Protein 8B2X (pdb70)

Structure (mmCIF, N/CA/C/O backbone):
data_8B2X
#
_entry.id   8B2X
#
_cell.length_a   1.00
_cell.length_b   1.00
_cell.length_c   1.00
_cell.angle_alpha   90.00
_cell.angle_beta   90.00
_cell.angle_gamma   90.00
#
_symmetry.space_group_name_H-M   'P 1'
#
loop_
_atom_site.group_PDB
_atom_site.id
_atom_site.type_symbol
_atom_site.label_atom_id
_atom_site.label_alt_id
_atom_site.label_comp_id
_atom_site.label_asym_id
_atom_site.label_entity_id
_atom_site.label_seq_id
_atom_site.pdbx_PDB_ins_code
_atom_site.Cartn_x
_atom_site.Cartn_y
_atom_site.Cartn_z
_atom_site.occupancy
_atom_site.B_iso_or_equiv
_atom_site.auth_seq_id
_atom_site.auth_comp_id
_atom_site.auth_asym_id
_atom_site.auth_atom_id
_atom_site.pdbx_PDB_model_num
ATOM 1 N N . GLU A 1 9 ? 227.108 167.021 209.441 1.00 0.98 9 GLU M N 1
ATOM 2 C CA . GLU A 1 9 ? 226.419 167.044 208.157 1.00 0.98 9 GLU M CA 1
ATOM 3 C C . GLU A 1 9 ? 224.919 167.259 208.348 1.00 0.98 9 GLU M C 1
ATOM 4 O O . GLU A 1 9 ? 224.247 166.482 209.026 1.00 0.98 9 GLU M O 1
ATOM 16 N N . ILE A 1 10 ? 224.408 168.325 207.738 1.00 0.98 10 ILE M N 1
ATOM 17 C CA . ILE A 1 10 ? 223.015 168.735 207.866 1.00 0.98 10 ILE M CA 1
ATOM 18 C C . ILE A 1 10 ? 222.245 168.227 206.656 1.00 0.98 10 ILE M C 1
ATOM 19 O O . ILE A 1 10 ? 222.711 168.347 205.516 1.00 0.98 10 ILE M O 1
ATOM 35 N N . VAL A 1 11 ? 221.070 167.656 206.902 1.00 0.98 11 VAL M N 1
ATOM 36 C CA . VAL A 1 11 ? 220.148 167.261 205.845 1.00 0.98 11 VAL M CA 1
ATOM 37 C C . VAL A 1 11 ? 219.117 168.370 205.691 1.00 0.98 11 VAL M C 1
ATOM 38 O O . VAL A 1 11 ? 218.369 168.666 206.631 1.00 0.98 11 VAL M O 1
ATOM 51 N N . LEU A 1 12 ? 219.069 168.987 204.508 1.00 0.98 12 LEU M N 1
ATOM 52 C CA . LEU A 1 12 ? 218.070 170.009 204.205 1.00 0.98 12 LEU M CA 1
ATOM 53 C C . LEU A 1 12 ? 216.871 169.305 203.577 1.00 0.98 12 LEU M C 1
ATOM 54 O O . LEU A 1 12 ? 216.648 169.335 202.364 1.00 0.98 12 LEU M O 1
ATOM 70 N N . ARG A 1 13 ? 216.083 168.655 204.435 1.00 0.97 13 ARG M N 1
ATOM 71 C CA . ARG A 1 13 ? 214.973 167.838 203.960 1.00 0.97 13 ARG M CA 1
ATOM 72 C C . ARG A 1 13 ? 213.817 168.667 203.422 1.00 0.97 13 ARG M C 1
ATOM 73 O O . ARG A 1 13 ? 212.873 168.093 202.869 1.00 0.97 13 ARG M O 1
ATOM 94 N N . GLY A 1 14 ? 213.855 169.981 203.624 1.00 0.96 14 GLY M N 1
ATOM 95 C CA . GLY A 1 14 ? 212.832 170.840 203.060 1.00 0.96 14 GLY M CA 1
ATOM 96 C C . GLY A 1 14 ? 213.130 170.980 201.590 1.00 0.96 14 GLY M C 1
ATOM 97 O O . GLY A 1 14 ? 212.322 171.536 200.847 1.00 0.96 14 GLY M O 1
ATOM 101 N N . CYS A 1 15 ? 214.289 170.484 201.167 1.00 0.98 15 CYS M N 1
ATOM 102 C CA . CYS A 1 15 ? 214.670 170.545 199.774 1.00 0.98 15 CYS M CA 1
ATOM 103 C C . CYS A 1 15 ? 214.789 169.163 199.182 1.00 0.98 15 CYS M C 1
ATOM 104 O O . CYS A 1 15 ? 215.448 168.311 199.766 1.00 0.98 15 CYS M O 1
ATOM 112 N N . ALA A 1 16 ? 214.140 168.924 198.049 1.00 0.97 16 ALA M N 1
ATOM 113 C CA . ALA A 1 16 ? 214.276 167.662 197.335 1.00 0.97 16 ALA M CA 1
ATOM 114 C C . ALA A 1 16 ? 214.825 168.156 196.002 1.00 0.97 16 ALA M C 1
ATOM 115 O O . ALA A 1 16 ? 214.772 169.354 195.715 1.00 0.97 16 ALA M O 1
ATOM 122 N N . PRO A 1 17 ? 215.358 167.256 195.171 1.00 0.98 17 PRO M N 1
ATOM 123 C CA . PRO A 1 17 ? 215.944 167.704 193.896 1.00 0.98 17 PRO M CA 1
ATOM 124 C C . PRO A 1 17 ? 214.969 168.450 193.000 1.00 0.98 17 PRO M C 1
ATOM 125 O O . PRO A 1 17 ? 215.413 169.157 192.087 1.00 0.98 17 PRO M O 1
ATOM 136 N N . THR A 1 18 ? 213.666 168.319 193.226 1.00 0.96 18 THR M N 1
ATOM 137 C CA . THR A 1 18 ? 212.656 169.025 192.455 1.00 0.96 18 THR M CA 1
ATOM 138 C C . THR A 1 18 ? 211.732 169.784 193.395 1.00 0.96 18 THR M C 1
ATOM 139 O O . THR A 1 18 ? 211.563 169.392 194.555 1.00 0.96 18 THR M O 1
ATOM 150 N N . PRO A 1 19 ? 211.118 170.880 192.925 1.00 0.95 19 PRO M N 1
ATOM 151 C CA . PRO A 1 19 ? 211.220 171.478 191.584 1.00 0.95 19 PRO M CA 1
ATOM 152 C C . PRO A 1 19 ? 212.531 172.228 191.370 1.00 0.95 19 PRO M C 1
ATOM 153 O O . PRO A 1 19 ? 213.391 172.256 192.246 1.00 0.95 19 PRO M O 1
ATOM 164 N N . LEU A 1 20 ? 212.703 172.842 190.195 1.00 0.95 20 LEU M N 1
ATOM 165 C CA . LEU A 1 20 ? 213.896 173.642 189.940 1.00 0.95 20 LEU M CA 1
ATOM 166 C C . LEU A 1 20 ? 214.094 174.698 191.018 1.00 0.95 20 LEU M C 1
ATOM 167 O O . LEU A 1 20 ? 215.235 175.028 191.368 1.00 0.95 20 LEU M O 1
ATOM 183 N N . ALA A 1 21 ? 212.998 175.245 191.548 1.00 0.95 21 ALA M N 1
ATOM 184 C CA . ALA A 1 21 ? 213.105 176.209 192.636 1.00 0.95 21 ALA M CA 1
ATOM 185 C C . ALA A 1 21 ? 213.857 175.619 193.822 1.00 0.95 21 ALA M C 1
ATOM 186 O O . ALA A 1 21 ? 214.688 176.295 194.434 1.00 0.95 21 ALA M O 1
ATOM 193 N N . ALA A 1 22 ? 213.589 174.354 194.155 1.00 0.96 22 ALA M N 1
ATOM 194 C CA . ALA A 1 22 ? 214.275 173.726 195.283 1.00 0.96 22 ALA M CA 1
ATOM 195 C C . ALA A 1 22 ? 215.760 173.531 194.996 1.00 0.96 22 ALA M C 1
ATOM 196 O O . ALA A 1 22 ? 216.604 173.755 195.872 1.00 0.96 22 ALA M O 1
ATOM 203 N N . TYR A 1 23 ? 216.098 173.091 193.783 1.00 0.98 23 TYR M N 1
ATOM 204 C CA . TYR A 1 23 ? 217.500 172.924 193.413 1.00 0.98 23 TYR M CA 1
ATOM 205 C C . TYR A 1 23 ? 218.249 174.248 193.526 1.00 0.98 23 TYR M C 1
ATOM 206 O O . TYR A 1 23 ? 219.345 174.321 194.103 1.00 0.98 23 TYR M O 1
ATOM 224 N N . LEU A 1 24 ? 217.658 175.314 192.983 1.00 0.98 24 LEU M N 1
ATOM 225 C CA . LEU A 1 24 ? 218.264 176.634 193.096 1.00 0.98 24 LEU M CA 1
ATOM 226 C C . LEU A 1 24 ? 218.344 177.085 194.549 1.00 0.98 24 LEU M C 1
ATOM 227 O O . LEU A 1 24 ? 219.297 177.761 194.939 1.00 0.98 24 LEU M O 1
ATOM 243 N N . LYS A 1 25 ? 217.342 176.746 195.363 1.00 0.98 25 LYS M N 1
ATOM 244 C CA . LYS A 1 25 ? 217.397 177.084 196.782 1.00 0.98 25 LYS M CA 1
ATOM 245 C C . LYS A 1 25 ? 218.583 176.413 197.462 1.00 0.98 25 LYS M C 1
ATOM 246 O O . LYS A 1 25 ? 219.279 177.034 198.275 1.00 0.98 25 LYS M O 1
ATOM 265 N N . ALA A 1 26 ? 218.814 175.137 197.157 1.00 0.99 26 ALA M N 1
ATOM 266 C CA . ALA A 1 26 ? 219.971 174.437 197.708 1.00 0.99 26 ALA M CA 1
ATOM 267 C C . ALA A 1 26 ? 221.267 175.117 197.285 1.00 0.99 26 ALA M C 1
ATOM 268 O O . ALA A 1 26 ? 222.164 175.355 198.109 1.00 0.99 26 ALA M O 1
ATOM 275 N N . LEU A 1 27 ? 221.379 175.436 195.993 1.00 0.98 27 LEU M N 1
ATOM 276 C CA . LEU A 1 27 ? 222.576 176.123 195.519 1.00 0.98 27 LEU M CA 1
ATOM 277 C C . LEU A 1 27 ? 222.752 177.465 196.218 1.00 0.98 27 LEU M C 1
ATOM 278 O O . LEU A 1 27 ? 223.872 177.847 196.565 1.00 0.98 27 LEU M O 1
ATOM 294 N N . GLY A 1 28 ? 221.657 178.198 196.424 1.00 0.98 28 GLY M N 1
ATOM 295 C CA . GLY A 1 28 ? 221.747 179.483 197.096 1.00 0.98 28 GLY M CA 1
ATOM 296 C C . GLY A 1 28 ? 222.202 179.355 198.536 1.00 0.98 28 GLY M C 1
ATOM 297 O O . GLY A 1 28 ? 223.027 180.139 199.009 1.00 0.98 28 GLY M O 1
ATOM 301 N N . VAL A 1 29 ? 221.663 178.368 199.255 1.00 0.99 29 VAL M N 1
ATOM 302 C CA . VAL A 1 29 ? 222.089 178.137 200.632 1.00 0.99 29 VAL M CA 1
ATOM 303 C C . VAL A 1 29 ? 223.585 177.862 200.671 1.00 0.99 29 VAL M C 1
ATOM 304 O O . VAL A 1 29 ? 224.332 178.470 201.454 1.00 0.99 29 VAL M O 1
ATOM 317 N N . LEU A 1 30 ? 224.046 176.938 199.824 1.00 0.99 30 LEU M N 1
ATOM 318 C CA . LEU A 1 30 ? 225.465 176.598 199.815 1.00 0.99 30 LEU M CA 1
ATOM 319 C C . LEU A 1 30 ? 226.312 177.817 199.466 1.00 0.99 30 LEU M C 1
ATOM 320 O O . LEU A 1 30 ? 227.324 178.095 200.121 1.00 0.99 30 LEU M O 1
ATOM 336 N N . ARG A 1 31 ? 225.910 178.556 198.428 1.00 0.98 31 ARG M N 1
ATOM 337 C CA . ARG A 1 31 ? 226.664 179.728 198.000 1.00 0.98 31 ARG M CA 1
ATOM 338 C C . ARG A 1 31 ? 226.778 180.748 199.123 1.00 0.98 31 ARG M C 1
ATOM 339 O O . ARG A 1 31 ? 227.858 181.288 199.373 1.00 0.98 31 ARG M O 1
ATOM 360 N N . LEU A 1 32 ? 225.660 181.064 199.779 1.00 0.99 32 LEU M N 1
ATOM 361 C CA . LEU A 1 32 ? 225.687 182.074 200.831 1.00 0.99 32 LEU M CA 1
ATOM 362 C C . LEU A 1 32 ? 226.567 181.625 201.990 1.00 0.99 32 LEU M C 1
ATOM 363 O O . LEU A 1 32 ? 227.438 182.376 202.456 1.00 0.99 32 LEU M O 1
ATOM 379 N N . VAL A 1 33 ? 226.370 180.386 202.452 1.00 0.99 33 VAL M N 1
ATOM 380 C CA . VAL A 1 33 ? 227.179 179.873 203.553 1.00 0.99 33 VAL M CA 1
ATOM 381 C C . VAL A 1 33 ? 228.658 179.970 203.205 1.00 0.99 33 VAL M C 1
ATOM 382 O O . VAL A 1 33 ? 229.478 180.419 204.016 1.00 0.99 33 VAL M O 1
ATOM 395 N N . CYS A 1 34 ? 229.024 179.551 201.991 1.00 0.98 34 CYS M N 1
ATOM 396 C CA . CYS A 1 34 ? 230.423 179.614 201.584 1.00 0.98 34 CYS M CA 1
ATOM 397 C C . CYS A 1 34 ? 230.924 181.052 201.539 1.00 0.98 34 CYS M C 1
ATOM 398 O O . CYS A 1 34 ? 231.920 181.398 202.183 1.00 0.98 34 CYS M O 1
ATOM 406 N N . GLU A 1 35 ? 230.218 181.916 200.812 1.00 0.97 35 GLU M N 1
ATOM 407 C CA . GLU A 1 35 ? 230.737 183.248 200.536 1.00 0.97 35 GLU M CA 1
ATOM 408 C C . GLU A 1 35 ? 230.883 184.075 201.800 1.00 0.97 35 GLU M C 1
ATOM 409 O O . GLU A 1 35 ? 231.803 184.895 201.894 1.00 0.97 35 GLU M O 1
ATOM 421 N N . GLN A 1 36 ? 230.005 183.885 202.784 1.00 0.98 36 GLN M N 1
ATOM 422 C CA . GLN A 1 36 ? 229.925 184.923 203.801 1.00 0.98 36 GLN M CA 1
ATOM 423 C C . GLN A 1 36 ? 230.889 184.699 204.966 1.00 0.98 36 GLN M C 1
ATOM 424 O O . GLN A 1 36 ? 231.541 185.659 205.392 1.00 0.98 36 GLN M O 1
ATOM 438 N N . VAL A 1 37 ? 231.015 183.490 205.521 1.00 0.98 37 VAL M N 1
ATOM 439 C CA . VAL A 1 37 ? 232.249 183.192 206.252 1.00 0.98 37 VAL M CA 1
ATOM 440 C C . VAL A 1 37 ? 232.786 181.781 206.011 1.00 0.98 37 VAL M C 1
ATOM 441 O O . VAL A 1 37 ? 233.986 181.537 206.178 1.00 0.98 37 VAL M O 1
ATOM 454 N N . ASP A 1 38 ? 231.924 180.847 205.615 1.00 0.98 38 ASP M N 1
ATOM 455 C CA . ASP A 1 38 ? 232.270 179.420 205.654 1.00 0.98 38 ASP M CA 1
ATOM 456 C C . ASP A 1 38 ? 232.676 178.924 204.265 1.00 0.98 38 ASP M C 1
ATOM 457 O O . ASP A 1 38 ? 232.061 178.029 203.686 1.00 0.98 38 ASP M O 1
ATOM 466 N N . ALA A 1 39 ? 233.787 179.476 203.772 1.00 0.98 39 ALA M N 1
ATOM 467 C CA . ALA A 1 39 ? 234.111 179.374 202.350 1.00 0.98 39 ALA M CA 1
ATOM 468 C C . ALA A 1 39 ? 234.172 177.926 201.873 1.00 0.98 39 ALA M C 1
ATOM 469 O O . ALA A 1 39 ? 233.517 177.559 200.891 1.00 0.98 39 ALA M O 1
ATOM 476 N N . THR A 1 40 ? 234.951 177.086 202.550 1.00 0.98 40 THR M N 1
ATOM 477 C CA . THR A 1 40 ? 235.220 175.742 202.049 1.00 0.98 40 THR M CA 1
ATOM 478 C C . THR A 1 40 ? 234.105 174.743 202.354 1.00 0.98 40 THR M C 1
ATOM 479 O O . THR A 1 40 ? 234.313 173.540 202.168 1.00 0.98 40 THR M O 1
ATOM 490 N N . ALA A 1 41 ? 232.939 175.198 202.807 1.00 0.98 41 ALA M N 1
ATOM 491 C CA . ALA A 1 41 ? 231.835 174.283 203.060 1.00 0.98 41 ALA M CA 1
ATOM 492 C C . ALA A 1 41 ? 231.411 173.595 201.764 1.00 0.98 41 ALA M C 1
ATOM 493 O O . ALA A 1 41 ? 231.673 174.079 200.659 1.00 0.98 41 ALA M O 1
ATOM 500 N N . LYS A 1 42 ? 230.744 172.450 201.908 1.00 0.99 42 LYS M N 1
ATOM 501 C CA . LYS A 1 42 ? 230.503 171.550 200.785 1.00 0.99 42 LYS M CA 1
ATOM 502 C C . LYS A 1 42 ? 229.046 171.105 200.751 1.00 0.99 42 LYS M C 1
ATOM 503 O O . LYS A 1 42 ? 228.374 171.062 201.779 1.00 0.99 42 LYS M O 1
ATOM 522 N N . GLY A 1 43 ? 228.477 170.858 199.568 1.00 0.99 43 GLY M N 1
ATOM 523 C CA . GLY A 1 43 ? 227.050 170.522 199.482 1.00 0.99 43 GLY M CA 1
ATOM 524 C C . GLY A 1 43 ? 226.588 169.556 198.412 1.00 0.99 43 GLY M C 1
ATOM 525 O O . GLY A 1 43 ? 226.654 169.920 197.255 1.00 0.99 43 GLY M O 1
ATOM 529 N N . TRP A 1 44 ? 226.077 168.376 198.779 1.00 0.99 44 TRP M N 1
ATOM 530 C CA . TRP A 1 44 ? 225.840 167.264 197.840 1.00 0.99 44 TRP M CA 1
ATOM 531 C C . TRP A 1 44 ? 224.473 166.582 197.981 1.00 0.99 44 TRP M C 1
ATOM 532 O O . TRP A 1 44 ? 223.873 166.637 199.036 1.00 0.99 44 TRP M O 1
ATOM 553 N N . TRP A 1 45 ? 223.987 165.922 196.932 1.00 0.99 45 TRP M N 1
ATOM 554 C CA . TRP A 1 45 ? 222.645 165.295 196.967 1.00 0.99 45 TRP M CA 1
ATOM 555 C C . TRP A 1 45 ? 222.548 163.862 197.536 1.00 0.99 45 TRP M C 1
ATOM 556 O O . TRP A 1 45 ? 223.371 163.013 197.199 1.00 0.99 45 TRP M O 1
ATOM 577 N N . GLN A 1 46 ? 221.554 163.601 198.385 1.00 0.98 46 GLN M N 1
ATOM 578 C CA . GLN A 1 46 ? 221.416 162.317 199.062 1.00 0.98 46 GLN M CA 1
ATOM 579 C C . GLN A 1 46 ? 220.055 162.259 199.746 1.00 0.98 46 GLN M C 1
ATOM 580 O O . GLN A 1 46 ? 219.542 163.278 200.218 1.00 0.98 46 GLN M O 1
ATOM 594 N N . ASP A 1 47 ? 219.485 161.052 199.796 1.00 0.97 47 ASP M N 1
ATOM 595 C CA . ASP A 1 47 ? 218.237 160.790 200.520 1.00 0.97 47 ASP M CA 1
ATOM 596 C C . ASP A 1 47 ? 217.087 161.650 200.000 1.00 0.97 47 ASP M C 1
ATOM 597 O O . ASP A 1 47 ? 216.259 162.136 200.772 1.00 0.97 47 ASP M O 1
ATOM 606 N N . GLU A 1 48 ? 217.020 161.828 198.681 1.00 0.97 48 GLU M N 1
ATOM 607 C CA . GLU A 1 48 ? 216.004 162.681 198.064 1.00 0.97 48 GLU M CA 1
ATOM 608 C C . GLU A 1 48 ? 216.052 164.092 198.638 1.00 0.97 48 GLU M C 1
ATOM 609 O O . GLU A 1 48 ? 215.023 164.759 198.768 1.00 0.97 48 GLU M O 1
ATOM 621 N N . CYS A 1 49 ? 217.252 164.551 198.985 1.00 0.98 49 CYS M N 1
ATOM 622 C CA . CYS A 1 49 ? 217.425 165.790 199.724 1.00 0.98 49 CYS M CA 1
ATOM 623 C C . CYS A 1 49 ? 218.792 166.367 199.391 1.00 0.98 49 CYS M C 1
ATOM 624 O O . CYS A 1 49 ? 219.622 165.723 198.744 1.00 0.98 49 CYS M O 1
ATOM 632 N N . PHE A 1 50 ? 219.018 167.599 199.836 1.00 0.99 50 PHE M N 1
ATOM 633 C CA . PHE A 1 50 ? 220.343 168.195 199.787 1.00 0.99 50 PHE M CA 1
ATOM 634 C C . PHE A 1 50 ? 221.057 167.982 201.116 1.00 0.99 50 PHE M C 1
ATOM 635 O O . PHE A 1 50 ? 220.433 167.969 202.181 1.00 0.99 50 PHE M O 1
ATOM 652 N N . MET A 1 51 ? 222.364 167.769 201.037 1.00 0.99 51 MET M N 1
ATOM 653 C CA . MET A 1 51 ? 223.234 167.578 202.184 1.00 0.99 51 MET M CA 1
ATOM 654 C C . MET A 1 51 ? 224.196 168.753 202.205 1.00 0.99 51 MET M C 1
ATOM 655 O O . MET A 1 51 ? 224.667 169.197 201.150 1.00 0.99 51 MET M O 1
ATOM 669 N N . LEU A 1 52 ? 224.507 169.228 203.408 1.00 0.99 52 LEU M N 1
ATOM 670 C CA . LEU A 1 52 ? 225.464 170.301 203.621 1.00 0.99 52 LEU M CA 1
ATOM 671 C C . LEU A 1 52 ? 226.498 169.864 204.650 1.00 0.99 52 LEU M C 1
ATOM 672 O O . LEU A 1 52 ? 226.154 169.265 205.672 1.00 0.99 52 LEU M O 1
ATOM 688 N N . ARG A 1 53 ? 227.764 170.157 204.370 1.00 0.99 53 ARG M N 1
ATOM 689 C CA . ARG A 1 53 ? 228.875 169.894 205.276 1.00 0.99 53 ARG M CA 1
ATOM 690 C C . ARG A 1 53 ? 229.500 171.240 205.616 1.00 0.99 53 ARG M C 1
ATOM 691 O O . ARG A 1 53 ? 230.055 171.914 204.738 1.00 0.99 53 ARG M O 1
ATOM 712 N N . THR A 1 54 ? 229.396 171.623 206.885 1.00 0.99 54 THR M N 1
ATOM 713 C CA . THR A 1 54 ? 229.803 172.940 207.349 1.00 0.99 54 THR M CA 1
ATOM 714 C C . THR A 1 54 ? 229.942 172.888 208.862 1.00 0.99 54 THR M C 1
ATOM 715 O O . THR A 1 54 ? 229.444 171.966 209.515 1.00 0.99 54 THR M O 1
ATOM 726 N N . ARG A 1 55 ? 230.625 173.888 209.414 1.00 0.98 55 ARG M N 1
ATOM 727 C CA . ARG A 1 55 ? 230.717 174.021 210.860 1.00 0.98 55 ARG M CA 1
ATOM 728 C C . ARG A 1 55 ? 229.532 174.770 211.453 1.00 0.98 55 ARG M C 1
ATOM 729 O O . ARG A 1 55 ? 229.417 174.844 212.681 1.00 0.98 55 ARG M O 1
ATOM 750 N N . LEU A 1 56 ? 228.660 175.325 210.616 1.00 0.98 56 LEU M N 1
ATOM 751 C CA . LEU A 1 56 ? 227.314 175.648 211.060 1.00 0.98 56 LEU M CA 1
ATOM 752 C C . LEU A 1 56 ? 226.562 174.358 211.355 1.00 0.98 56 LEU M C 1
ATOM 753 O O . LEU A 1 56 ? 226.714 173.358 210.649 1.00 0.98 56 LEU M O 1
ATOM 769 N N . ASP A 1 57 ? 225.758 174.373 212.408 1.00 0.98 57 ASP M N 1
ATOM 770 C CA . ASP A 1 57 ? 224.766 173.338 212.621 1.00 0.98 57 ASP M CA 1
ATOM 771 C C . ASP A 1 57 ? 223.416 173.871 212.149 1.00 0.98 57 ASP M C 1
ATOM 772 O O . ASP A 1 57 ? 223.323 174.953 211.560 1.00 0.98 57 ASP M O 1
ATOM 781 N N . ASP A 1 58 ? 222.353 173.107 212.396 1.00 0.98 58 ASP M N 1
ATOM 782 C CA . ASP A 1 58 ? 221.014 173.598 212.094 1.00 0.98 58 ASP M CA 1
ATOM 783 C C . ASP A 1 58 ? 220.782 174.953 212.753 1.00 0.98 58 ASP M C 1
ATOM 784 O O . ASP A 1 58 ? 220.300 175.899 212.117 1.00 0.98 58 ASP M O 1
ATOM 793 N N . ASN A 1 59 ? 221.146 175.066 214.032 1.00 0.98 59 ASN M N 1
ATOM 794 C CA . ASN A 1 59 ? 220.915 176.307 214.763 1.00 0.98 59 ASN M CA 1
ATOM 795 C C . ASN A 1 59 ? 221.792 177.433 214.232 1.00 0.98 59 ASN M C 1
ATOM 796 O O . ASN A 1 59 ? 221.321 178.564 214.068 1.00 0.98 59 ASN M O 1
ATOM 807 N N . ASP A 1 60 ? 223.075 177.156 213.985 1.00 0.98 60 ASP M N 1
ATOM 808 C CA . ASP A 1 60 ? 223.944 178.181 213.417 1.00 0.98 60 ASP M CA 1
ATOM 809 C C . ASP A 1 60 ? 223.441 178.626 212.051 1.00 0.98 60 ASP M C 1
ATOM 810 O O . ASP A 1 60 ? 223.473 179.816 211.732 1.00 0.98 60 ASP M O 1
ATOM 819 N N . LEU A 1 61 ? 222.994 177.681 211.224 1.00 0.99 61 LEU M N 1
ATOM 820 C CA . LEU A 1 61 ? 222.467 178.024 209.905 1.00 0.99 61 LEU M CA 1
ATOM 821 C C . LEU A 1 61 ? 221.244 178.931 210.022 1.00 0.99 61 LEU M C 1
ATOM 822 O O . LEU A 1 61 ? 221.130 179.949 209.321 1.00 0.99 61 LEU M O 1
ATOM 838 N N . ARG A 1 62 ? 220.317 178.578 210.917 1.00 0.98 62 ARG M N 1
ATOM 839 C CA . ARG A 1 62 ? 219.121 179.395 211.095 1.00 0.98 62 ARG M CA 1
ATOM 840 C C . ARG A 1 62 ? 219.472 180.779 211.627 1.00 0.98 62 ARG M C 1
ATOM 841 O O . ARG A 1 62 ? 218.909 181.782 211.176 1.00 0.98 62 ARG M O 1
ATOM 862 N N . ARG A 1 63 ? 220.384 180.855 212.600 1.00 0.98 63 ARG M N 1
ATOM 863 C CA . ARG A 1 63 ? 220.817 182.154 213.108 1.00 0.98 63 ARG M CA 1
ATOM 864 C C . ARG A 1 63 ? 221.474 182.973 212.005 1.00 0.98 63 ARG M C 1
ATOM 865 O O . ARG A 1 63 ? 221.243 184.181 211.894 1.00 0.98 63 ARG M O 1
ATOM 886 N N . PHE A 1 64 ? 222.310 182.328 211.192 1.00 0.99 64 PHE M N 1
ATOM 887 C CA . PHE A 1 64 ? 222.936 182.987 210.053 1.00 0.99 64 PHE M CA 1
ATOM 888 C C . PHE A 1 64 ? 221.887 183.651 209.177 1.00 0.99 64 PHE M C 1
ATOM 889 O O . PHE A 1 64 ? 221.982 184.843 208.863 1.00 0.99 64 PHE M O 1
ATOM 906 N N . PHE A 1 65 ? 220.870 182.890 208.774 1.00 0.98 65 PHE M N 1
ATOM 907 C CA . PHE A 1 65 ? 219.903 183.439 207.830 1.00 0.98 65 PHE M CA 1
ATOM 908 C C . PHE A 1 65 ? 218.962 184.448 208.483 1.00 0.98 65 PHE M C 1
ATOM 909 O O . PHE A 1 65 ? 218.513 185.388 207.818 1.00 0.98 65 PHE M O 1
ATOM 926 N N . ILE A 1 66 ? 218.651 184.279 209.768 1.00 0.98 66 ILE M N 1
ATOM 927 C CA . ILE A 1 66 ? 217.736 185.196 210.442 1.00 0.98 66 ILE M CA 1
ATOM 928 C C . ILE A 1 66 ? 218.414 186.523 210.770 1.00 0.98 66 ILE M C 1
ATOM 929 O O . ILE A 1 66 ? 217.838 187.595 210.550 1.00 0.98 66 ILE M O 1
ATOM 945 N N . GLU A 1 67 ? 219.639 186.482 211.296 1.00 0.98 67 GLU M N 1
ATOM 946 C CA . GLU A 1 67 ? 220.252 187.636 211.943 1.00 0.98 67 GLU M CA 1
ATOM 947 C C . GLU A 1 67 ? 221.396 188.268 211.164 1.00 0.98 67 GLU M C 1
ATOM 948 O O . GLU A 1 67 ? 221.645 189.463 211.334 1.00 0.98 67 GLU M O 1
ATOM 960 N N . ASP A 1 68 ? 222.094 187.512 210.319 1.00 0.98 68 ASP M N 1
ATOM 961 C CA . ASP A 1 68 ? 223.300 188.000 209.661 1.00 0.98 68 ASP M CA 1
ATOM 962 C C . ASP A 1 68 ? 223.212 188.045 208.144 1.00 0.98 68 ASP M C 1
ATOM 963 O O . ASP A 1 68 ? 223.861 188.895 207.530 1.00 0.98 68 ASP M O 1
ATOM 972 N N . TYR A 1 69 ? 222.428 187.164 207.527 1.00 0.98 69 TYR M N 1
ATOM 973 C CA . TYR A 1 69 ? 222.460 186.961 206.083 1.00 0.98 69 TYR M CA 1
ATOM 974 C C . TYR A 1 69 ? 222.166 188.230 205.290 1.00 0.98 69 TYR M C 1
ATOM 975 O O . TYR A 1 69 ? 221.040 188.738 205.305 1.00 0.98 69 TYR M O 1
ATOM 993 N N . ARG A 1 70 ? 223.181 188.744 204.598 1.00 0.97 70 ARG M N 1
ATOM 994 C CA . ARG A 1 70 ? 222.981 189.798 203.609 1.00 0.97 70 ARG M CA 1
ATOM 995 C C . ARG A 1 70 ? 222.471 189.184 202.311 1.00 0.97 70 ARG M C 1
ATOM 996 O O . ARG A 1 70 ? 223.160 188.337 201.731 1.00 0.97 70 ARG M O 1
ATOM 1017 N N . PRO A 1 71 ? 221.294 189.567 201.820 1.00 0.97 71 PRO M N 1
ATOM 1018 C CA . PRO A 1 71 ? 220.891 189.118 200.484 1.00 0.97 71 PRO M CA 1
ATOM 1019 C C . PRO A 1 71 ? 221.680 189.838 199.403 1.00 0.97 71 PRO M C 1
ATOM 1020 O O . PRO A 1 71 ? 222.142 190.968 199.586 1.00 0.97 71 PRO M O 1
ATOM 1031 N N . THR A 1 72 ? 221.835 189.171 198.268 1.00 0.98 72 THR M N 1
ATOM 1032 C CA . THR A 1 72 ? 222.479 189.808 197.127 1.00 0.98 72 THR M CA 1
ATOM 1033 C C . THR A 1 72 ? 221.601 190.954 196.635 1.00 0.98 72 THR M C 1
ATOM 1034 O O . THR A 1 72 ? 220.390 190.768 196.464 1.00 0.98 72 THR M O 1
ATOM 1045 N N . PRO A 1 73 ? 222.157 192.147 196.399 1.00 0.97 73 PRO M N 1
ATOM 1046 C CA . PRO A 1 73 ? 221.330 193.233 195.859 1.00 0.97 73 PRO M CA 1
ATOM 1047 C C . PRO A 1 73 ? 220.872 192.962 194.438 1.00 0.97 73 PRO M C 1
ATOM 1048 O O . PRO A 1 73 ? 221.406 193.525 193.477 1.00 0.97 73 PRO M O 1
ATOM 1059 N N . MET A 1 74 ? 219.874 192.092 194.297 1.00 0.97 74 MET M N 1
ATOM 1060 C CA . MET A 1 74 ? 219.307 191.811 192.988 1.00 0.97 74 MET M CA 1
ATOM 1061 C C . MET A 1 74 ? 218.494 193.011 192.526 1.00 0.97 74 MET M C 1
ATOM 1062 O O . MET A 1 74 ? 217.308 193.137 192.848 1.00 0.97 74 MET M O 1
ATOM 1076 N N . LEU A 1 75 ? 219.145 193.905 191.788 1.00 0.98 75 LEU M N 1
ATOM 1077 C CA . LEU A 1 75 ? 218.519 195.086 191.214 1.00 0.98 75 LEU M CA 1
ATOM 1078 C C . LEU A 1 75 ? 218.953 195.168 189.759 1.00 0.98 75 LEU M C 1
ATOM 1079 O O . LEU A 1 75 ? 220.138 194.999 189.455 1.00 0.98 75 LEU M O 1
ATOM 1095 N N . SER A 1 76 ? 217.999 195.411 188.862 1.00 0.97 76 SER M N 1
ATOM 1096 C CA . SER A 1 76 ? 218.226 195.250 187.427 1.00 0.97 76 SER M CA 1
ATOM 1097 C C . SER A 1 76 ? 217.676 196.439 186.651 1.00 0.97 76 SER M C 1
ATOM 1098 O O . SER A 1 76 ? 216.530 196.417 186.186 1.00 0.97 76 SER M O 1
ATOM 1106 N N . PRO A 1 77 ? 218.468 197.504 186.494 1.00 0.97 77 PRO M N 1
ATOM 1107 C CA . PRO A 1 77 ? 218.059 198.582 185.579 1.00 0.97 77 PRO M CA 1
ATOM 1108 C C . PRO A 1 77 ? 217.929 198.127 184.139 1.00 0.97 77 PRO M C 1
ATOM 1109 O O . PRO A 1 77 ? 217.183 198.744 183.369 1.00 0.97 77 PRO M O 1
ATOM 1120 N N . TRP A 1 78 ? 218.633 197.062 183.748 1.00 0.97 78 TRP M N 1
ATOM 1121 C CA . TRP A 1 78 ? 218.485 196.537 182.397 1.00 0.97 78 TRP M CA 1
ATOM 1122 C C . TRP A 1 78 ? 217.070 196.046 182.137 1.00 0.97 78 TRP M C 1
ATOM 1123 O O . TRP A 1 78 ? 216.702 195.837 180.976 1.00 0.97 78 TRP M O 1
ATOM 1144 N N . ASN A 1 79 ? 216.277 195.859 183.190 1.00 0.96 79 ASN M N 1
ATOM 1145 C CA . ASN A 1 79 ? 214.837 195.686 183.075 1.00 0.96 79 ASN M CA 1
ATOM 1146 C C . ASN A 1 79 ? 214.176 196.573 184.122 1.00 0.96 79 ASN M C 1
ATOM 1147 O O . ASN A 1 79 ? 214.843 197.420 184.724 1.00 0.96 79 ASN M O 1
ATOM 1158 N N . GLY A 1 80 ? 212.877 196.410 184.345 1.00 0.95 80 GLY M N 1
ATOM 1159 C CA . GLY A 1 80 ? 212.196 197.231 185.327 1.00 0.95 80 GLY M CA 1
ATOM 1160 C C . GLY A 1 80 ? 212.478 196.794 186.750 1.00 0.95 80 GLY M C 1
ATOM 1161 O O . GLY A 1 80 ? 211.551 196.431 187.481 1.00 0.95 80 GLY M O 1
ATOM 1165 N N . GLY A 1 81 ? 213.746 196.826 187.162 1.00 0.94 81 GLY M N 1
ATOM 1166 C CA . GLY A 1 81 ? 214.119 196.253 188.441 1.00 0.94 81 GLY M CA 1
ATOM 1167 C C . GLY A 1 81 ? 215.115 197.028 189.281 1.00 0.94 81 GLY M C 1
ATOM 1168 O O . GLY A 1 81 ? 215.454 196.591 190.385 1.00 0.94 81 GLY M O 1
ATOM 1172 N N . SER A 1 82 ? 215.601 198.169 188.790 1.00 0.96 82 SER M N 1
ATOM 1173 C CA . SER A 1 82 ? 216.525 198.973 189.581 1.00 0.96 82 SER M CA 1
ATOM 1174 C C . SER A 1 82 ? 215.826 199.756 190.681 1.00 0.96 82 SER M C 1
ATOM 1175 O O . SER A 1 82 ? 216.491 200.205 191.621 1.00 0.96 82 SER M O 1
ATOM 1183 N N . GLY A 1 83 ? 214.511 199.925 190.585 1.00 0.97 83 GLY M N 1
ATOM 1184 C CA . GLY A 1 83 ? 213.788 200.841 191.436 1.00 0.97 83 GLY M CA 1
ATOM 1185 C C . GLY A 1 83 ? 213.462 202.165 190.784 1.00 0.97 83 GLY M C 1
ATOM 1186 O O . GLY A 1 83 ? 212.818 203.008 191.420 1.00 0.97 83 GLY M O 1
ATOM 1190 N N . PHE A 1 84 ? 213.888 202.375 189.537 1.00 0.98 84 PHE M N 1
ATOM 1191 C CA . PHE A 1 84 ? 213.755 203.663 188.853 1.00 0.98 84 PHE M CA 1
ATOM 1192 C C . PHE A 1 84 ? 213.334 203.368 187.414 1.00 0.98 84 PHE M C 1
ATOM 1193 O O . PHE A 1 84 ? 214.179 203.210 186.529 1.00 0.98 84 PHE M O 1
ATOM 1210 N N . TYR A 1 85 ? 212.023 203.302 187.186 1.00 0.96 85 TYR M N 1
ATOM 1211 C CA . TYR A 1 85 ? 211.495 202.978 185.869 1.00 0.96 85 TYR M CA 1
ATOM 1212 C C . TYR A 1 85 ? 210.144 203.653 185.685 1.00 0.96 85 TYR M C 1
ATOM 1213 O O . TYR A 1 85 ? 209.398 203.860 186.647 1.00 0.96 85 TYR M O 1
ATOM 1231 N N . ARG A 1 86 ? 209.838 203.991 184.431 1.00 0.94 86 ARG M N 1
ATOM 1232 C CA . ARG A 1 86 ? 208.620 204.740 184.137 1.00 0.94 86 ARG M CA 1
ATOM 1233 C C . ARG A 1 86 ? 207.376 203.882 184.345 1.00 0.94 86 ARG M C 1
ATOM 1234 O O . ARG A 1 86 ? 206.415 204.312 184.993 1.00 0.94 86 ARG M O 1
ATOM 1255 N N . LYS A 1 87 ? 207.375 202.668 183.801 1.00 0.91 87 LYS M N 1
ATOM 1256 C CA . LYS A 1 87 ? 206.220 201.783 183.887 1.00 0.91 87 LYS M CA 1
ATOM 1257 C C . LYS A 1 87 ? 206.335 200.933 185.147 1.00 0.91 87 LYS M C 1
ATOM 1258 O O . LYS A 1 87 ? 207.263 200.127 185.278 1.00 0.91 87 LYS M O 1
ATOM 1277 N N . GLY A 1 88 ? 205.394 201.112 186.066 1.00 0.83 88 GLY M N 1
ATOM 1278 C CA . GLY A 1 88 ? 205.466 200.442 187.350 1.00 0.83 88 GLY M CA 1
ATOM 1279 C C . GLY A 1 88 ? 204.285 200.822 188.215 1.00 0.83 88 GLY M C 1
ATOM 1280 O O . GLY A 1 88 ? 203.343 201.475 187.758 1.00 0.83 88 GLY M O 1
ATOM 1284 N N . ASN A 1 89 ? 204.344 200.405 189.480 1.00 0.92 89 ASN M N 1
ATOM 1285 C CA . ASN A 1 89 ? 203.240 200.604 190.409 1.00 0.92 89 ASN M CA 1
ATOM 1286 C C . ASN A 1 89 ? 203.778 200.953 191.792 1.00 0.92 89 ASN M C 1
ATOM 1287 O O . ASN A 1 89 ? 204.975 200.839 192.072 1.00 0.92 89 ASN M O 1
ATOM 1298 N N . GLU A 1 90 ? 202.858 201.378 192.665 1.00 0.96 90 GLU M N 1
ATOM 1299 C CA . GLU A 1 90 ? 203.235 202.090 193.885 1.00 0.96 90 GLU M CA 1
ATOM 1300 C C . GLU A 1 90 ? 203.952 201.191 194.889 1.00 0.96 90 GLU M C 1
ATOM 1301 O O . GLU A 1 90 ? 204.906 201.630 195.544 1.00 0.96 90 GLU M O 1
ATOM 1313 N N . THR A 1 91 ? 203.495 199.946 195.049 1.00 0.96 91 THR M N 1
ATOM 1314 C CA . THR A 1 91 ? 204.087 199.074 196.061 1.00 0.96 91 THR M CA 1
ATOM 1315 C C . THR A 1 91 ? 205.588 198.925 195.849 1.00 0.96 91 THR M C 1
ATOM 1316 O O . THR A 1 91 ? 206.363 198.923 196.814 1.00 0.96 91 THR M O 1
ATOM 1327 N N . ALA A 1 92 ? 206.016 198.794 194.592 1.00 0.97 92 ALA M N 1
ATOM 1328 C CA . ALA A 1 92 ? 207.441 198.661 194.310 1.00 0.97 92 ALA M CA 1
ATOM 1329 C C . ALA A 1 92 ? 208.204 199.900 194.757 1.00 0.97 92 ALA M C 1
ATOM 1330 O O . ALA A 1 92 ? 209.299 199.794 195.322 1.00 0.97 92 ALA M O 1
ATOM 1337 N N . TRP A 1 93 ? 207.648 201.087 194.505 1.00 0.97 93 TRP M N 1
ATOM 1338 C CA . TRP A 1 93 ? 208.309 202.312 194.943 1.00 0.97 93 TRP M CA 1
ATOM 1339 C C . TRP A 1 93 ? 208.403 202.366 196.461 1.00 0.97 93 TRP M C 1
ATOM 1340 O O . TRP A 1 93 ? 209.444 202.733 197.011 1.00 0.97 93 TRP M O 1
ATOM 1361 N N . SER A 1 94 ? 207.299 202.086 197.154 1.00 0.97 94 SER M N 1
ATOM 1362 C CA . SER A 1 94 ? 207.339 202.068 198.613 1.00 0.97 94 SER M CA 1
ATOM 1363 C C . SER A 1 94 ? 208.432 201.129 199.111 1.00 0.97 94 SER M C 1
ATOM 1364 O O . SER A 1 94 ? 209.221 201.480 199.997 1.00 0.97 94 SER M O 1
ATOM 1372 N N . THR A 1 95 ? 208.491 199.926 198.539 1.00 0.98 95 THR M N 1
ATOM 1373 C CA . THR A 1 95 ? 209.523 198.960 198.905 1.00 0.98 95 THR M CA 1
ATOM 1374 C C . THR A 1 95 ? 210.919 199.540 198.707 1.00 0.98 95 THR M C 1
ATOM 1375 O O . THR A 1 95 ? 211.763 199.498 199.616 1.00 0.98 95 THR M O 1
ATOM 1386 N N . LEU A 1 96 ? 211.187 200.069 197.512 1.00 0.98 96 LEU M N 1
ATOM 1387 C CA . LEU A 1 96 ? 212.522 200.573 197.212 1.00 0.98 96 LEU M CA 1
ATOM 1388 C C . LEU A 1 96 ? 212.881 201.749 198.108 1.00 0.98 96 LEU M C 1
ATOM 1389 O O . LEU A 1 96 ? 214.031 201.881 198.533 1.00 0.98 96 LEU M O 1
ATOM 1405 N N . GLU A 1 97 ? 211.923 202.637 198.373 1.00 0.97 97 GLU M N 1
ATOM 1406 C CA . GLU A 1 97 ? 212.178 203.759 199.269 1.00 0.97 97 GLU M CA 1
ATOM 1407 C C . GLU A 1 97 ? 212.534 203.266 200.663 1.00 0.97 97 GLU M C 1
ATOM 1408 O O . GLU A 1 97 ? 213.484 203.754 201.285 1.00 0.97 97 GLU M O 1
ATOM 1420 N N . LYS A 1 98 ? 211.776 202.292 201.172 1.00 0.98 98 LYS M N 1
ATOM 1421 C CA . LYS A 1 98 ? 212.074 201.750 202.491 1.00 0.98 98 LYS M CA 1
ATOM 1422 C C . LYS A 1 98 ? 213.472 201.150 202.531 1.00 0.98 98 LYS M C 1
ATOM 1423 O O . LYS A 1 98 ? 214.194 201.309 203.522 1.00 0.98 98 LYS M O 1
ATOM 1442 N N . ILE A 1 99 ? 213.875 200.463 201.461 1.00 0.97 99 ILE M N 1
ATOM 1443 C CA . ILE A 1 99 ? 215.206 199.859 201.439 1.00 0.97 99 ILE M CA 1
ATOM 1444 C C . ILE A 1 99 ? 216.290 200.929 201.332 1.00 0.97 99 ILE M C 1
ATOM 1445 O O . ILE A 1 99 ? 217.327 200.849 202.002 1.00 0.97 99 ILE M O 1
ATOM 1461 N N . ILE A 1 100 ? 216.074 201.941 200.491 1.00 0.97 100 ILE M N 1
ATOM 1462 C CA . ILE A 1 100 ? 217.048 203.019 200.348 1.00 0.97 100 ILE M CA 1
ATOM 1463 C C . ILE A 1 100 ? 217.136 203.831 201.632 1.00 0.97 100 ILE M C 1
ATOM 1464 O O . ILE A 1 100 ? 218.222 204.262 202.037 1.00 0.97 100 ILE M O 1
ATOM 1480 N N . THR A 1 101 ? 216.002 204.055 202.292 1.00 0.97 101 THR M N 1
ATOM 1481 C CA . THR A 1 101 ? 215.987 204.767 203.562 1.00 0.97 101 THR M CA 1
ATOM 1482 C C . THR A 1 101 ? 216.472 203.907 204.720 1.00 0.97 101 THR M C 1
ATOM 1483 O O . THR A 1 101 ? 216.362 204.330 205.876 1.00 0.97 101 THR M O 1
ATOM 1494 N N . THR A 1 102 ? 216.999 202.718 204.441 1.00 0.97 102 THR M N 1
ATOM 1495 C CA . THR A 1 102 ? 217.701 201.966 205.464 1.00 0.97 102 THR M CA 1
ATOM 1496 C C . THR A 1 102 ? 219.017 202.651 205.810 1.00 0.97 102 THR M C 1
ATOM 1497 O O . THR A 1 102 ? 219.503 203.536 205.100 1.00 0.97 102 THR M O 1
ATOM 1508 N N . GLN A 1 103 ? 219.571 202.256 206.947 1.00 0.95 103 GLN M N 1
ATOM 1509 C CA . GLN A 1 103 ? 220.995 202.405 207.196 1.00 0.95 103 GLN M CA 1
ATOM 1510 C C . GLN A 1 103 ? 221.566 201.169 207.872 1.00 0.95 103 GLN M C 1
ATOM 1511 O O . GLN A 1 103 ? 222.750 201.167 208.226 1.00 0.95 103 GLN M O 1
ATOM 1525 N N . ALA A 1 104 ? 220.759 200.125 208.059 1.00 0.97 104 ALA M N 1
ATOM 1526 C CA . ALA A 1 104 ? 221.240 198.849 208.565 1.00 0.97 104 ALA M CA 1
ATOM 1527 C C . ALA A 1 104 ? 222.460 198.382 207.784 1.00 0.97 104 ALA M C 1
ATOM 1528 O O . ALA A 1 104 ? 222.607 198.657 206.589 1.00 0.97 104 ALA M O 1
ATOM 1535 N N . GLU A 1 105 ? 223.344 197.664 208.478 1.00 0.97 105 GLU M N 1
ATOM 1536 C CA . GLU A 1 105 ? 224.502 197.076 207.815 1.00 0.97 105 GLU M CA 1
ATOM 1537 C C . GLU A 1 105 ? 224.073 196.050 206.772 1.00 0.97 105 GLU M C 1
ATOM 1538 O O . GLU A 1 105 ? 224.664 195.971 205.689 1.00 0.97 105 GLU M O 1
ATOM 1550 N N . ARG A 1 106 ? 223.047 195.253 207.082 1.00 0.97 106 ARG M N 1
ATOM 1551 C CA . ARG A 1 106 ? 222.594 194.235 206.140 1.00 0.97 106 ARG M CA 1
ATOM 1552 C C . ARG A 1 106 ? 222.057 194.854 204.854 1.00 0.97 106 ARG M C 1
ATOM 1553 O O . ARG A 1 106 ? 222.130 194.228 203.790 1.00 0.97 106 ARG M O 1
ATOM 1574 N N . TRP A 1 107 ? 221.516 196.071 204.926 1.00 0.97 107 TRP M N 1
ATOM 1575 C CA . TRP A 1 107 ? 220.916 196.723 203.766 1.00 0.97 107 TRP M CA 1
ATOM 1576 C C . TRP A 1 107 ? 221.875 197.638 203.011 1.00 0.97 107 TRP M C 1
ATOM 1577 O O . TRP A 1 107 ? 221.500 198.157 201.953 1.00 0.97 107 TRP M O 1
ATOM 1598 N N . ARG A 1 108 ? 223.089 197.853 203.517 1.00 0.97 108 ARG M N 1
ATOM 1599 C CA . ARG A 1 108 ? 224.039 198.753 202.861 1.00 0.97 108 ARG M CA 1
ATOM 1600 C C . ARG A 1 108 ? 224.275 198.405 201.396 1.00 0.97 108 ARG M C 1
ATOM 1601 O O . ARG A 1 108 ? 224.232 199.317 200.548 1.00 0.97 108 ARG M O 1
ATOM 1622 N N . PRO A 1 109 ? 224.518 197.142 201.028 1.00 0.96 109 PRO M N 1
ATOM 1623 C CA . PRO A 1 109 ? 224.724 196.833 199.605 1.00 0.96 109 PRO M CA 1
ATOM 1624 C C . PRO A 1 109 ? 223.543 197.232 198.741 1.00 0.96 109 PRO M C 1
ATOM 1625 O O . PRO A 1 109 ? 223.737 197.721 197.621 1.00 0.96 109 PRO M O 1
ATOM 1636 N N . PHE A 1 110 ? 222.317 197.048 199.238 1.00 0.97 110 PHE M N 1
ATOM 1637 C CA . PHE A 1 110 ? 221.141 197.419 198.458 1.00 0.97 110 PHE M CA 1
ATOM 1638 C C . PHE A 1 110 ? 221.111 198.919 198.204 1.00 0.97 110 PHE M C 1
ATOM 1639 O O . PHE A 1 110 ? 220.839 199.364 197.084 1.00 0.97 110 PHE M O 1
ATOM 1656 N N . ARG A 1 111 ? 221.373 199.718 199.240 1.00 0.97 111 ARG M N 1
ATOM 1657 C CA . ARG A 1 111 ? 221.400 201.166 199.068 1.00 0.97 111 ARG M CA 1
ATOM 1658 C C . ARG A 1 111 ? 222.417 201.568 198.010 1.00 0.97 111 ARG M C 1
ATOM 1659 O O . ARG A 1 111 ? 222.101 202.316 197.073 1.00 0.97 111 ARG M O 1
ATOM 1680 N N . ASP A 1 112 ? 223.658 201.093 198.156 1.00 0.97 112 ASP M N 1
ATOM 1681 C CA . ASP A 1 112 ? 224.699 201.463 197.201 1.00 0.97 112 ASP M CA 1
ATOM 1682 C C . ASP A 1 112 ? 224.309 201.061 195.781 1.00 0.97 112 ASP M C 1
ATOM 1683 O O . ASP A 1 112 ? 224.408 201.864 194.840 1.00 0.97 112 ASP M O 1
ATOM 1692 N N . THR A 1 113 ? 223.860 199.815 195.610 1.00 0.98 113 THR M N 1
ATOM 1693 C CA . THR A 1 113 ? 223.518 199.319 194.283 1.00 0.98 113 THR M CA 1
ATOM 1694 C C . THR A 1 113 ? 222.385 200.129 193.666 1.00 0.98 113 THR M C 1
ATOM 1695 O O . THR A 1 113 ? 222.439 200.487 192.481 1.00 0.98 113 THR M O 1
ATOM 1706 N N . ALA A 1 114 ? 221.343 200.417 194.449 1.00 0.97 114 ALA M N 1
ATOM 1707 C CA . ALA A 1 114 ? 220.208 201.164 193.924 1.00 0.97 114 ALA M CA 1
ATOM 1708 C C . ALA A 1 114 ? 220.626 202.565 193.505 1.00 0.97 114 ALA M C 1
ATOM 1709 O O . ALA A 1 114 ? 220.219 203.049 192.443 1.00 0.97 114 ALA M O 1
ATOM 1716 N N . GLU A 1 115 ? 221.435 203.236 194.329 1.00 0.98 115 GLU M N 1
ATOM 1717 C CA . GLU A 1 115 ? 221.929 204.558 193.956 1.00 0.98 115 GLU M CA 1
ATOM 1718 C C . GLU A 1 115 ? 222.686 204.504 192.632 1.00 0.98 115 GLU M C 1
ATOM 1719 O O . GLU A 1 115 ? 222.447 205.317 191.726 1.00 0.98 115 GLU M O 1
ATOM 1731 N N . VAL A 1 116 ? 223.608 203.546 192.503 1.00 0.98 116 VAL M N 1
ATOM 1732 C CA . VAL A 1 116 ? 224.428 203.468 191.294 1.00 0.98 116 VAL M CA 1
ATOM 1733 C C . VAL A 1 116 ? 223.553 203.228 190.068 1.00 0.98 116 VAL M C 1
ATOM 1734 O O . VAL A 1 116 ? 223.733 203.862 189.017 1.00 0.98 116 VAL M O 1
ATOM 1747 N N . MET A 1 117 ? 222.599 202.302 190.178 1.00 0.98 117 MET M N 1
ATOM 1748 C CA . MET A 1 117 ? 221.756 201.975 189.033 1.00 0.98 117 MET M CA 1
ATOM 1749 C C . MET A 1 117 ? 220.849 203.144 188.663 1.00 0.98 117 MET M C 1
ATOM 1750 O O . MET A 1 117 ? 220.611 203.401 187.475 1.00 0.98 117 MET M O 1
ATOM 1764 N N . ALA A 1 118 ? 220.341 203.867 189.664 1.00 0.98 118 ALA M N 1
ATOM 1765 C CA . ALA A 1 118 ? 219.570 205.072 189.382 1.00 0.98 118 ALA M CA 1
ATOM 1766 C C . ALA A 1 118 ? 220.406 206.073 188.602 1.00 0.98 118 ALA M C 1
ATOM 1767 O O . ALA A 1 118 ? 219.927 206.678 187.635 1.00 0.98 118 ALA M O 1
ATOM 1774 N N . ASP A 1 119 ? 221.658 206.273 189.021 1.00 0.98 119 ASP M N 1
ATOM 1775 C CA . ASP A 1 119 ? 222.513 207.229 188.326 1.00 0.98 119 ASP M CA 1
ATOM 1776 C C . ASP A 1 119 ? 222.748 206.805 186.881 1.00 0.98 119 ASP M C 1
ATOM 1777 O O . ASP A 1 119 ? 222.694 207.635 185.965 1.00 0.98 119 ASP M O 1
ATOM 1786 N N . ALA A 1 120 ? 223.008 205.515 186.653 1.00 0.98 120 ALA M N 1
ATOM 1787 C CA . ALA A 1 120 ? 223.212 205.040 185.285 1.00 0.98 120 ALA M CA 1
ATOM 1788 C C . ALA A 1 120 ? 221.967 205.273 184.430 1.00 0.98 120 ALA M C 1
ATOM 1789 O O . ALA A 1 120 ? 222.048 205.798 183.307 1.00 0.98 120 ALA M O 1
ATOM 1796 N N . LEU A 1 121 ? 220.796 204.911 184.960 1.00 0.98 121 LEU M N 1
ATOM 1797 C CA . LEU A 1 121 ? 219.565 205.107 184.203 1.00 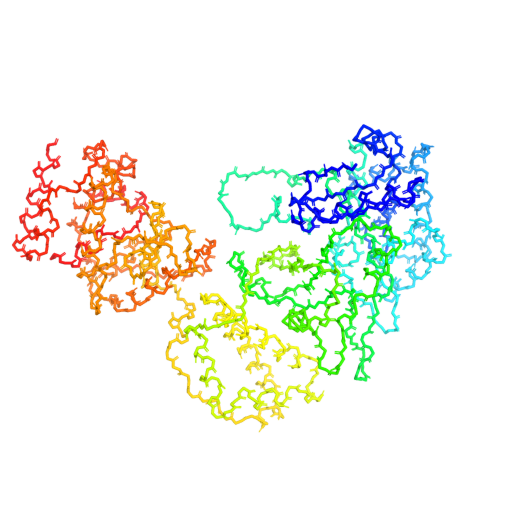0.98 121 LEU M CA 1
ATOM 1798 C C . LEU A 1 121 ? 219.356 206.578 183.876 1.00 0.98 121 LEU M C 1
ATOM 1799 O O . LEU A 1 121 ? 218.988 206.923 182.747 1.00 0.98 121 LEU M O 1
ATOM 1815 N N . GLU A 1 122 ? 219.581 207.463 184.850 1.00 0.98 122 GLU M N 1
ATOM 1816 C CA . GLU A 1 122 ? 219.500 208.890 184.561 1.00 0.98 122 GLU M CA 1
ATOM 1817 C C . GLU A 1 122 ? 220.451 209.259 183.433 1.00 0.98 122 GLU M C 1
ATOM 1818 O O . GLU A 1 122 ? 220.092 210.025 182.531 1.00 0.98 122 GLU M O 1
ATOM 1830 N N . HIS A 1 123 ? 221.673 208.722 183.466 1.00 0.98 123 HIS M N 1
ATOM 1831 C CA . HIS A 1 123 ? 222.628 209.004 182.403 1.00 0.98 123 HIS M CA 1
ATOM 1832 C C . HIS A 1 123 ? 222.112 208.539 181.050 1.00 0.98 123 HIS M C 1
ATOM 1833 O O . HIS A 1 123 ? 222.571 209.040 180.018 1.00 0.98 123 HIS M O 1
ATOM 1847 N N . LEU A 1 124 ? 221.181 207.581 181.028 1.00 0.98 124 LEU M N 1
ATOM 1848 C CA . LEU A 1 124 ? 220.577 207.197 179.752 1.00 0.98 124 LEU M CA 1
ATOM 1849 C C . LEU A 1 124 ? 219.657 208.283 179.192 1.00 0.98 124 LEU M C 1
ATOM 1850 O O . LEU A 1 124 ? 219.568 208.437 177.969 1.00 0.98 124 LEU M O 1
ATOM 1866 N N . LYS A 1 125 ? 218.969 209.041 180.051 1.00 0.97 125 LYS M N 1
ATOM 1867 C CA . LYS A 1 125 ? 218.078 210.126 179.621 1.00 0.97 125 LYS M CA 1
ATOM 1868 C C . LYS A 1 125 ? 216.958 209.599 178.717 1.00 0.97 125 LYS M C 1
ATOM 1869 O O . LYS A 1 125 ? 216.893 209.876 177.518 1.00 0.97 125 LYS M O 1
ATOM 1888 N N . LEU A 1 126 ? 216.073 208.825 179.335 1.00 0.98 126 LEU M N 1
ATOM 1889 C CA . LEU A 1 126 ? 215.026 208.098 178.631 1.00 0.98 126 LEU M CA 1
ATOM 1890 C C . LEU A 1 126 ? 213.689 208.827 178.705 1.00 0.98 126 LEU M C 1
ATOM 1891 O O . LEU A 1 126 ? 213.476 209.714 179.536 1.00 0.98 126 LEU M O 1
ATOM 1907 N N . THR A 1 127 ? 212.779 208.432 177.810 1.00 0.96 127 THR M N 1
ATOM 1908 C CA . THR A 1 127 ? 211.379 208.822 177.940 1.00 0.96 127 THR M CA 1
ATOM 1909 C C . THR A 1 127 ? 210.649 207.875 178.886 1.00 0.96 127 THR M C 1
ATOM 1910 O O . THR A 1 127 ? 210.095 208.301 179.905 1.00 0.96 127 THR M O 1
ATOM 1921 N N . GLU A 1 128 ? 210.633 206.584 178.556 1.00 0.96 128 GLU M N 1
ATOM 1922 C CA . GLU A 1 128 ? 210.058 205.574 179.439 1.00 0.96 128 GLU M CA 1
ATOM 1923 C C . GLU A 1 128 ? 210.980 204.387 179.683 1.00 0.96 128 GLU M C 1
ATOM 1924 O O . GLU A 1 128 ? 211.019 203.876 180.805 1.00 0.96 128 GLU M O 1
ATOM 1936 N N . LYS A 1 129 ? 211.726 203.940 178.675 1.00 0.95 129 LYS M N 1
ATOM 1937 C CA . LYS A 1 129 ? 212.536 202.735 178.802 1.00 0.95 129 LYS M CA 1
ATOM 1938 C C . LYS A 1 129 ? 213.650 202.780 177.763 1.00 0.95 129 LYS M C 1
ATOM 1939 O O . LYS A 1 129 ? 213.541 203.497 176.761 1.00 0.95 129 LYS M O 1
ATOM 1958 N N . PRO A 1 130 ? 214.732 202.028 177.973 1.00 0.96 130 PRO M N 1
ATOM 1959 C CA . PRO A 1 130 ? 215.817 201.971 176.990 1.00 0.96 130 PRO M CA 1
ATOM 1960 C C . PRO A 1 130 ? 215.672 200.813 176.009 1.00 0.96 130 PRO M C 1
ATOM 1961 O O . PRO A 1 130 ? 215.016 199.804 176.279 1.00 0.96 130 PRO M O 1
ATOM 1972 N N . ALA A 1 131 ? 216.315 200.978 174.852 1.00 0.95 131 ALA M N 1
ATOM 1973 C CA . ALA A 1 131 ? 216.237 200.014 173.766 1.00 0.95 131 ALA M CA 1
ATOM 1974 C C . ALA A 1 131 ? 217.322 198.943 173.903 1.00 0.95 131 ALA M C 1
ATOM 1975 O O . ALA A 1 131 ? 218.111 198.932 174.850 1.00 0.95 131 ALA M O 1
ATOM 1982 N N . GLU A 1 132 ? 217.360 198.025 172.931 1.00 0.93 132 GLU M N 1
ATOM 1983 C CA . GLU A 1 132 ? 218.302 196.909 172.985 1.00 0.93 132 GLU M CA 1
ATOM 1984 C C . GLU A 1 132 ? 219.747 197.396 172.930 1.00 0.93 132 GLU M C 1
ATOM 1985 O O . GLU A 1 132 ? 220.581 196.993 173.749 1.00 0.93 132 GLU M O 1
ATOM 1997 N N . LEU A 1 133 ? 220.071 198.246 171.954 1.00 0.92 133 LEU M N 1
ATOM 1998 C CA . LEU A 1 133 ? 221.411 198.823 171.903 1.00 0.92 133 LEU M CA 1
ATOM 1999 C C . LEU A 1 133 ? 221.698 199.605 173.179 1.00 0.92 133 LEU M C 1
ATOM 2000 O O . LEU A 1 133 ? 222.770 199.474 173.789 1.00 0.92 133 LEU M O 1
ATOM 2016 N N . ASP A 1 134 ? 220.730 200.415 173.610 1.00 0.96 134 ASP M N 1
ATOM 2017 C CA . ASP A 1 134 ? 220.883 201.126 174.869 1.00 0.96 134 ASP M CA 1
ATOM 2018 C C . ASP A 1 134 ? 220.926 200.154 176.038 1.00 0.96 134 ASP M C 1
ATOM 2019 O O . ASP A 1 134 ? 221.564 200.441 177.053 1.00 0.96 134 ASP M O 1
ATOM 2028 N N . LYS A 1 135 ? 220.266 199.000 175.913 1.00 0.96 135 LYS M N 1
ATOM 2029 C CA . LYS A 1 135 ? 220.355 197.986 176.959 1.00 0.96 135 LYS M CA 1
ATOM 2030 C C . LYS A 1 135 ? 221.781 197.465 177.097 1.00 0.96 135 LYS M C 1
ATOM 2031 O O . LYS A 1 135 ? 222.291 197.318 178.214 1.00 0.96 135 LYS M O 1
ATOM 2050 N N . ARG A 1 136 ? 222.446 197.189 175.971 1.00 0.95 136 ARG M N 1
ATOM 2051 C CA . ARG A 1 136 ? 223.835 196.740 176.032 1.00 0.95 136 ARG M CA 1
ATOM 2052 C C . ARG A 1 136 ? 224.732 197.830 176.607 1.00 0.95 136 ARG M C 1
ATOM 2053 O O . ARG A 1 136 ? 225.629 197.548 177.414 1.00 0.95 136 ARG M O 1
ATOM 2074 N N . ALA A 1 137 ? 224.505 199.085 176.207 1.00 0.96 137 ALA M N 1
ATOM 2075 C CA . ALA A 1 137 ? 225.306 200.178 176.755 1.00 0.96 137 ALA M CA 1
ATOM 2076 C C . ALA A 1 137 ? 225.111 200.296 178.264 1.00 0.96 137 ALA M C 1
ATOM 2077 O O . ALA A 1 137 ? 226.079 200.481 179.016 1.00 0.96 137 ALA M O 1
ATOM 2084 N N . LEU A 1 138 ? 223.861 200.199 178.721 1.00 0.98 138 LEU M N 1
ATOM 2085 C CA . LEU A 1 138 ? 223.566 200.263 180.147 1.00 0.98 138 LEU M CA 1
ATOM 2086 C C . LEU A 1 138 ? 224.239 199.121 180.895 1.00 0.98 138 LEU M C 1
ATOM 2087 O O . LEU A 1 138 ? 224.783 199.319 181.989 1.00 0.98 138 LEU M O 1
ATOM 2103 N N . LEU A 1 139 ? 224.197 197.913 180.329 1.00 0.96 139 LEU M N 1
ATOM 2104 C CA . LEU A 1 139 ? 224.856 196.779 180.964 1.00 0.96 139 LEU M CA 1
ATOM 2105 C C . LEU A 1 139 ? 226.355 197.014 181.082 1.00 0.96 139 LEU M C 1
ATOM 2106 O O . LEU A 1 139 ? 226.958 196.719 182.122 1.00 0.96 139 LEU M O 1
ATOM 2122 N N . ALA A 1 140 ? 226.975 197.545 180.027 1.00 0.96 140 ALA M N 1
ATOM 2123 C CA . ALA A 1 140 ? 228.404 197.833 180.084 1.00 0.96 140 ALA M CA 1
ATOM 2124 C C . ALA A 1 140 ? 228.712 198.851 181.176 1.00 0.96 140 ALA M C 1
ATOM 2125 O O . ALA A 1 140 ? 229.652 198.675 181.963 1.00 0.96 140 ALA M O 1
ATOM 2132 N N . ARG A 1 141 ? 227.917 199.922 181.251 1.00 0.98 141 ARG M N 1
ATOM 2133 C CA . ARG A 1 141 ? 228.165 200.939 182.269 1.00 0.98 141 ARG M CA 1
ATOM 2134 C C . ARG A 1 141 ? 228.016 200.360 183.671 1.00 0.98 141 ARG M C 1
ATOM 2135 O O . ARG A 1 141 ? 228.844 200.622 184.553 1.00 0.98 141 ARG M O 1
ATOM 2156 N N . LEU A 1 142 ? 226.963 199.573 183.897 1.00 0.97 142 LEU M N 1
ATOM 2157 C CA . LEU A 1 142 ? 226.759 198.971 185.210 1.00 0.97 142 LEU M CA 1
ATOM 2158 C C . LEU A 1 142 ? 227.919 198.055 185.573 1.00 0.97 142 LEU M C 1
ATOM 2159 O O . LEU A 1 142 ? 228.427 198.091 186.700 1.00 0.97 142 LEU M O 1
ATOM 2175 N N . ARG A 1 143 ? 228.350 197.221 184.625 1.00 0.95 143 ARG M N 1
ATOM 2176 C CA . ARG A 1 143 ? 229.522 196.387 184.854 1.00 0.95 143 ARG M CA 1
ATOM 2177 C C . ARG A 1 143 ? 230.723 197.237 185.242 1.00 0.95 143 ARG M C 1
ATOM 2178 O O . ARG A 1 143 ? 231.524 196.844 186.098 1.00 0.95 143 ARG M O 1
ATOM 2199 N N . ALA A 1 144 ? 230.861 198.410 184.623 1.00 0.97 144 ALA M N 1
ATOM 2200 C CA . ALA A 1 144 ? 231.985 199.291 184.908 1.00 0.97 144 ALA M CA 1
ATOM 2201 C C . ALA A 1 144 ? 231.821 200.081 186.202 1.00 0.97 144 ALA M C 1
ATOM 2202 O O . ALA A 1 144 ? 232.796 200.691 186.656 1.00 0.97 144 ALA M O 1
ATOM 2209 N N . THR A 1 145 ? 230.629 200.089 186.807 1.00 0.97 145 THR M N 1
ATOM 2210 C CA . THR A 1 145 ? 230.389 200.874 188.012 1.00 0.97 145 THR M CA 1
ATOM 2211 C C . THR A 1 145 ? 229.944 200.062 189.221 1.00 0.97 145 THR M C 1
ATOM 2212 O O . THR A 1 145 ? 229.974 200.593 190.337 1.00 0.97 145 THR M O 1
ATOM 2223 N N . LEU A 1 146 ? 229.535 198.808 189.048 1.00 0.97 146 LEU M N 1
ATOM 2224 C CA . LEU A 1 146 ? 229.125 197.980 190.175 1.00 0.97 146 LEU M CA 1
ATOM 2225 C C . LEU A 1 146 ? 230.367 197.448 190.894 1.00 0.97 146 LEU M C 1
ATOM 2226 O O . LEU A 1 146 ? 231.500 197.833 190.595 1.00 0.97 146 LEU M O 1
ATOM 2242 N N . ASP A 1 147 ? 230.163 196.551 191.858 1.00 0.96 147 ASP M N 1
ATOM 2243 C CA . ASP A 1 147 ? 231.233 196.022 192.694 1.00 0.96 147 ASP M CA 1
ATOM 2244 C C . ASP A 1 147 ? 231.125 194.499 192.739 1.00 0.96 147 ASP M C 1
ATOM 2245 O O . ASP A 1 147 ? 230.199 193.903 192.180 1.00 0.96 147 ASP M O 1
ATOM 2254 N N . ASP A 1 148 ? 232.078 193.868 193.430 1.00 0.93 148 ASP M N 1
ATOM 2255 C CA . ASP A 1 148 ? 232.281 192.429 193.285 1.00 0.93 148 ASP M CA 1
ATOM 2256 C C . ASP A 1 148 ? 231.035 191.630 193.655 1.00 0.93 148 ASP M C 1
ATOM 2257 O O . ASP A 1 148 ? 230.664 190.689 192.943 1.00 0.93 148 ASP M O 1
ATOM 2266 N N . GLU A 1 149 ? 230.373 191.981 194.760 1.00 0.92 149 GLU M N 1
ATOM 2267 C CA . GLU A 1 149 ? 229.272 191.148 195.234 1.00 0.92 149 GLU M CA 1
ATOM 2268 C C . GLU A 1 149 ? 228.023 191.279 194.368 1.00 0.92 149 GLU M C 1
ATOM 2269 O O . GLU A 1 149 ? 227.139 190.420 194.453 1.00 0.92 149 GLU M O 1
ATOM 2281 N N . PHE A 1 150 ? 227.927 192.322 193.541 1.00 0.91 150 PHE M N 1
ATOM 2282 C CA . PHE A 1 150 ? 226.757 192.501 192.688 1.00 0.91 150 PHE M CA 1
ATOM 2283 C C . PHE A 1 150 ? 226.902 191.764 191.362 1.00 0.91 150 PHE M C 1
ATOM 2284 O O . PHE A 1 150 ? 225.918 191.232 190.836 1.00 0.91 150 PHE M O 1
ATOM 2301 N N . LEU A 1 151 ? 228.116 191.729 190.816 1.00 0.93 151 LEU M N 1
ATOM 2302 C CA . LEU A 1 151 ? 228.298 191.285 189.439 1.00 0.93 151 LEU M CA 1
ATOM 2303 C C . LEU A 1 151 ? 227.825 189.860 189.163 1.00 0.93 151 LEU M C 1
ATOM 2304 O O . LEU A 1 151 ? 227.523 189.572 187.993 1.00 0.93 151 LEU M O 1
ATOM 2320 N N . PRO A 1 152 ? 227.759 188.938 190.129 1.00 0.94 152 PRO M N 1
ATOM 2321 C CA . PRO A 1 152 ? 227.150 187.633 189.815 1.00 0.94 152 PRO M CA 1
ATOM 2322 C C . PRO A 1 152 ? 225.707 187.739 189.352 1.00 0.94 152 PRO M C 1
ATOM 2323 O O . PRO A 1 152 ? 225.301 187.020 188.429 1.00 0.94 152 PRO M O 1
ATOM 2334 N N . TRP A 1 153 ? 224.925 188.641 189.948 1.00 0.95 153 TRP M N 1
ATOM 2335 C CA . TRP A 1 153 ? 223.548 188.838 189.503 1.00 0.95 153 TRP M CA 1
ATOM 2336 C C . TRP A 1 153 ? 223.506 189.398 188.087 1.00 0.95 153 TRP M C 1
ATOM 2337 O O . TRP A 1 153 ? 222.684 188.971 187.267 1.00 0.95 153 TRP M O 1
ATOM 2358 N N . LEU A 1 154 ? 224.391 190.348 187.780 1.00 0.95 154 LEU M N 1
ATOM 2359 C CA . LEU A 1 154 ? 224.476 190.883 186.426 1.00 0.95 154 LEU M CA 1
ATOM 2360 C C . LEU A 1 154 ? 224.827 189.788 185.424 1.00 0.95 154 LEU M C 1
ATOM 2361 O O . LEU A 1 154 ? 224.199 189.671 184.366 1.00 0.95 154 LEU M O 1
ATOM 2377 N N . ASP A 1 155 ? 225.834 188.973 185.745 1.00 0.93 155 ASP M N 1
ATOM 2378 C CA . ASP A 1 155 ? 226.253 187.914 184.833 1.00 0.93 155 ASP M CA 1
ATOM 2379 C C . ASP A 1 155 ? 225.149 186.886 184.627 1.00 0.93 155 ASP M C 1
ATOM 2380 O O . ASP A 1 155 ? 224.944 186.401 183.508 1.00 0.93 155 ASP M O 1
ATOM 2389 N N . ALA A 1 156 ? 224.425 186.540 185.693 1.00 0.93 156 ALA M N 1
ATOM 2390 C CA . ALA A 1 156 ? 223.343 185.572 185.560 1.00 0.93 156 ALA M CA 1
ATOM 2391 C C . ALA A 1 156 ? 222.190 186.137 184.739 1.00 0.93 156 ALA M C 1
ATOM 2392 O O . ALA A 1 156 ? 221.625 185.438 183.890 1.00 0.93 156 ALA M O 1
ATOM 2399 N N . ALA A 1 157 ? 221.827 187.398 184.977 1.00 0.94 157 ALA M N 1
ATOM 2400 C CA . ALA A 1 157 ? 220.599 187.935 184.403 1.00 0.94 157 ALA M CA 1
ATOM 2401 C C . ALA A 1 157 ? 220.753 188.314 182.934 1.00 0.94 157 ALA M C 1
ATOM 2402 O O . ALA A 1 157 ? 219.823 188.113 182.146 1.00 0.94 157 ALA M O 1
ATOM 2409 N N . VAL A 1 158 ? 221.906 188.851 182.535 1.00 0.93 158 VAL M N 1
ATOM 2410 C CA . VAL A 1 158 ? 222.048 189.512 181.242 1.00 0.93 158 VAL M CA 1
ATOM 2411 C C . VAL A 1 158 ? 223.409 189.184 180.639 1.00 0.93 158 VAL M C 1
ATOM 2412 O O . VAL A 1 158 ? 224.282 188.604 181.285 1.00 0.93 158 VAL M O 1
ATOM 2425 N N . LEU A 1 159 ? 223.574 189.571 179.372 1.00 0.89 159 LEU M N 1
ATOM 2426 C CA . LEU A 1 159 ? 224.768 189.275 178.595 1.00 0.89 159 LEU M CA 1
ATOM 2427 C C . LEU A 1 159 ? 225.248 190.526 177.871 1.00 0.89 159 LEU M C 1
ATOM 2428 O O . LEU A 1 159 ? 224.468 191.438 177.586 1.00 0.89 159 LEU M O 1
ATOM 2444 N N . LEU A 1 160 ? 226.546 190.554 177.578 1.00 0.88 160 LEU M N 1
ATOM 2445 C CA . LEU A 1 160 ? 227.141 191.525 176.667 1.00 0.88 160 LEU M CA 1
ATOM 2446 C C . LEU A 1 160 ? 227.637 190.765 175.445 1.00 0.88 160 LEU M C 1
ATOM 2447 O O . LEU A 1 160 ? 228.426 189.823 175.576 1.00 0.88 160 LEU M O 1
ATOM 2463 N N . THR A 1 161 ? 227.179 191.172 174.263 1.00 0.87 161 THR M N 1
ATOM 2464 C CA . THR A 1 161 ? 227.384 190.404 173.043 1.00 0.87 161 THR M CA 1
ATOM 2465 C C . THR A 1 161 ? 227.870 191.313 171.922 1.00 0.87 161 THR M C 1
ATOM 2466 O O . THR A 1 161 ? 227.909 192.539 172.051 1.00 0.87 161 THR M O 1
ATOM 2477 N N . ASP A 1 162 ? 228.242 190.682 170.806 1.00 0.85 162 ASP M N 1
ATOM 2478 C CA . ASP A 1 162 ? 228.841 191.408 169.691 1.00 0.85 162 ASP M CA 1
ATOM 2479 C C . ASP A 1 162 ? 227.789 192.043 168.787 1.00 0.85 162 ASP M C 1
ATOM 2480 O O . ASP A 1 162 ? 227.932 193.205 168.392 1.00 0.85 162 ASP M O 1
ATOM 2489 N N . ASP A 1 163 ? 226.731 191.305 168.449 1.00 0.85 163 ASP M N 1
ATOM 2490 C CA . ASP A 1 163 ? 225.765 191.745 167.449 1.00 0.85 163 ASP M CA 1
ATOM 2491 C C . ASP A 1 163 ? 224.404 192.098 168.031 1.00 0.85 163 ASP M C 1
ATOM 2492 O O . ASP A 1 163 ? 223.874 193.174 167.737 1.00 0.85 163 ASP M O 1
ATOM 2501 N N . LYS A 1 164 ? 223.813 191.226 168.846 1.00 0.89 164 LYS M N 1
ATOM 2502 C CA . LYS A 1 164 ? 222.466 191.461 169.345 1.00 0.89 164 LYS M CA 1
ATOM 2503 C C . LYS A 1 164 ? 222.327 190.861 170.735 1.00 0.89 164 LYS M C 1
ATOM 2504 O O . LYS A 1 164 ? 223.013 189.883 171.055 1.00 0.89 164 LYS M O 1
ATOM 2523 N N . PRO A 1 165 ? 221.458 191.415 171.579 1.00 0.91 165 PRO M N 1
ATOM 2524 C CA . PRO A 1 165 ? 221.206 190.805 172.888 1.00 0.91 165 PRO M CA 1
ATOM 2525 C C . PRO A 1 165 ? 220.333 189.562 172.791 1.00 0.91 165 PRO M C 1
ATOM 2526 O O . PRO A 1 165 ? 219.588 189.354 171.832 1.00 0.91 165 PRO M O 1
ATOM 2537 N N . ASP A 1 166 ? 220.443 188.730 173.825 1.00 0.91 166 ASP M N 1
ATOM 2538 C CA . ASP A 1 166 ? 219.543 187.605 174.025 1.00 0.91 166 ASP M CA 1
ATOM 2539 C C . ASP A 1 166 ? 219.465 187.330 175.519 1.00 0.91 166 ASP M C 1
ATOM 2540 O O . ASP A 1 166 ? 220.423 187.575 176.258 1.00 0.91 166 ASP M O 1
ATOM 2549 N N . TYR A 1 167 ? 218.316 186.814 175.958 1.00 0.91 167 TYR M N 1
ATOM 2550 C CA . TYR A 1 167 ? 218.013 186.768 177.384 1.00 0.91 167 TYR M CA 1
ATOM 2551 C C . TYR A 1 167 ? 218.197 185.359 177.926 1.00 0.91 167 TYR M C 1
ATOM 2552 O O . TYR A 1 167 ? 217.587 184.419 177.395 1.00 0.91 167 TYR M O 1
ATOM 2570 N N . PRO A 1 168 ? 219.012 185.153 178.960 1.00 0.90 168 PRO M N 1
ATOM 2571 C CA . PRO A 1 168 ? 219.198 183.800 179.499 1.00 0.90 168 PRO M CA 1
ATOM 2572 C C . PRO A 1 168 ? 217.889 183.232 180.018 1.00 0.90 168 PRO M C 1
ATOM 2573 O O . PRO A 1 168 ? 217.117 183.938 180.684 1.00 0.90 168 PRO M O 1
ATOM 2584 N N . PRO A 1 169 ? 217.604 181.954 179.744 1.00 0.90 169 PRO M N 1
ATOM 2585 C CA . PRO A 1 169 ? 216.273 181.418 180.076 1.00 0.90 169 PRO M CA 1
ATOM 2586 C C . PRO A 1 169 ? 216.001 181.294 181.566 1.00 0.90 169 PRO M C 1
ATOM 2587 O O . PRO A 1 169 ? 214.842 181.433 181.978 1.00 0.90 169 PRO M O 1
ATOM 2598 N N . LEU A 1 170 ? 217.021 181.033 182.388 1.00 0.92 170 LEU M N 1
ATOM 2599 C CA . LEU A 1 170 ? 216.774 180.781 183.805 1.00 0.92 170 LEU M CA 1
ATOM 2600 C C . LEU A 1 170 ? 216.077 181.956 184.478 1.00 0.92 170 LEU M C 1
ATOM 2601 O O . LEU A 1 170 ? 215.283 181.756 185.404 1.00 0.92 170 LEU M O 1
ATOM 2617 N N . LEU A 1 171 ? 216.355 183.180 184.032 1.00 0.94 171 LEU M N 1
ATOM 2618 C CA . LEU A 1 171 ? 215.771 184.382 184.612 1.00 0.94 171 LEU M CA 1
ATOM 2619 C C . LEU A 1 171 ? 214.864 185.110 183.622 1.00 0.94 171 LEU M C 1
ATOM 2620 O O . LEU A 1 171 ? 214.718 186.333 183.685 1.00 0.94 171 LEU M O 1
ATOM 2636 N N . GLY A 1 172 ? 214.251 184.367 182.705 1.00 0.92 172 GLY M N 1
ATOM 2637 C CA . GLY A 1 172 ? 213.271 184.966 181.810 1.00 0.92 172 GLY M CA 1
ATOM 2638 C C . GLY A 1 172 ? 213.924 185.889 180.801 1.00 0.92 172 GLY M C 1
ATOM 2639 O O . GLY A 1 172 ? 214.940 185.554 180.180 1.00 0.92 172 GLY M O 1
ATOM 2643 N N . THR A 1 173 ? 213.337 187.075 180.633 1.00 0.92 173 THR M N 1
ATOM 2644 C CA . THR A 1 173 ? 213.810 188.065 179.674 1.00 0.92 173 THR M CA 1
ATOM 2645 C C . THR A 1 173 ? 214.989 188.880 180.197 1.00 0.92 173 THR M C 1
ATOM 2646 O O . THR A 1 173 ? 215.239 189.980 179.688 1.00 0.92 173 THR M O 1
ATOM 2657 N N . GLY A 1 174 ? 215.714 188.371 181.193 1.00 0.92 174 GLY M N 1
ATOM 2658 C CA . GLY A 1 174 ? 216.856 189.074 181.741 1.00 0.92 174 GLY M CA 1
ATOM 2659 C C . GLY A 1 174 ? 216.686 189.399 183.210 1.00 0.92 174 GLY M C 1
ATOM 2660 O O . GLY A 1 174 ? 217.176 190.426 183.689 1.00 0.92 174 GLY M O 1
ATOM 2664 N N . GLY A 1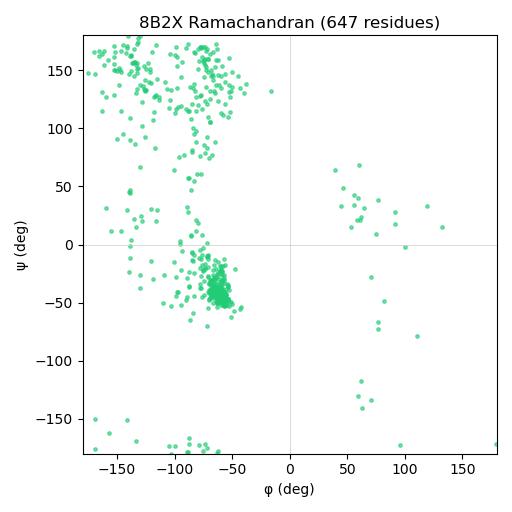 175 ? 215.993 188.525 183.935 1.00 0.94 175 GLY M N 1
ATOM 2665 C CA . GLY A 1 175 ? 215.528 188.850 185.266 1.00 0.94 175 GLY M CA 1
ATOM 2666 C C . GLY A 1 175 ? 214.147 189.452 185.280 1.00 0.94 175 GLY M C 1
ATOM 2667 O O . GLY A 1 175 ? 213.757 190.062 186.282 1.00 0.94 175 GLY M O 1
ATOM 2671 N N . ASN A 1 176 ? 213.390 189.289 184.198 1.00 0.93 176 ASN M N 1
ATOM 2672 C CA . ASN A 1 176 ? 212.199 190.080 183.946 1.00 0.93 176 ASN M CA 1
ATOM 2673 C C . ASN A 1 176 ? 211.190 189.221 183.201 1.00 0.93 176 ASN M C 1
ATOM 2674 O O . ASN A 1 176 ? 211.560 188.316 182.448 1.00 0.93 176 ASN M O 1
ATOM 2685 N N . ASP A 1 177 ? 209.910 189.512 183.418 1.00 0.91 177 ASP M N 1
ATOM 2686 C CA . ASP A 1 177 ? 208.821 188.814 182.747 1.00 0.91 177 ASP M CA 1
ATOM 2687 C C . ASP A 1 177 ? 207.827 189.847 182.243 1.00 0.91 177 ASP M C 1
ATOM 2688 O O . ASP A 1 177 ? 207.407 190.728 182.999 1.00 0.91 177 ASP M O 1
ATOM 2697 N N . GLY A 1 178 ? 207.454 189.737 180.975 1.00 0.89 178 GLY M N 1
ATOM 2698 C CA . GLY A 1 178 ? 206.593 190.748 180.387 1.00 0.89 178 GLY M CA 1
ATOM 2699 C C . GLY A 1 178 ? 207.285 192.096 180.416 1.00 0.89 178 GLY M C 1
ATOM 2700 O O . GLY A 1 178 ? 208.339 192.293 179.799 1.00 0.89 178 GLY M O 1
ATOM 2704 N N . ARG A 1 179 ? 206.692 193.046 181.143 1.00 0.88 179 ARG M N 1
ATOM 2705 C CA . ARG A 1 179 ? 207.251 194.385 181.293 1.00 0.88 179 ARG M CA 1
ATOM 2706 C C . ARG A 1 179 ? 207.629 194.695 182.740 1.00 0.88 179 ARG M C 1
ATOM 2707 O O . ARG A 1 179 ? 207.763 195.868 183.101 1.00 0.88 179 ARG M O 1
ATOM 2728 N N . LEU A 1 180 ? 207.814 193.672 183.575 1.00 0.90 180 LEU M N 1
ATOM 2729 C CA . LEU A 1 180 ? 208.146 193.867 184.981 1.00 0.90 180 LEU M CA 1
ATOM 2730 C C . LEU A 1 180 ? 209.140 192.800 185.422 1.00 0.90 180 LEU M C 1
ATOM 2731 O O . LEU A 1 180 ? 209.326 191.778 184.755 1.00 0.90 180 LEU M O 1
ATOM 2747 N N . ASP A 1 181 ? 209.768 193.039 186.573 1.00 0.94 181 ASP M N 1
ATOM 2748 C CA . ASP A 1 181 ? 211.010 192.377 186.944 1.00 0.94 181 ASP M CA 1
ATOM 2749 C C . ASP A 1 181 ? 210.880 191.647 188.278 1.00 0.94 181 ASP M C 1
ATOM 2750 O O . ASP A 1 181 ? 210.037 191.975 189.117 1.00 0.94 181 ASP M O 1
ATOM 2759 N N . PHE A 1 182 ? 211.746 190.642 188.454 1.00 0.95 182 PHE M N 1
ATOM 2760 C CA . PHE A 1 182 ? 211.754 189.827 189.667 1.00 0.95 182 PHE M CA 1
ATOM 2761 C C . PHE A 1 182 ? 212.337 190.565 190.867 1.00 0.95 182 PHE M C 1
ATOM 2762 O O . PHE A 1 182 ? 212.080 190.167 192.010 1.00 0.95 182 PHE M O 1
ATOM 2779 N N . THR A 1 183 ? 213.115 191.624 190.634 1.00 0.97 183 THR M N 1
ATOM 2780 C CA . THR A 1 183 ? 213.830 192.278 191.726 1.00 0.97 183 THR M CA 1
ATOM 2781 C C . THR A 1 183 ? 212.871 192.934 192.711 1.00 0.97 183 THR M C 1
ATOM 2782 O O . THR A 1 183 ? 213.117 192.920 193.922 1.00 0.97 183 THR M O 1
ATOM 2793 N N . SER A 1 184 ? 211.798 193.554 192.216 1.00 0.96 184 SER M N 1
ATOM 2794 C CA . SER A 1 184 ? 210.837 194.176 193.121 1.00 0.96 184 SER M CA 1
ATOM 2795 C C . SER A 1 184 ? 210.208 193.140 194.046 1.00 0.96 184 SER M C 1
ATOM 2796 O O . SER A 1 184 ? 210.071 193.373 195.253 1.00 0.96 184 SER M O 1
ATOM 2804 N N . ASN A 1 185 ? 209.815 191.989 193.495 1.00 0.95 185 ASN M N 1
ATOM 2805 C CA . ASN A 1 185 ? 209.280 190.915 194.325 1.00 0.95 185 ASN M CA 1
ATOM 2806 C C . ASN A 1 185 ? 210.318 190.437 195.331 1.00 0.95 185 ASN M C 1
ATOM 2807 O O . ASN A 1 185 ? 209.994 190.172 196.494 1.00 0.95 185 ASN M O 1
ATOM 2818 N N . TYR A 1 186 ? 211.568 190.294 194.889 1.00 0.97 186 TYR M N 1
ATOM 2819 C CA . TYR A 1 186 ? 212.646 189.893 195.789 1.00 0.97 186 TYR M CA 1
ATOM 2820 C C . TYR A 1 186 ? 212.761 190.858 196.966 1.00 0.97 186 TYR M C 1
ATOM 2821 O O . TYR A 1 186 ? 212.835 190.441 198.130 1.00 0.97 186 TYR M O 1
ATOM 2839 N N . MET A 1 187 ? 212.753 192.161 196.676 1.00 0.98 187 MET M N 1
ATOM 2840 C CA . MET A 1 187 ? 212.829 193.170 197.729 1.00 0.98 187 MET M CA 1
ATOM 2841 C C . MET A 1 187 ? 211.634 193.084 198.671 1.00 0.98 187 MET M C 1
ATOM 2842 O O . MET A 1 187 ? 211.788 193.188 199.895 1.00 0.98 187 MET M O 1
ATOM 2856 N N . GLN A 1 188 ? 210.428 192.934 198.116 1.00 0.97 188 GLN M N 1
ATOM 2857 C CA . GLN A 1 188 ? 209.239 192.875 198.959 1.00 0.97 188 GLN M CA 1
ATOM 2858 C C . GLN A 1 188 ? 209.289 191.668 199.886 1.00 0.97 188 GLN M C 1
ATOM 2859 O O . GLN A 1 188 ? 208.973 191.775 201.078 1.00 0.97 188 GLN M O 1
ATOM 2873 N N . ARG A 1 189 ? 209.693 190.511 199.357 1.00 0.96 189 ARG M N 1
ATOM 2874 C CA . ARG A 1 189 ? 209.837 189.332 200.203 1.00 0.96 189 ARG M CA 1
ATOM 2875 C C . ARG A 1 189 ? 210.864 189.576 201.299 1.00 0.96 189 ARG M C 1
ATOM 2876 O O . ARG A 1 189 ? 210.628 189.244 202.466 1.00 0.96 189 ARG M O 1
ATOM 2897 N N . LEU A 1 190 ? 212.010 190.164 200.944 1.00 0.98 190 LEU M N 1
ATOM 2898 C CA . LEU A 1 190 ? 213.027 190.459 201.950 1.00 0.98 190 LEU M CA 1
ATOM 2899 C C . LEU A 1 190 ? 212.456 191.319 203.070 1.00 0.98 190 LEU M C 1
ATOM 2900 O O . LEU A 1 190 ? 212.642 191.020 204.255 1.00 0.98 190 LEU M O 1
ATOM 2916 N N . LEU A 1 191 ? 211.756 192.399 202.713 1.00 0.97 191 LEU M N 1
ATOM 2917 C CA . LEU A 1 191 ? 211.212 193.285 203.738 1.00 0.97 191 LEU M CA 1
ATOM 2918 C C . LEU A 1 191 ? 210.171 192.573 204.591 1.00 0.97 191 LEU M C 1
ATOM 2919 O O . LEU A 1 191 ? 210.101 192.791 205.806 1.00 0.97 191 LEU M O 1
ATOM 2935 N N . GLU A 1 192 ? 209.349 191.717 203.978 1.00 0.96 192 GLU M N 1
ATOM 2936 C CA . GLU A 1 192 ? 208.452 190.884 204.770 1.00 0.96 192 GLU M CA 1
ATOM 2937 C C . GLU A 1 192 ? 209.216 189.992 205.738 1.00 0.96 192 GLU M C 1
ATOM 2938 O O . GLU A 1 192 ? 208.645 189.551 206.742 1.00 0.96 192 GLU M O 1
ATOM 2950 N N . MET A 1 193 ? 210.487 189.719 205.459 1.00 0.97 193 MET M N 1
ATOM 2951 C CA . MET A 1 193 ? 211.319 188.895 206.326 1.00 0.97 193 MET M CA 1
ATOM 2952 C C . MET A 1 193 ? 212.273 189.765 207.138 1.00 0.97 193 MET M C 1
ATOM 2953 O O . MET A 1 193 ? 212.823 189.326 208.148 1.00 0.97 193 MET M O 1
ATOM 2967 N N . GLY A 1 227 ? 205.344 184.986 188.426 1.00 0.63 227 GLY M N 1
ATOM 2968 C CA . GLY A 1 227 ? 205.862 185.087 187.074 1.00 0.63 227 GLY M CA 1
ATOM 2969 C C . GLY A 1 227 ? 206.189 183.740 186.456 1.00 0.63 227 GLY M C 1
ATOM 2970 O O . GLY A 1 227 ? 205.420 183.210 185.654 1.00 0.63 227 GLY M O 1
ATOM 2974 N N . GLN A 1 228 ? 207.344 183.188 186.836 1.00 0.68 228 GLN M N 1
ATOM 2975 C CA . GLN A 1 228 ? 207.871 181.971 186.229 1.00 0.68 228 GLN M CA 1
ATOM 2976 C C . GLN A 1 228 ? 208.517 181.062 187.268 1.00 0.68 228 GLN M C 1
ATOM 2977 O O . GLN A 1 228 ? 209.443 180.310 186.947 1.00 0.68 228 GLN M O 1
ATOM 2991 N N . PHE A 1 229 ? 208.042 181.109 188.510 1.00 0.72 229 PHE M N 1
ATOM 2992 C CA . PHE A 1 229 ? 208.879 180.721 189.639 1.00 0.72 229 PHE M CA 1
ATOM 2993 C C . PHE A 1 229 ? 208.779 179.238 189.993 1.00 0.72 229 PHE M C 1
ATOM 2994 O O . PHE A 1 229 ? 209.809 178.583 190.181 1.00 0.72 229 PHE M O 1
ATOM 3011 N N . SER A 1 230 ? 207.571 178.685 190.092 1.00 0.68 230 SER M N 1
ATOM 3012 C CA . SER A 1 230 ? 207.475 177.278 190.467 1.00 0.68 230 SER M CA 1
ATOM 3013 C C . SER A 1 230 ? 206.134 176.666 190.074 1.00 0.68 230 SER M C 1
ATOM 3014 O O . SER A 1 230 ? 205.079 177.206 190.434 1.00 0.68 230 SER M O 1
ATOM 3022 N N . PRO A 1 231 ? 206.125 175.542 189.345 1.00 0.60 231 PRO M N 1
ATOM 3023 C CA . PRO A 1 231 ? 204.854 174.847 189.096 1.00 0.60 231 PRO M CA 1
ATOM 3024 C C . PRO A 1 231 ? 204.373 174.019 190.273 1.00 0.60 231 PRO M C 1
ATOM 3025 O O . PRO A 1 231 ? 203.178 173.700 190.332 1.00 0.60 231 PRO M O 1
ATOM 3036 N N . GLY A 1 232 ? 205.258 173.660 191.206 1.00 0.59 232 GLY M N 1
ATOM 3037 C CA . GLY A 1 232 ? 204.817 172.957 192.397 1.00 0.59 232 GLY M CA 1
ATOM 3038 C C . GLY A 1 232 ? 203.878 173.785 193.249 1.00 0.59 232 GLY M C 1
ATOM 3039 O O . GLY A 1 232 ? 203.043 173.237 193.974 1.00 0.59 232 GLY M O 1
ATOM 3043 N N . ALA A 1 233 ? 204.001 175.109 193.179 1.00 0.58 233 ALA M N 1
ATOM 3044 C CA . ALA A 1 233 ? 203.095 176.025 193.861 1.00 0.58 233 ALA M CA 1
ATOM 3045 C C . ALA A 1 233 ? 202.000 176.565 192.951 1.00 0.58 233 ALA M C 1
ATOM 3046 O O . ALA A 1 233 ? 200.848 176.678 193.381 1.00 0.58 233 ALA M O 1
ATOM 3053 N N . ALA A 1 234 ? 202.329 176.899 191.705 1.00 0.54 234 ALA M N 1
ATOM 3054 C CA . ALA A 1 234 ? 201.409 177.597 190.810 1.00 0.54 234 ALA M CA 1
ATOM 3055 C C . ALA A 1 234 ? 201.509 177.027 189.398 1.00 0.54 234 ALA M C 1
ATOM 3056 O O . ALA A 1 234 ? 201.569 177.758 188.408 1.00 0.54 234 ALA M O 1
ATOM 3063 N N . GLY A 1 235 ? 201.530 175.699 189.292 1.00 0.47 235 GLY M N 1
ATOM 3064 C CA . GLY A 1 235 ? 201.635 175.060 187.999 1.00 0.47 235 GLY M CA 1
ATOM 3065 C C . GLY A 1 235 ? 200.326 175.060 187.231 1.00 0.47 235 GLY M C 1
ATOM 3066 O O . GLY A 1 235 ? 199.260 175.391 187.750 1.00 0.47 235 GLY M O 1
ATOM 3070 N N . GLY A 1 236 ? 200.421 174.680 185.959 1.00 0.44 236 GLY M N 1
ATOM 3071 C CA . GLY A 1 236 ? 199.252 174.492 185.135 1.00 0.44 236 GLY M CA 1
ATOM 3072 C C . GLY A 1 236 ? 198.500 173.251 185.568 1.00 0.44 236 GLY M C 1
ATOM 3073 O O . GLY A 1 236 ? 199.061 172.369 186.225 1.00 0.44 236 GLY M O 1
ATOM 3077 N N . PRO A 1 237 ? 197.210 173.154 185.218 1.00 0.44 237 PRO M N 1
ATOM 3078 C CA . PRO A 1 237 ? 196.409 172.026 185.715 1.00 0.44 237 PRO M CA 1
ATOM 3079 C C . PRO A 1 237 ? 197.059 170.683 185.418 1.00 0.44 237 PRO M C 1
ATOM 3080 O O . PRO A 1 237 ? 197.110 170.244 184.265 1.00 0.44 237 PRO M O 1
ATOM 3091 N N . ASN A 1 238 ? 197.547 170.022 186.469 1.00 0.39 238 ASN M N 1
ATOM 3092 C CA . ASN A 1 238 ? 198.232 168.742 186.332 1.00 0.39 238 ASN M CA 1
ATOM 3093 C C . ASN A 1 238 ? 197.868 167.724 187.402 1.00 0.39 238 ASN M C 1
ATOM 3094 O O . ASN A 1 238 ? 198.230 166.554 187.246 1.00 0.39 238 ASN M O 1
ATOM 3105 N N . SER A 1 239 ? 197.176 168.111 188.473 1.00 0.43 239 SER M N 1
ATOM 3106 C CA . SER A 1 239 ? 196.964 167.242 189.621 1.00 0.43 239 SER M CA 1
ATOM 3107 C C . SER A 1 239 ? 195.545 167.435 190.140 1.00 0.43 239 SER M C 1
ATOM 3108 O O . SER A 1 239 ? 194.769 168.238 189.613 1.00 0.43 239 SER M O 1
ATOM 3116 N N . SER A 1 240 ? 195.209 166.687 191.189 1.00 0.35 240 SER M N 1
ATOM 3117 C CA . SER A 1 240 ? 193.876 166.765 191.767 1.00 0.35 240 SER M CA 1
ATOM 3118 C C . SER A 1 240 ? 193.633 168.149 192.361 1.00 0.35 240 SER M C 1
ATOM 3119 O O . SER A 1 240 ? 194.561 168.843 192.783 1.00 0.35 240 SER M O 1
ATOM 3127 N N . THR A 1 241 ? 192.364 168.543 192.392 1.00 0.39 241 THR M N 1
ATOM 3128 C CA . THR A 1 241 ? 191.972 169.913 192.683 1.00 0.39 241 THR M CA 1
ATOM 3129 C C . THR A 1 241 ? 191.750 170.123 194.180 1.00 0.39 241 THR M C 1
ATOM 3130 O O . THR A 1 241 ? 191.702 169.177 194.970 1.00 0.39 241 THR M O 1
ATOM 3141 N N . GLY A 1 242 ? 191.611 171.394 194.565 1.00 0.48 242 GLY M N 1
ATOM 3142 C CA . GLY A 1 242 ? 191.341 171.739 195.949 1.00 0.48 242 GLY M CA 1
ATOM 3143 C C . GLY A 1 242 ? 192.206 172.840 196.533 1.00 0.48 242 GLY M C 1
ATOM 3144 O O . GLY A 1 242 ? 192.243 173.002 197.757 1.00 0.48 242 GLY M O 1
ATOM 3148 N N . PHE A 1 243 ? 192.903 173.606 195.692 1.00 0.44 243 PHE M N 1
ATOM 3149 C CA . PHE A 1 243 ? 193.870 174.589 196.164 1.00 0.44 243 PHE M CA 1
ATOM 3150 C C . PHE A 1 243 ? 193.555 175.971 195.607 1.00 0.44 243 PHE M C 1
ATOM 3151 O O . PHE A 1 243 ? 192.992 176.111 194.518 1.00 0.44 243 PHE M O 1
ATOM 3168 N N . ASP A 1 244 ? 193.929 176.993 196.377 1.00 0.52 244 ASP M N 1
ATOM 3169 C CA . ASP A 1 244 ? 193.762 178.385 195.978 1.00 0.52 244 ASP M CA 1
ATOM 3170 C C . ASP A 1 244 ? 194.678 179.244 196.838 1.00 0.52 244 ASP M C 1
ATOM 3171 O O . ASP A 1 244 ? 195.024 178.868 197.961 1.00 0.52 244 ASP M O 1
ATOM 3180 N N . SER A 1 245 ? 195.066 180.400 196.304 1.00 0.58 245 SER M N 1
ATOM 3181 C CA . SER A 1 245 ? 195.902 181.338 197.045 1.00 0.58 245 SER M CA 1
ATOM 3182 C C . SER A 1 245 ? 195.961 182.652 196.280 1.00 0.58 245 SER M C 1
ATOM 3183 O O . SER A 1 245 ? 195.594 182.728 195.104 1.00 0.58 245 SER M O 1
ATOM 3191 N N . GLY A 1 246 ? 196.430 183.690 196.969 1.00 0.62 246 GLY M N 1
ATOM 3192 C CA . GLY A 1 246 ? 196.678 184.975 196.345 1.00 0.62 246 GLY M CA 1
ATOM 3193 C C . GLY A 1 246 ? 198.067 185.054 195.746 1.00 0.62 246 GLY M C 1
ATOM 3194 O O . GLY A 1 246 ? 198.850 185.944 196.092 1.00 0.62 246 GLY M O 1
ATOM 3198 N N . ALA A 1 247 ? 198.382 184.126 194.842 1.00 0.67 247 ALA M N 1
ATOM 3199 C CA . ALA A 1 247 ? 199.708 184.047 194.231 1.00 0.67 247 ALA M CA 1
ATOM 3200 C C . ALA A 1 247 ? 200.795 183.929 195.298 1.00 0.67 247 ALA M C 1
ATOM 3201 O O . ALA A 1 247 ? 201.847 184.567 195.215 1.00 0.67 247 ALA M O 1
ATOM 3208 N N . GLN A 1 248 ? 200.537 183.105 196.309 1.00 0.72 248 GLN M N 1
ATOM 3209 C CA . GLN A 1 248 ? 201.465 182.940 197.417 1.00 0.72 248 GLN M CA 1
ATOM 3210 C C . GLN A 1 248 ? 202.610 182.007 197.043 1.00 0.72 248 GLN M C 1
ATOM 3211 O O . GLN A 1 248 ? 202.466 181.107 196.210 1.00 0.72 248 GLN M O 1
ATOM 3225 N N . VAL A 1 249 ? 203.761 182.235 197.675 1.00 0.82 249 VAL M N 1
ATOM 3226 C CA . VAL A 1 249 ? 204.928 181.374 197.526 1.00 0.82 249 VAL M CA 1
ATOM 3227 C C . VAL A 1 249 ? 205.676 181.366 198.851 1.00 0.82 249 VAL M C 1
ATOM 3228 O O . VAL A 1 249 ? 205.668 182.353 199.592 1.00 0.82 249 VAL M O 1
ATOM 3241 N N . ASN A 1 250 ? 206.323 180.241 199.150 1.00 0.91 250 ASN M N 1
ATOM 3242 C CA . ASN A 1 250 ? 207.209 180.176 200.304 1.00 0.91 250 ASN M CA 1
ATOM 3243 C C . ASN A 1 250 ? 208.312 181.212 200.121 1.00 0.91 250 ASN M C 1
ATOM 3244 O O . ASN A 1 250 ? 209.143 181.091 199.216 1.00 0.91 250 ASN M O 1
ATOM 3255 N N . ILE A 1 251 ? 208.322 182.238 200.974 1.00 0.94 251 ILE M N 1
ATOM 3256 C CA . ILE A 1 251 ? 209.165 183.404 200.725 1.00 0.94 251 ILE M CA 1
ATOM 3257 C C . ILE A 1 251 ? 210.644 183.031 200.782 1.00 0.94 251 ILE M C 1
ATOM 3258 O O . ILE A 1 251 ? 211.442 183.468 199.940 1.00 0.94 251 ILE M O 1
ATOM 3274 N N . TRP A 1 252 ? 211.034 182.209 201.760 1.00 0.97 252 TRP M N 1
ATOM 3275 C CA . TRP A 1 252 ? 212.420 181.759 201.818 1.00 0.97 252 TRP M CA 1
ATOM 3276 C C . TRP A 1 252 ? 212.782 180.951 200.581 1.00 0.97 252 TRP M C 1
ATOM 3277 O O . TRP A 1 252 ? 213.899 181.062 200.064 1.00 0.97 252 TRP M O 1
ATOM 3298 N N . ASP A 1 253 ? 211.849 180.133 200.088 1.00 0.95 253 ASP M N 1
ATOM 3299 C CA . ASP A 1 253 ? 212.107 179.382 198.864 1.00 0.95 253 ASP M CA 1
ATOM 3300 C C . ASP A 1 253 ? 212.434 180.321 197.712 1.00 0.95 253 ASP M C 1
ATOM 3301 O O . ASP A 1 253 ? 213.427 180.127 197.005 1.00 0.95 253 ASP M O 1
ATOM 3310 N N . TYR A 1 254 ? 211.615 181.356 197.515 1.00 0.95 254 TYR M N 1
ATOM 3311 C CA . TYR A 1 254 ? 211.854 182.301 196.427 1.00 0.95 254 TYR M CA 1
ATOM 3312 C C . TYR A 1 254 ? 213.205 182.989 196.586 1.00 0.95 254 TYR M C 1
ATOM 3313 O O . TYR A 1 254 ? 213.997 183.070 195.634 1.00 0.95 254 TYR M O 1
ATOM 3331 N N . VAL A 1 255 ? 213.481 183.506 197.787 1.00 0.98 255 VAL M N 1
ATOM 3332 C CA . VAL A 1 255 ? 214.708 184.269 197.996 1.00 0.98 255 VAL M CA 1
ATOM 3333 C C . VAL A 1 255 ? 215.927 183.386 197.751 1.00 0.98 255 VAL M C 1
ATOM 3334 O O . VAL A 1 255 ? 216.847 183.758 197.013 1.00 0.98 255 VAL M O 1
ATOM 3347 N N . LEU A 1 256 ? 215.952 182.201 198.366 1.00 0.98 256 LEU M N 1
ATOM 3348 C CA . LEU A 1 256 ? 217.095 181.311 198.207 1.00 0.98 256 LEU M CA 1
ATOM 3349 C C . LEU A 1 256 ? 217.205 180.782 196.782 1.00 0.98 256 LEU M C 1
ATOM 3350 O O . LEU A 1 256 ? 218.315 180.531 196.302 1.00 0.98 256 LEU M O 1
ATOM 3366 N N . MET A 1 257 ? 216.078 180.621 196.085 1.00 0.97 257 MET M N 1
ATOM 3367 C CA . MET A 1 257 ? 216.119 180.213 194.686 1.00 0.97 257 MET M CA 1
ATOM 3368 C C . MET A 1 257 ? 216.827 181.261 193.839 1.00 0.97 257 MET M C 1
ATOM 3369 O O . MET A 1 257 ? 217.721 180.939 193.044 1.00 0.97 257 MET M O 1
ATOM 3383 N N . LEU A 1 258 ? 216.428 182.526 193.986 1.00 0.97 258 LEU M N 1
ATOM 3384 C CA . LEU A 1 258 ? 217.113 183.580 193.246 1.00 0.97 258 LEU M CA 1
ATOM 3385 C C . LEU A 1 258 ? 218.572 183.702 193.667 1.00 0.97 258 LEU M C 1
ATOM 3386 O O . LEU A 1 258 ? 219.433 184.014 192.836 1.00 0.97 258 LEU M O 1
ATOM 3402 N N . GLU A 1 259 ? 218.873 183.461 194.946 1.00 0.98 259 GLU M N 1
ATOM 3403 C CA . GLU A 1 259 ? 220.261 183.504 195.398 1.00 0.98 259 GLU M CA 1
ATOM 3404 C C . GLU A 1 259 ? 221.095 182.407 194.748 1.00 0.98 259 GLU M C 1
ATOM 3405 O O . GLU A 1 259 ? 222.262 182.625 194.401 1.00 0.98 259 GLU M O 1
ATOM 3417 N N . GLY A 1 260 ? 220.513 181.219 194.575 1.00 0.97 260 GLY M N 1
ATOM 3418 C CA . GLY A 1 260 ? 221.240 180.124 193.960 1.00 0.97 260 GLY M CA 1
ATOM 3419 C C . GLY A 1 260 ? 221.352 180.238 192.457 1.00 0.97 260 GLY M C 1
ATOM 3420 O O . GLY A 1 260 ? 222.303 179.717 191.865 1.00 0.97 260 GLY M O 1
ATOM 3424 N N . ALA A 1 261 ? 220.394 180.911 191.818 1.00 0.95 261 ALA M N 1
ATOM 3425 C CA . ALA A 1 261 ? 220.462 181.086 190.372 1.00 0.95 261 ALA M CA 1
ATOM 3426 C C . ALA A 1 261 ? 221.726 181.818 189.936 1.00 0.95 261 ALA M C 1
ATOM 3427 O O . ALA A 1 261 ? 222.121 181.707 188.771 1.00 0.95 261 ALA M O 1
ATOM 3434 N N . LEU A 1 262 ? 222.367 182.561 190.841 1.00 0.95 262 LEU M N 1
ATOM 3435 C CA . LEU A 1 262 ? 223.534 183.359 190.483 1.00 0.95 262 LEU M CA 1
ATOM 3436 C C . LEU A 1 262 ? 224.774 182.521 19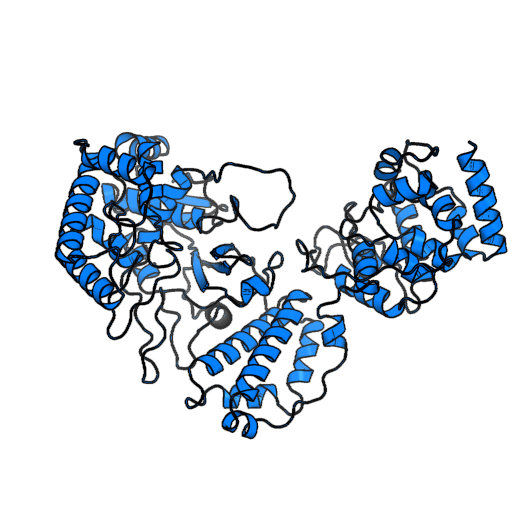0.193 1.00 0.95 262 LEU M C 1
ATOM 3437 O O . LEU A 1 262 ? 225.749 183.064 189.661 1.00 0.95 262 LEU M O 1
ATOM 3453 N N . LEU A 1 263 ? 224.773 181.227 190.521 1.00 0.95 263 LEU M N 1
ATOM 3454 C CA . LEU A 1 263 ? 225.934 180.389 190.238 1.00 0.95 263 LEU M CA 1
ATOM 3455 C C . LEU A 1 263 ? 226.114 180.101 188.754 1.00 0.95 263 LEU M C 1
ATOM 3456 O O . LEU A 1 263 ? 227.157 179.560 188.372 1.00 0.95 263 LEU M O 1
ATOM 3472 N N . PHE A 1 264 ? 225.140 180.443 187.916 1.00 0.90 264 PHE M N 1
ATOM 3473 C CA . PHE A 1 264 ? 225.251 180.253 186.474 1.00 0.90 264 PHE M CA 1
ATOM 3474 C C . PHE A 1 264 ? 225.901 181.506 185.896 1.00 0.90 264 PHE M C 1
ATOM 3475 O O . PHE A 1 264 ? 225.323 182.596 185.944 1.00 0.90 264 PHE M O 1
ATOM 3492 N N . ALA A 1 265 ? 227.103 181.344 185.346 1.00 0.75 265 ALA M N 1
ATOM 3493 C CA . ALA A 1 265 ? 228.104 182.397 185.290 1.00 0.75 265 ALA M CA 1
ATOM 3494 C C . ALA A 1 265 ? 228.239 182.993 183.888 1.00 0.75 265 ALA M C 1
ATOM 3495 O O . ALA A 1 265 ? 227.470 182.684 182.970 1.00 0.75 265 ALA M O 1
ATOM 3502 N N . ALA A 1 266 ? 229.242 183.864 183.736 1.00 0.55 266 ALA M N 1
ATOM 3503 C CA . ALA A 1 266 ? 229.413 184.706 182.558 1.00 0.55 266 ALA M CA 1
ATOM 3504 C C . ALA A 1 266 ? 229.871 183.948 181.319 1.00 0.55 266 ALA M C 1
ATOM 3505 O O . ALA A 1 266 ? 229.857 184.529 180.229 1.00 0.55 266 ALA M O 1
ATOM 3512 N N . THR A 1 267 ? 230.273 182.684 181.443 1.00 0.58 267 THR M N 1
ATOM 3513 C CA . THR A 1 267 ? 230.778 181.934 180.299 1.00 0.58 267 THR M CA 1
ATOM 3514 C C . THR A 1 267 ? 229.662 181.388 179.408 1.00 0.58 267 THR M C 1
ATOM 3515 O O . THR A 1 267 ? 229.905 180.467 178.618 1.00 0.58 267 THR M O 1
ATOM 3526 N N . ALA A 1 268 ? 228.451 181.936 179.518 1.00 0.55 268 ALA M N 1
ATOM 3527 C CA . ALA A 1 268 ? 227.340 181.583 178.635 1.00 0.55 268 ALA M CA 1
ATOM 3528 C C . ALA A 1 268 ? 227.542 182.298 177.301 1.00 0.55 268 ALA M C 1
ATOM 3529 O O . ALA A 1 268 ? 226.895 183.298 176.982 1.00 0.55 268 ALA M O 1
ATOM 3536 N N . THR A 1 269 ? 228.463 181.763 176.505 1.00 0.57 269 THR M N 1
ATOM 3537 C CA . THR A 1 269 ? 228.887 182.390 175.262 1.00 0.57 269 THR M CA 1
ATOM 3538 C C . THR A 1 269 ? 228.185 181.763 174.061 1.00 0.57 269 THR M C 1
ATOM 3539 O O . THR A 1 269 ? 227.509 180.736 174.160 1.00 0.57 269 THR M O 1
ATOM 3550 N N . ARG A 1 270 ? 228.360 182.408 172.911 1.00 0.57 270 ARG M N 1
ATOM 3551 C CA . ARG A 1 270 ? 227.783 181.922 171.667 1.00 0.57 270 ARG M CA 1
ATOM 3552 C C . ARG A 1 270 ? 228.535 180.692 171.169 1.00 0.57 270 ARG M C 1
ATOM 3553 O O . ARG A 1 270 ? 229.714 180.489 171.471 1.00 0.57 270 ARG M O 1
ATOM 3574 N N . ARG A 1 271 ? 227.833 179.869 170.396 1.00 0.61 271 ARG M N 1
ATOM 3575 C CA . ARG A 1 271 ? 228.434 178.715 169.732 1.00 0.61 271 ARG M CA 1
ATOM 3576 C C . ARG A 1 271 ? 229.081 179.234 168.452 1.00 0.61 271 ARG M C 1
ATOM 3577 O O . ARG A 1 271 ? 228.415 179.434 167.434 1.00 0.61 271 ARG M O 1
ATOM 3598 N N . LEU A 1 272 ? 230.371 179.531 168.494 1.00 0.53 272 LEU M N 1
ATOM 3599 C CA . LEU A 1 272 ? 231.003 180.101 167.313 1.00 0.53 272 LEU M CA 1
ATOM 3600 C C . LEU A 1 272 ? 230.940 179.045 166.241 1.00 0.53 272 LEU M C 1
ATOM 3601 O O . LEU A 1 272 ? 231.858 178.237 166.105 1.00 0.53 272 LEU M O 1
ATOM 3617 N N . GLU A 1 273 ? 229.849 179.039 165.487 1.00 0.60 273 GLU M N 1
ATOM 3618 C CA . GLU A 1 273 ? 229.616 178.018 164.490 1.00 0.60 273 GLU M CA 1
ATOM 3619 C C . GLU A 1 273 ? 229.094 178.682 163.244 1.00 0.60 273 GLU M C 1
ATOM 3620 O O . GLU A 1 273 ? 228.574 179.794 163.316 1.00 0.60 273 GLU M O 1
ATOM 3632 N N . SER A 1 274 ? 229.272 178.040 162.098 1.00 0.64 274 SER M N 1
ATOM 3633 C CA . SER A 1 274 ? 228.745 178.573 160.842 1.00 0.64 274 SER M CA 1
ATOM 3634 C C . SER A 1 274 ? 229.324 179.962 160.550 1.00 0.64 274 SER M C 1
ATOM 3635 O O . SER A 1 274 ? 230.541 180.126 160.621 1.00 0.64 274 SER M O 1
ATOM 3643 N N . ALA A 1 275 ? 228.495 180.953 160.222 1.00 0.61 275 ALA M N 1
ATOM 3644 C CA . ALA A 1 275 ? 229.034 182.260 159.831 1.00 0.61 275 ALA M CA 1
ATOM 3645 C C . ALA A 1 275 ? 228.143 183.481 160.030 1.00 0.61 275 ALA M C 1
ATOM 3646 O O . ALA A 1 275 ? 228.486 184.546 159.519 1.00 0.61 275 ALA M O 1
ATOM 3653 N N . ASP A 1 276 ? 227.028 183.370 160.747 1.00 0.66 276 ASP M N 1
ATOM 3654 C CA . ASP A 1 276 ? 226.231 184.550 161.038 1.00 0.66 276 ASP M CA 1
ATOM 3655 C C . ASP A 1 276 ? 225.756 184.476 162.480 1.00 0.66 276 ASP M C 1
ATOM 3656 O O . ASP A 1 276 ? 225.793 183.404 163.094 1.00 0.66 276 ASP M O 1
ATOM 3665 N N . PRO A 1 277 ? 225.318 185.599 163.055 1.00 0.52 277 PRO M N 1
ATOM 3666 C CA . PRO A 1 277 ? 224.902 185.588 164.464 1.00 0.52 277 PRO M CA 1
ATOM 3667 C C . PRO A 1 277 ? 223.923 184.457 164.747 1.00 0.52 277 PRO M C 1
ATOM 3668 O O . PRO A 1 277 ? 222.985 184.214 163.984 1.00 0.52 277 PRO M O 1
ATOM 3679 N N . SER A 1 278 ? 224.148 183.762 165.858 1.00 0.51 278 SER M N 1
ATOM 3680 C CA . SER A 1 278 ? 223.525 182.463 166.077 1.00 0.51 278 SER M CA 1
ATOM 3681 C C . SER A 1 278 ? 223.484 182.173 167.581 1.00 0.51 278 SER M C 1
ATOM 3682 O O . SER A 1 278 ? 223.631 183.084 168.403 1.00 0.51 278 SER M O 1
ATOM 3690 N N . ALA A 1 279 ? 223.285 180.900 167.929 1.00 0.63 279 ALA M N 1
ATOM 3691 C CA . ALA A 1 279 ? 222.809 180.502 169.250 1.00 0.63 279 ALA M CA 1
ATOM 3692 C C . ALA A 1 279 ? 223.637 181.089 170.389 1.00 0.63 279 ALA M C 1
ATOM 3693 O O . ALA A 1 279 ? 224.869 181.116 170.343 1.00 0.63 279 ALA M O 1
ATOM 3700 N N . LEU A 1 280 ? 222.928 181.554 171.420 1.00 0.68 280 LEU M N 1
ATOM 3701 C CA . LEU A 1 280 ? 223.489 181.926 172.713 1.00 0.68 280 LEU M CA 1
ATOM 3702 C C . LEU A 1 280 ? 222.744 181.156 173.795 1.00 0.68 280 LEU M C 1
ATOM 3703 O O . LEU A 1 280 ? 221.526 180.978 173.702 1.00 0.68 280 LEU M O 1
ATOM 3719 N N . SER A 1 281 ? 223.461 180.697 174.820 1.00 0.79 281 SER M N 1
ATOM 3720 C CA . SER A 1 281 ? 222.801 179.936 175.876 1.00 0.79 281 SER M CA 1
ATOM 3721 C C . SER A 1 281 ? 223.709 179.819 177.092 1.00 0.79 281 SER M C 1
ATOM 3722 O O . SER A 1 281 ? 224.923 180.028 177.011 1.00 0.79 281 SER M O 1
ATOM 3730 N N . TYR A 1 282 ? 223.089 179.473 178.228 1.00 0.86 282 TYR M N 1
ATOM 3731 C CA . TYR A 1 282 ? 223.785 179.023 179.429 1.00 0.86 282 TYR M CA 1
ATOM 3732 C C . TYR A 1 282 ? 224.503 177.713 179.132 1.00 0.86 282 TYR M C 1
ATOM 3733 O O . TYR A 1 282 ? 224.316 177.132 178.055 1.00 0.86 282 TYR M O 1
ATOM 3751 N N . PRO A 1 283 ? 225.326 177.217 180.051 1.00 0.88 283 PRO M N 1
ATOM 3752 C CA . PRO A 1 283 ? 225.753 175.817 179.974 1.00 0.88 283 PRO M CA 1
ATOM 3753 C C . PRO A 1 283 ? 224.607 174.867 180.301 1.00 0.88 283 PRO M C 1
ATOM 3754 O O . PRO A 1 283 ? 223.612 175.234 180.930 1.00 0.88 283 PRO M O 1
ATOM 3765 N N . PHE A 1 284 ? 224.718 173.613 179.871 1.00 0.93 284 PHE M N 1
ATOM 3766 C CA . PHE A 1 284 ? 223.631 172.642 180.075 1.00 0.93 284 PHE M CA 1
ATOM 3767 C C . PHE A 1 284 ? 222.327 173.033 179.392 1.00 0.93 284 PHE M C 1
ATOM 3768 O O . PHE A 1 284 ? 221.268 172.562 179.811 1.00 0.93 284 PHE M O 1
ATOM 3785 N N . THR A 1 285 ? 222.376 173.852 178.342 1.00 0.93 285 THR M N 1
ATOM 3786 C CA . THR A 1 285 ? 221.127 174.340 177.737 1.00 0.93 285 THR M CA 1
ATOM 3787 C C . THR A 1 285 ? 220.838 173.869 176.324 1.00 0.93 285 THR M C 1
ATOM 3788 O O . THR A 1 285 ? 221.669 174.025 175.435 1.00 0.93 285 THR M O 1
ATOM 3799 N N . VAL A 1 286 ? 219.653 173.305 176.118 1.00 0.94 286 VAL M N 1
ATOM 3800 C CA . VAL A 1 286 ? 219.229 172.815 174.810 1.00 0.94 286 VAL M CA 1
ATOM 3801 C C . VAL A 1 286 ? 217.721 172.914 174.826 1.00 0.94 286 VAL M C 1
ATOM 3802 O O . VAL A 1 286 ? 217.191 172.988 175.891 1.00 0.94 286 VAL M O 1
ATOM 3815 N N . ARG A 1 287 ? 217.012 173.023 173.707 1.00 0.92 287 ARG M N 1
ATOM 3816 C CA . ARG A 1 287 ? 215.529 173.049 173.770 1.00 0.92 287 ARG M CA 1
ATOM 3817 C C . ARG A 1 287 ? 214.893 171.707 174.213 1.00 0.92 287 ARG M C 1
ATOM 3818 O O . ARG A 1 287 ? 215.411 170.654 173.881 1.00 0.92 287 ARG M O 1
ATOM 3839 N N . PRO A 1 288 ? 213.771 171.741 174.965 1.00 0.91 288 PRO M N 1
ATOM 3840 C CA . PRO A 1 288 ? 213.117 170.505 175.470 1.00 0.91 288 PRO M CA 1
ATOM 3841 C C . PRO A 1 288 ? 212.347 169.586 174.503 1.00 0.91 288 PRO M C 1
ATOM 3842 O O . PRO A 1 288 ? 211.819 170.095 173.515 1.00 0.91 288 PRO M O 1
ATOM 3853 N N . SER A 1 289 ? 212.295 168.276 174.772 1.00 0.87 289 SER M N 1
ATOM 3854 C CA . SER A 1 289 ? 211.468 167.336 173.983 1.00 0.87 289 SER M CA 1
ATOM 3855 C C . SER A 1 289 ? 210.531 166.706 174.996 1.00 0.87 289 SER M C 1
ATOM 3856 O O . SER A 1 289 ? 210.930 166.540 176.149 1.00 0.87 289 SER M O 1
ATOM 3864 N N . GLY A 1 290 ? 209.301 166.325 174.621 1.00 0.80 290 GLY M N 1
ATOM 3865 C CA . GLY A 1 290 ? 208.350 165.889 175.628 1.00 0.80 290 GLY M CA 1
ATOM 3866 C C . GLY A 1 290 ? 208.366 164.417 175.989 1.00 0.80 290 GLY M C 1
ATOM 3867 O O . GLY A 1 290 ? 207.336 163.875 176.402 1.00 0.80 290 GLY M O 1
ATOM 3871 N N . GLY A 1 291 ? 209.510 163.754 175.848 1.00 0.85 291 GLY M N 1
ATOM 3872 C CA . GLY A 1 291 ? 209.623 162.379 176.294 1.00 0.85 291 GLY M CA 1
ATOM 3873 C C . GLY A 1 291 ? 209.421 162.244 177.789 1.00 0.85 291 GLY M C 1
ATOM 3874 O O . GLY A 1 291 ? 210.129 162.881 178.575 1.00 0.85 291 GLY M O 1
ATOM 3878 N N . GLY A 1 292 ? 208.459 161.420 178.198 1.00 0.86 292 GLY M N 1
ATOM 3879 C CA . GLY A 1 292 ? 208.187 161.232 179.609 1.00 0.86 292 GLY M CA 1
ATOM 3880 C C . GLY A 1 292 ? 207.464 162.376 180.278 1.00 0.86 292 GLY M C 1
ATOM 3881 O O . GLY A 1 292 ? 207.346 162.379 181.507 1.00 0.86 292 GLY M O 1
ATOM 3885 N N . SER A 1 293 ? 206.973 163.352 179.512 1.00 0.83 293 SER M N 1
ATOM 3886 C CA . SER A 1 293 ? 206.342 164.520 180.117 1.00 0.83 293 SER M CA 1
ATOM 3887 C C . SER A 1 293 ? 204.991 164.161 180.726 1.00 0.83 293 SER M C 1
ATOM 3888 O O . SER A 1 293 ? 204.744 164.419 181.909 1.00 0.83 293 SER M O 1
ATOM 3896 N N . GLY A 1 294 ? 204.102 163.570 179.931 1.00 0.83 294 GLY M N 1
ATOM 3897 C CA . GLY A 1 294 ? 202.854 163.039 180.444 1.00 0.83 294 GLY M CA 1
ATOM 3898 C C . GLY A 1 294 ? 201.810 164.094 180.748 1.00 0.83 294 GLY M C 1
ATOM 3899 O O . GLY A 1 294 ? 200.824 164.228 180.017 1.00 0.83 294 GLY M O 1
ATOM 3903 N N . ALA A 1 295 ? 202.015 164.851 181.825 1.00 0.80 295 ALA M N 1
ATOM 3904 C CA . ALA A 1 295 ? 201.096 165.924 182.206 1.00 0.80 295 ALA M CA 1
ATOM 3905 C C . ALA A 1 295 ? 201.500 167.228 181.517 1.00 0.80 295 ALA M C 1
ATOM 3906 O O . ALA A 1 295 ? 201.760 168.255 182.142 1.00 0.80 295 ALA M O 1
ATOM 3913 N N . VAL A 1 296 ? 201.544 167.160 180.187 1.00 0.82 296 VAL M N 1
ATOM 3914 C CA . VAL A 1 296 ? 202.012 168.264 179.361 1.00 0.82 296 VAL M CA 1
ATOM 3915 C C . VAL A 1 296 ? 201.331 168.162 178.005 1.00 0.82 296 VAL M C 1
ATOM 3916 O O . VAL A 1 296 ? 200.994 167.070 177.540 1.00 0.82 296 VAL M O 1
ATOM 3929 N N . ALA A 1 297 ? 201.134 169.313 177.366 1.00 0.85 297 ALA M N 1
ATOM 3930 C CA . ALA A 1 297 ? 200.438 169.396 176.093 1.00 0.85 297 ALA M CA 1
ATOM 3931 C C . ALA A 1 297 ? 201.341 170.026 175.041 1.00 0.85 297 ALA M C 1
ATOM 3932 O O . ALA A 1 297 ? 202.219 170.836 175.353 1.00 0.85 297 ALA M O 1
ATOM 3939 N N . LEU A 1 298 ? 201.111 169.639 173.785 1.00 0.86 298 LEU M N 1
ATOM 3940 C CA . LEU A 1 298 ? 201.959 170.104 172.692 1.00 0.86 298 LEU M CA 1
ATOM 3941 C C . LEU A 1 298 ? 201.840 171.606 172.475 1.00 0.86 298 LEU M C 1
ATOM 3942 O O . LEU A 1 298 ? 202.790 172.235 171.995 1.00 0.86 298 LEU M O 1
ATOM 3958 N N . GLY A 1 299 ? 200.694 172.199 172.813 1.00 0.87 299 GLY M N 1
ATOM 3959 C CA . GLY A 1 299 ? 200.584 173.643 172.745 1.00 0.87 299 GLY M CA 1
ATOM 3960 C C . GLY A 1 299 ? 201.574 174.351 173.643 1.00 0.87 299 GLY M C 1
ATOM 3961 O O . GLY A 1 299 ? 201.843 175.541 173.445 1.00 0.87 299 GLY M O 1
ATOM 3965 N N . ASP A 1 300 ? 202.122 173.643 174.629 1.00 0.88 300 ASP M N 1
ATOM 3966 C CA . ASP A 1 300 ? 203.173 174.164 175.491 1.00 0.88 300 ASP M CA 1
ATOM 3967 C C . ASP A 1 300 ? 204.564 173.708 175.073 1.00 0.88 300 ASP M C 1
ATOM 3968 O O . ASP A 1 300 ? 205.540 174.422 175.329 1.00 0.88 300 ASP M O 1
ATOM 3977 N N . GLU A 1 301 ? 204.679 172.539 174.438 1.00 0.88 301 GLU M N 1
ATOM 3978 C CA . GLU A 1 301 ? 205.981 172.068 173.972 1.00 0.88 301 GLU M CA 1
ATOM 3979 C C . GLU A 1 301 ? 206.494 172.915 172.812 1.00 0.88 301 GLU M C 1
ATOM 3980 O O . GLU A 1 301 ? 207.662 173.319 172.795 1.00 0.88 301 GLU M O 1
ATOM 3992 N N . ARG A 1 302 ? 205.634 173.188 171.831 1.00 0.89 302 ARG M N 1
ATOM 3993 C CA . ARG A 1 302 ? 206.046 173.949 170.652 1.00 0.89 302 ARG M CA 1
ATOM 3994 C C . ARG A 1 302 ? 206.744 175.256 170.998 1.00 0.89 302 ARG M C 1
ATOM 3995 O O . ARG A 1 302 ? 207.828 175.515 170.451 1.00 0.89 302 ARG M O 1
ATOM 4016 N N . PRO A 1 303 ? 206.205 176.107 171.869 1.00 0.91 303 PRO M N 1
ATOM 4017 C CA . PRO A 1 303 ? 206.875 177.367 172.221 1.00 0.91 303 PRO M CA 1
ATOM 4018 C C . PRO A 1 303 ? 207.901 177.270 173.342 1.00 0.91 303 PRO M C 1
ATOM 4019 O O . PRO A 1 303 ? 208.378 178.315 173.794 1.00 0.91 303 PRO M O 1
ATOM 4030 N N . ALA A 1 304 ? 208.246 176.068 173.802 1.00 0.91 304 ALA M N 1
ATOM 4031 C CA . ALA A 1 304 ? 209.094 175.928 174.980 1.00 0.91 304 ALA M CA 1
ATOM 4032 C C . ALA A 1 304 ? 210.357 176.767 174.841 1.00 0.91 304 ALA M C 1
ATOM 4033 O O . ALA A 1 304 ? 211.088 176.661 173.852 1.00 0.91 304 ALA M O 1
ATOM 4040 N N . ARG A 1 305 ? 210.608 177.604 175.850 1.00 0.90 305 ARG M N 1
ATOM 4041 C CA . ARG A 1 305 ? 211.693 178.576 175.764 1.00 0.90 305 ARG M CA 1
ATOM 4042 C C . ARG A 1 305 ? 213.052 177.887 175.729 1.00 0.90 305 ARG M C 1
ATOM 4043 O O . ARG A 1 305 ? 213.883 178.175 174.860 1.00 0.90 305 ARG M O 1
ATOM 4064 N N . ALA A 1 306 ? 213.296 176.975 176.666 1.00 0.93 306 ALA M N 1
ATOM 4065 C CA . ALA A 1 306 ? 214.569 176.272 176.725 1.00 0.93 306 ALA M CA 1
ATOM 4066 C C . ALA A 1 306 ? 214.426 175.071 177.648 1.00 0.93 306 ALA M C 1
ATOM 4067 O O . ALA A 1 306 ? 213.450 174.941 178.391 1.00 0.93 306 ALA M O 1
ATOM 4074 N N . GLU A 1 307 ? 215.418 174.190 177.580 1.00 0.94 307 GLU M N 1
ATOM 4075 C CA . GLU A 1 307 ? 215.555 173.059 178.485 1.00 0.94 307 GLU M CA 1
ATOM 4076 C C . GLU A 1 307 ? 216.926 173.129 179.135 1.00 0.94 307 GLU M C 1
ATOM 4077 O O . GLU A 1 307 ? 217.933 173.329 178.447 1.00 0.94 307 GLU M O 1
ATOM 4089 N N . ILE A 1 308 ? 216.965 172.963 180.453 1.00 0.95 308 ILE M N 1
ATOM 4090 C CA . ILE A 1 308 ? 218.200 173.059 181.220 1.00 0.95 308 ILE M CA 1
ATOM 4091 C C . ILE A 1 308 ? 218.364 171.782 182.030 1.00 0.95 308 ILE M C 1
ATOM 4092 O O . ILE A 1 308 ? 217.415 171.323 182.676 1.00 0.95 308 ILE M O 1
ATOM 4108 N N . TRP A 1 309 ? 219.564 171.210 181.989 1.00 0.97 309 TRP M N 1
ATOM 4109 C CA . TRP A 1 309 ? 219.871 169.956 182.665 1.00 0.97 309 TRP M CA 1
ATOM 4110 C C . TRP A 1 309 ? 220.692 170.273 183.909 1.00 0.97 309 TRP M C 1
ATOM 4111 O O . TRP A 1 309 ? 221.804 170.802 183.803 1.00 0.97 309 TRP M O 1
ATOM 4132 N N . MET A 1 310 ? 220.147 169.948 185.082 1.00 0.97 310 MET M N 1
ATOM 4133 C CA . MET A 1 310 ? 220.776 170.320 186.340 1.00 0.97 310 MET M CA 1
ATOM 4134 C C . MET A 1 310 ? 221.554 169.139 186.896 1.00 0.97 310 MET M C 1
ATOM 4135 O O . MET A 1 310 ? 220.945 168.106 187.216 1.00 0.97 310 MET M O 1
ATOM 4149 N N . PRO A 1 311 ? 222.876 169.236 187.032 1.00 0.98 311 PRO M N 1
ATOM 4150 C CA . PRO A 1 311 ? 223.652 168.087 187.509 1.00 0.98 311 PRO M CA 1
ATOM 4151 C C . PRO A 1 311 ? 223.361 167.744 188.962 1.00 0.98 311 PRO M C 1
ATOM 4152 O O . PRO A 1 311 ? 223.079 168.610 189.793 1.00 0.98 311 PRO M O 1
ATOM 4163 N N . LEU A 1 312 ? 223.435 166.448 189.252 1.00 0.98 312 LEU M N 1
ATOM 4164 C CA . LEU A 1 312 ? 223.353 165.908 190.600 1.00 0.98 312 LEU M CA 1
ATOM 4165 C C . LEU A 1 312 ? 224.630 165.122 190.861 1.00 0.98 312 LEU M C 1
ATOM 4166 O O . LEU A 1 312 ? 225.124 164.431 189.968 1.00 0.98 312 LEU M O 1
ATOM 4182 N N . TRP A 1 313 ? 225.179 165.232 192.070 1.00 0.98 313 TRP M N 1
ATOM 4183 C CA . TRP A 1 313 ? 226.506 164.692 192.342 1.00 0.98 313 TRP M CA 1
ATOM 4184 C C . TRP A 1 313 ? 226.515 164.004 193.701 1.00 0.98 313 TRP M C 1
ATOM 4185 O O . TRP A 1 313 ? 225.638 164.222 194.541 1.00 0.98 313 TRP M O 1
ATOM 4206 N N . GLU A 1 314 ? 227.531 163.161 193.903 1.00 0.97 314 GLU M N 1
ATOM 4207 C CA . GLU A 1 314 ? 227.486 162.103 194.905 1.00 0.97 314 GLU M CA 1
ATOM 4208 C C . GLU A 1 314 ? 228.223 162.422 196.201 1.00 0.97 314 GLU M C 1
ATOM 4209 O O . GLU A 1 314 ? 228.006 161.721 197.195 1.00 0.97 314 GLU M O 1
ATOM 4221 N N . ARG A 1 315 ? 229.079 163.435 196.231 1.00 0.98 315 ARG M N 1
ATOM 4222 C CA . ARG A 1 315 ? 229.883 163.721 197.408 1.00 0.98 315 ARG M CA 1
ATOM 4223 C C . ARG A 1 315 ? 229.889 165.216 197.676 1.00 0.98 315 ARG M C 1
ATOM 4224 O O . ARG A 1 315 ? 229.678 166.019 196.760 1.00 0.98 315 ARG M O 1
ATOM 4245 N N . PRO A 1 316 ? 230.133 165.622 198.922 1.00 0.98 316 PRO M N 1
ATOM 4246 C CA . PRO A 1 316 ? 230.172 167.055 199.239 1.00 0.98 316 PRO M CA 1
ATOM 4247 C C . PRO A 1 316 ? 231.125 167.801 198.317 1.00 0.98 316 PRO M C 1
ATOM 4248 O O . PRO A 1 316 ? 232.271 167.393 198.115 1.00 0.98 316 PRO M O 1
ATOM 4259 N N . ALA A 1 317 ? 230.644 168.911 197.759 1.00 0.98 317 ALA M N 1
ATOM 4260 C CA . ALA A 1 317 ? 231.402 169.706 196.802 1.00 0.98 317 ALA M CA 1
ATOM 4261 C C . ALA A 1 317 ? 231.441 171.155 197.263 1.00 0.98 317 ALA M C 1
ATOM 4262 O O . ALA A 1 317 ? 230.407 171.718 197.636 1.00 0.98 317 ALA M O 1
ATOM 4269 N N . SER A 1 318 ? 232.628 171.755 197.225 1.00 0.98 318 SER M N 1
ATOM 4270 C CA . SER A 1 318 ? 232.796 173.138 197.641 1.00 0.98 318 SER M CA 1
ATOM 4271 C C . SER A 1 318 ? 232.431 174.090 196.502 1.00 0.98 318 SER M C 1
ATOM 4272 O O . SER A 1 318 ? 232.303 173.700 195.339 1.00 0.98 318 SER M O 1
ATOM 4280 N N . LEU A 1 319 ? 232.264 175.363 196.859 1.00 0.98 319 LEU M N 1
ATOM 4281 C CA . LEU A 1 319 ? 231.687 176.329 195.927 1.00 0.98 319 LEU M CA 1
ATOM 4282 C C . LEU A 1 319 ? 232.525 176.541 194.673 1.00 0.98 319 LEU M C 1
ATOM 4283 O O . LEU A 1 319 ? 231.944 176.585 193.576 1.00 0.98 319 LEU M O 1
ATOM 4299 N N . PRO A 1 320 ? 233.850 176.715 194.742 1.00 0.97 320 PRO M N 1
ATOM 4300 C CA . PRO A 1 320 ? 234.605 176.969 193.499 1.00 0.97 320 PRO M CA 1
ATOM 4301 C C . PRO A 1 320 ? 234.482 175.859 192.466 1.00 0.97 320 PRO M C 1
ATOM 4302 O O . PRO A 1 320 ? 234.390 176.137 191.260 1.00 0.97 320 PRO M O 1
ATOM 4313 N N . GLU A 1 321 ? 234.478 174.600 192.906 1.00 0.96 321 GLU M N 1
ATOM 4314 C CA . GLU A 1 321 ? 234.277 173.499 191.971 1.00 0.96 321 GLU M CA 1
ATOM 4315 C C . GLU A 1 321 ? 232.905 173.587 191.317 1.00 0.96 321 GLU M C 1
ATOM 4316 O O . GLU A 1 321 ? 232.758 173.312 190.121 1.00 0.96 321 GLU M O 1
ATOM 4328 N N . LEU A 1 322 ? 231.888 173.979 192.086 1.00 0.96 322 LEU M N 1
ATOM 4329 C CA . LEU A 1 322 ? 230.560 174.158 191.512 1.00 0.96 322 LEU M CA 1
ATOM 4330 C C . LEU A 1 322 ? 230.539 175.317 190.526 1.00 0.96 322 LEU M C 1
ATOM 4331 O O . LEU A 1 322 ? 229.834 175.262 189.514 1.00 0.96 322 LEU M O 1
ATOM 4347 N N . ARG A 1 323 ? 231.292 176.381 190.807 1.00 0.95 323 ARG M N 1
ATOM 4348 C CA . ARG A 1 323 ? 231.381 177.480 189.853 1.00 0.95 323 ARG M CA 1
ATOM 4349 C C . ARG A 1 323 ? 231.999 177.012 188.545 1.00 0.95 323 ARG M C 1
ATOM 4350 O O . ARG A 1 323 ? 231.492 177.329 187.466 1.00 0.95 323 ARG M O 1
ATOM 4371 N N . VAL A 1 324 ? 233.068 176.219 188.621 1.00 0.93 324 VAL M N 1
ATOM 4372 C CA . VAL A 1 324 ? 233.663 175.664 187.404 1.00 0.93 324 VAL M CA 1
ATOM 4373 C C . VAL A 1 324 ? 232.642 174.806 186.664 1.00 0.93 324 VAL M C 1
ATOM 4374 O O . VAL A 1 324 ? 232.425 174.961 185.453 1.00 0.93 324 VAL M O 1
ATOM 4387 N N . LEU A 1 325 ? 231.987 173.900 187.392 1.00 0.93 325 LEU M N 1
ATOM 4388 C CA . LEU A 1 325 ? 231.049 172.966 186.777 1.00 0.93 325 LEU M CA 1
ATOM 4389 C C . LEU A 1 325 ? 229.914 173.704 186.077 1.00 0.93 325 LEU M C 1
ATOM 4390 O O . LEU A 1 325 ? 229.626 173.454 184.901 1.00 0.93 325 LEU M O 1
ATOM 4406 N N . LEU A 1 326 ? 229.257 174.621 186.787 1.00 0.93 326 LEU M N 1
ATOM 4407 C CA . LEU A 1 326 ? 228.113 175.340 186.249 1.00 0.93 326 LEU M CA 1
ATOM 4408 C C . LEU A 1 326 ? 228.507 176.452 185.286 1.00 0.93 326 LEU M C 1
ATOM 4409 O O . LEU A 1 326 ? 227.634 176.980 184.589 1.00 0.93 326 LEU M O 1
ATOM 4425 N N . GLY A 1 327 ? 229.785 176.819 185.228 1.00 0.90 327 GLY M N 1
ATOM 4426 C CA . GLY A 1 327 ? 230.247 177.800 184.273 1.00 0.90 327 GLY M CA 1
ATOM 4427 C C . GLY A 1 327 ? 230.618 177.187 182.944 1.00 0.90 327 GLY M C 1
ATOM 4428 O O . GLY A 1 327 ? 230.398 177.803 181.897 1.00 0.90 327 GLY M O 1
ATOM 4432 N N . GLU A 1 328 ? 231.177 175.976 182.959 1.00 0.86 328 GLU M N 1
ATOM 4433 C CA . GLU A 1 328 ? 231.591 175.361 181.701 1.00 0.86 328 GLU M CA 1
ATOM 4434 C C . GLU A 1 328 ? 230.447 174.592 181.041 1.00 0.86 328 GLU M C 1
ATOM 4435 O O . GLU A 1 328 ? 229.982 174.984 179.966 1.00 0.86 328 GLU M O 1
ATOM 4447 N N . GLY A 1 329 ? 229.965 173.523 181.681 1.00 0.85 329 GLY M N 1
ATOM 4448 C CA . GLY A 1 329 ? 228.799 172.802 181.190 1.00 0.85 329 GLY M CA 1
ATOM 4449 C C . GLY A 1 329 ? 228.789 172.681 179.678 1.00 0.85 329 GLY M C 1
ATOM 4450 O O . GLY A 1 329 ? 227.898 173.217 179.012 1.00 0.85 329 GLY M O 1
ATOM 4454 N N . ARG A 1 330 ? 229.774 171.968 179.128 1.00 0.86 330 ARG M N 1
ATOM 4455 C CA . ARG A 1 330 ? 230.230 172.170 177.757 1.00 0.86 330 ARG M CA 1
ATOM 4456 C C . ARG A 1 330 ? 229.480 171.332 176.727 1.00 0.86 330 ARG M C 1
ATOM 4457 O O . ARG A 1 330 ? 230.079 170.942 175.717 1.00 0.86 330 ARG M O 1
ATOM 4478 N N . VAL A 1 331 ? 228.199 171.037 176.930 1.00 0.94 331 VAL M N 1
ATOM 4479 C CA . VAL A 1 331 ? 227.496 170.203 175.960 1.00 0.94 331 VAL M CA 1
ATOM 4480 C C . VAL A 1 331 ? 226.988 171.097 174.835 1.00 0.94 331 VAL M C 1
ATOM 4481 O O . VAL A 1 331 ? 225.808 171.464 174.801 1.00 0.94 331 VAL M O 1
ATOM 4494 N N . THR A 1 332 ? 227.889 171.459 173.904 1.00 0.95 332 THR M N 1
ATOM 4495 C CA . THR A 1 332 ? 227.522 172.362 172.818 1.00 0.95 332 THR M CA 1
ATOM 4496 C C . THR A 1 332 ? 228.239 172.083 171.496 1.00 0.95 332 THR M C 1
ATOM 4497 O O . THR A 1 332 ? 228.159 172.927 170.595 1.00 0.95 332 THR M O 1
ATOM 4508 N N . LEU A 1 333 ? 228.932 170.955 171.333 1.00 0.96 333 LEU M N 1
ATOM 4509 C CA . LEU A 1 333 ? 230.016 170.840 170.366 1.00 0.96 333 LEU M CA 1
ATOM 4510 C C . LEU A 1 333 ? 229.625 170.072 169.098 1.00 0.96 333 LEU M C 1
ATOM 4511 O O . LEU A 1 333 ?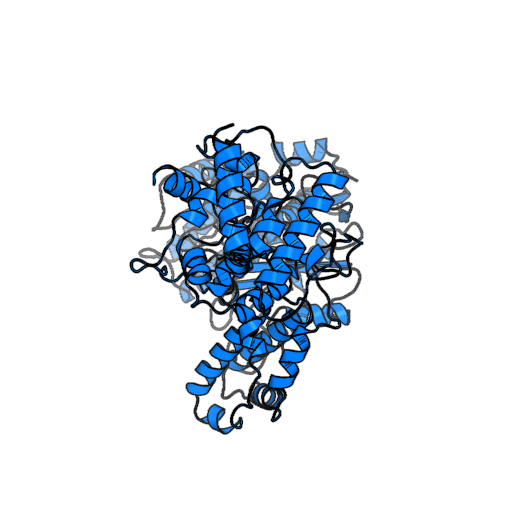 228.496 169.608 168.921 1.00 0.96 333 LEU M O 1
ATOM 4527 N N . ASN A 1 334 ? 230.615 169.956 168.201 1.00 0.94 334 ASN M N 1
ATOM 4528 C CA . ASN A 1 334 ? 230.701 168.908 167.175 1.00 0.94 334 ASN M CA 1
ATOM 4529 C C . ASN A 1 334 ? 229.770 169.116 165.978 1.00 0.94 334 ASN M C 1
ATOM 4530 O O . ASN A 1 334 ? 229.205 168.157 165.450 1.00 0.94 334 ASN M O 1
ATOM 4541 N N . GLY A 1 335 ? 229.599 170.361 165.542 1.00 0.92 335 GLY M N 1
ATOM 4542 C CA . GLY A 1 335 ? 229.183 170.635 164.174 1.00 0.92 335 GLY M CA 1
ATOM 4543 C C . GLY A 1 335 ? 227.750 170.281 163.830 1.00 0.92 335 GLY M C 1
ATOM 4544 O O . GLY A 1 335 ? 227.151 170.892 162.940 1.00 0.92 335 GLY M O 1
ATOM 4548 N N . ARG A 1 336 ? 227.191 169.291 164.521 1.00 0.92 336 ARG M N 1
ATOM 4549 C CA . ARG A 1 336 ? 225.761 168.996 164.513 1.00 0.92 336 ARG M CA 1
ATOM 4550 C C . ARG A 1 336 ? 225.343 169.217 165.958 1.00 0.92 336 ARG M C 1
ATOM 4551 O O . ARG A 1 336 ? 225.252 168.278 166.752 1.00 0.92 336 ARG M O 1
ATOM 4572 N N . LEU A 1 337 ? 225.085 170.475 166.292 1.00 0.91 337 LEU M N 1
ATOM 4573 C CA . LEU A 1 337 ? 225.139 170.893 167.678 1.00 0.91 337 LEU M CA 1
ATOM 4574 C C . LEU A 1 337 ? 223.965 170.321 168.470 1.00 0.91 337 LEU M C 1
ATOM 4575 O O . LEU A 1 337 ? 222.877 170.115 167.926 1.00 0.91 337 LEU M O 1
ATOM 4591 N N . PRO A 1 338 ? 224.163 170.050 169.764 1.00 0.94 338 PRO M N 1
ATOM 4592 C CA . PRO A 1 338 ? 223.041 169.613 170.603 1.00 0.94 338 PRO M CA 1
ATOM 4593 C C . PRO A 1 338 ? 222.064 170.749 170.853 1.00 0.94 338 PRO M C 1
ATOM 4594 O O . PRO A 1 338 ? 222.022 171.327 171.944 1.00 0.94 338 PRO M O 1
ATOM 4605 N N . ARG A 1 339 ? 221.275 171.078 169.829 1.00 0.92 339 ARG M N 1
ATOM 4606 C CA . ARG A 1 339 ? 220.327 172.179 169.945 1.00 0.92 339 ARG M CA 1
ATOM 4607 C C . ARG A 1 339 ? 219.225 171.866 170.948 1.00 0.92 339 ARG M C 1
ATOM 4608 O O . ARG A 1 339 ? 218.701 172.779 171.596 1.00 0.92 339 ARG M O 1
ATOM 4629 N N . ASP A 1 340 ? 218.864 170.592 171.091 1.00 0.94 340 ASP M N 1
ATOM 4630 C CA . ASP A 1 340 ? 217.720 170.179 171.889 1.00 0.94 340 ASP M CA 1
ATOM 4631 C C . ASP A 1 340 ? 218.135 169.067 172.850 1.00 0.94 340 ASP M C 1
ATOM 4632 O O . ASP A 1 340 ? 219.289 168.629 172.876 1.00 0.94 340 ASP M O 1
ATOM 4641 N N . GLY A 1 341 ? 217.164 168.610 173.645 1.00 0.95 341 GLY M N 1
ATOM 4642 C CA . GLY A 1 341 ? 217.462 167.730 174.763 1.00 0.95 341 GLY M CA 1
ATOM 4643 C C . GLY A 1 341 ? 217.960 166.351 174.375 1.00 0.95 341 GLY M C 1
ATOM 4644 O O . GLY A 1 341 ? 218.776 165.765 175.093 1.00 0.95 341 GLY M O 1
ATOM 4648 N N . LEU A 1 342 ? 217.467 165.801 173.263 1.00 0.97 342 LEU M N 1
ATOM 4649 C CA . LEU A 1 342 ? 217.804 164.421 172.923 1.00 0.97 342 LEU M CA 1
ATOM 4650 C C . LEU A 1 342 ? 219.305 164.237 172.748 1.00 0.97 342 LEU M C 1
ATOM 4651 O O . LEU A 1 342 ? 219.860 163.216 173.167 1.00 0.97 342 LEU M O 1
ATOM 4667 N N . ASP A 1 343 ? 219.971 165.179 172.080 1.00 0.97 343 ASP M N 1
ATOM 4668 C CA . ASP A 1 343 ? 221.420 165.079 171.947 1.00 0.97 343 ASP M CA 1
ATOM 4669 C C . ASP A 1 343 ? 222.092 165.100 173.313 1.00 0.97 343 ASP M C 1
ATOM 4670 O O . ASP A 1 343 ? 223.083 164.398 173.538 1.00 0.97 343 ASP M O 1
ATOM 4679 N N . PHE A 1 344 ? 221.555 165.891 174.243 1.00 0.97 344 PHE M N 1
ATOM 4680 C CA . PHE A 1 344 ? 222.075 165.899 175.607 1.00 0.97 344 PHE M CA 1
ATOM 4681 C C . PHE A 1 344 ? 221.935 164.525 176.254 1.00 0.97 344 PHE M C 1
ATOM 4682 O O . PHE A 1 344 ? 222.871 164.019 176.885 1.00 0.97 344 PHE M O 1
ATOM 4699 N N . ALA A 1 345 ? 220.763 163.904 176.102 1.00 0.98 345 ALA M N 1
ATOM 4700 C CA . ALA A 1 345 ? 220.546 162.579 176.676 1.00 0.98 345 ALA M CA 1
ATOM 4701 C C . ALA A 1 345 ? 221.475 161.546 176.051 1.00 0.98 345 ALA M C 1
ATOM 4702 O O . ALA A 1 345 ? 222.028 160.691 176.752 1.00 0.98 345 ALA M O 1
ATOM 4709 N N . ARG A 1 346 ? 221.645 161.601 174.730 1.00 0.98 346 ARG M N 1
ATOM 4710 C CA . ARG A 1 346 ? 222.543 160.672 174.052 1.00 0.98 346 ARG M CA 1
ATOM 4711 C C . ARG A 1 346 ? 223.983 160.868 174.509 1.00 0.98 346 ARG M C 1
ATOM 4712 O O . ARG A 1 346 ? 224.728 159.894 174.673 1.00 0.98 346 ARG M O 1
ATOM 4733 N N . ALA A 1 347 ? 224.395 162.120 174.720 1.00 0.98 347 ALA M N 1
ATOM 4734 C CA . ALA A 1 347 ? 225.721 162.378 175.267 1.00 0.98 347 ALA M CA 1
ATOM 4735 C C . ALA A 1 347 ? 225.856 161.788 176.664 1.00 0.98 347 ALA M C 1
ATOM 4736 O O . ALA A 1 347 ? 226.899 161.220 177.010 1.00 0.98 347 ALA M O 1
ATOM 4743 N N . VAL A 1 348 ? 224.810 161.917 177.483 1.00 0.98 348 VAL M N 1
ATOM 4744 C CA . VAL A 1 348 ? 224.830 161.306 178.811 1.00 0.98 348 VAL M CA 1
ATOM 4745 C C . VAL A 1 348 ? 225.006 159.797 178.692 1.00 0.98 348 VAL M C 1
ATOM 4746 O O . VAL A 1 348 ? 225.805 159.186 179.412 1.00 0.98 348 VAL M O 1
ATOM 4759 N N . ALA A 1 349 ? 224.259 159.174 177.779 1.00 0.97 349 ALA M N 1
ATOM 4760 C CA . ALA A 1 349 ? 224.356 157.728 177.602 1.00 0.97 349 ALA M CA 1
ATOM 4761 C C . ALA A 1 349 ? 225.767 157.321 177.199 1.00 0.97 349 ALA M C 1
ATOM 4762 O O . ALA A 1 349 ? 226.275 156.285 177.644 1.00 0.97 349 ALA M O 1
ATOM 4769 N N . LYS A 1 350 ? 226.414 158.123 176.357 1.00 0.97 350 LYS M N 1
ATOM 4770 C CA . LYS A 1 350 ? 227.801 157.897 175.976 1.00 0.97 350 LYS M CA 1
ATOM 4771 C C . LYS A 1 350 ? 228.779 158.273 177.078 1.00 0.97 350 LYS M C 1
ATOM 4772 O O . LYS A 1 350 ? 229.987 158.075 176.906 1.00 0.97 350 LYS M O 1
ATOM 4791 N N . LEU A 1 351 ? 228.291 158.811 178.194 1.00 0.95 351 LEU M N 1
ATOM 4792 C CA . LEU A 1 351 ? 229.125 159.471 179.192 1.00 0.95 351 LEU M CA 1
ATOM 4793 C C . LEU A 1 351 ? 229.856 160.669 178.600 1.00 0.95 351 LEU M C 1
ATOM 4794 O O . LEU A 1 351 ? 230.877 161.109 179.140 1.00 0.95 351 LEU M O 1
ATOM 4810 N N . GLY A 1 352 ? 229.344 161.204 177.488 1.00 0.92 352 GLY M N 1
ATOM 4811 C CA . GLY A 1 352 ? 229.868 162.458 176.977 1.00 0.92 352 GLY M CA 1
ATOM 4812 C C . GLY A 1 352 ? 229.697 163.582 177.978 1.00 0.92 352 GLY M C 1
ATOM 4813 O O . GLY A 1 352 ? 230.570 164.441 178.121 1.00 0.92 352 GLY M O 1
ATOM 4817 N N . THR A 1 353 ? 228.567 163.593 178.681 1.00 0.92 353 THR M N 1
ATOM 4818 C CA . THR A 1 353 ? 228.473 164.341 179.925 1.00 0.92 353 THR M CA 1
ATOM 4819 C C . THR A 1 353 ? 229.260 163.582 180.986 1.00 0.92 353 THR M C 1
ATOM 4820 O O . THR A 1 353 ? 228.995 162.402 181.239 1.00 0.92 353 THR M O 1
ATOM 4831 N N . ASP A 1 354 ? 230.225 164.255 181.601 1.00 0.90 354 ASP M N 1
ATOM 4832 C CA . ASP A 1 354 ? 231.264 163.563 182.345 1.00 0.90 354 ASP M CA 1
ATOM 4833 C C . ASP A 1 354 ? 230.688 162.818 183.546 1.00 0.90 354 ASP M C 1
ATOM 4834 O O . ASP A 1 354 ? 229.596 163.114 184.039 1.00 0.90 354 ASP M O 1
ATOM 4843 N N . ARG A 1 355 ? 231.450 161.830 184.012 1.00 0.91 355 ARG M N 1
ATOM 4844 C CA . ARG A 1 355 ? 231.088 161.088 185.207 1.00 0.91 355 ARG M CA 1
ATOM 4845 C C . ARG A 1 355 ? 231.292 161.966 186.440 1.00 0.91 355 ARG M C 1
ATOM 4846 O O . ARG A 1 355 ? 231.615 163.154 186.348 1.00 0.91 355 ARG M O 1
ATOM 4867 N N . GLY A 1 356 ? 231.099 161.375 187.609 1.00 0.94 356 GLY M N 1
ATOM 4868 C CA . GLY A 1 356 ? 231.073 162.159 188.842 1.00 0.94 356 GLY M CA 1
ATOM 4869 C C . GLY A 1 356 ? 229.718 162.788 189.034 1.00 0.94 356 GLY M C 1
ATOM 4870 O O . GLY A 1 356 ? 229.140 162.703 190.121 1.00 0.94 356 GLY M O 1
ATOM 4874 N N . VAL A 1 357 ? 229.189 163.427 187.993 1.00 0.97 357 VAL M N 1
ATOM 4875 C CA . VAL A 1 357 ? 227.775 163.784 187.956 1.00 0.97 357 VAL M CA 1
ATOM 4876 C C . VAL A 1 357 ? 226.985 162.491 187.783 1.00 0.97 357 VAL M C 1
ATOM 4877 O O . VAL A 1 357 ? 227.013 161.871 186.716 1.00 0.97 357 VAL M O 1
ATOM 4890 N N . ARG A 1 358 ? 226.279 162.081 188.836 1.00 0.98 358 ARG M N 1
ATOM 4891 C CA . ARG A 1 358 ? 225.518 160.839 188.778 1.00 0.98 358 ARG M CA 1
ATOM 4892 C C . ARG A 1 358 ? 224.345 160.955 187.814 1.00 0.98 358 ARG M C 1
ATOM 4893 O O . ARG A 1 358 ? 224.098 160.043 187.017 1.00 0.98 358 ARG M O 1
ATOM 4914 N N . ALA A 1 359 ? 223.611 162.064 187.871 1.00 0.98 359 ALA M N 1
ATOM 4915 C CA . ALA A 1 359 ? 222.393 162.206 187.090 1.00 0.98 359 ALA M CA 1
ATOM 4916 C C . ALA A 1 359 ? 222.138 163.678 186.808 1.00 0.98 359 ALA M C 1
ATOM 4917 O O . ALA A 1 359 ? 222.673 164.565 187.479 1.00 0.98 359 ALA M O 1
ATOM 4924 N N . PHE A 1 360 ? 221.307 163.923 185.798 1.00 0.98 360 PHE M N 1
ATOM 4925 C CA . PHE A 1 360 ? 220.833 165.256 185.455 1.00 0.98 360 PHE M CA 1
ATOM 4926 C C . PHE A 1 360 ? 219.322 165.293 185.625 1.00 0.98 360 PHE M C 1
ATOM 4927 O O . PHE A 1 360 ? 218.613 164.443 185.076 1.00 0.98 360 PHE M O 1
ATOM 4944 N N . GLN A 1 361 ? 218.832 166.272 186.380 1.00 0.98 361 GLN M N 1
ATOM 4945 C CA . GLN A 1 361 ? 217.398 166.513 186.496 1.00 0.98 361 GLN M CA 1
ATOM 4946 C C . GLN A 1 361 ? 216.981 167.450 185.368 1.00 0.98 361 GLN M C 1
ATOM 4947 O O . GLN A 1 361 ? 217.403 168.610 185.325 1.00 0.98 361 GLN M O 1
ATOM 4961 N N . ARG A 1 362 ? 216.152 166.946 184.458 1.00 0.96 362 ARG M N 1
ATOM 4962 C CA . ARG A 1 362 ? 215.759 167.706 183.281 1.00 0.96 362 ARG M CA 1
ATOM 4963 C C . ARG A 1 362 ? 214.597 168.636 183.612 1.00 0.96 362 ARG M C 1
ATOM 4964 O O . ARG A 1 362 ? 213.629 168.229 184.262 1.00 0.96 362 ARG M O 1
ATOM 4985 N N . TYR A 1 363 ? 214.701 169.885 183.163 1.00 0.95 363 TYR M N 1
ATOM 4986 C CA . TYR A 1 363 ? 213.654 170.883 183.332 1.00 0.95 363 TYR M CA 1
ATOM 4987 C C . TYR A 1 363 ? 213.381 171.539 181.988 1.00 0.95 363 TYR M C 1
ATOM 4988 O O . TYR A 1 363 ? 214.315 171.868 181.251 1.00 0.95 363 TYR M O 1
ATOM 5006 N N . ALA A 1 364 ? 212.102 171.735 181.676 1.00 0.94 364 ALA M N 1
ATOM 5007 C CA . ALA A 1 364 ? 211.693 172.391 180.440 1.00 0.94 364 ALA M CA 1
ATOM 5008 C C . ALA A 1 364 ? 210.929 173.667 180.760 1.00 0.94 364 ALA M C 1
ATOM 5009 O O . ALA A 1 364 ? 209.968 173.639 181.532 1.00 0.94 364 ALA M O 1
ATOM 5016 N N . PHE A 1 365 ? 211.356 174.781 180.170 1.00 0.93 365 PHE M N 1
ATOM 5017 C CA . PHE A 1 365 ? 210.627 176.042 180.296 1.00 0.93 365 PHE M CA 1
ATOM 5018 C C . PHE A 1 365 ? 209.485 176.025 179.286 1.00 0.93 365 PHE M C 1
ATOM 5019 O O . PHE A 1 365 ? 209.675 176.329 178.106 1.00 0.93 365 PHE M O 1
ATOM 5036 N N . MET A 1 366 ? 208.294 175.667 179.756 1.00 0.92 366 MET M N 1
ATOM 5037 C CA . MET A 1 366 ? 207.134 175.426 178.907 1.00 0.92 366 MET M CA 1
ATOM 5038 C C . MET A 1 366 ? 206.142 176.574 179.033 1.00 0.92 366 MET M C 1
ATOM 5039 O O . MET A 1 366 ? 205.840 177.015 180.145 1.00 0.92 366 MET M O 1
ATOM 5053 N N . MET A 1 367 ? 205.638 177.051 177.895 1.00 0.90 367 MET M N 1
ATOM 5054 C CA . MET A 1 367 ? 204.600 178.078 177.882 1.00 0.90 367 MET M CA 1
ATOM 5055 C C . MET A 1 367 ? 203.253 177.406 178.118 1.00 0.90 367 MET M C 1
ATOM 5056 O O . MET A 1 367 ? 202.789 176.621 177.285 1.00 0.90 367 MET M O 1
ATOM 5070 N N . ARG A 1 368 ? 202.614 177.722 179.245 1.00 0.80 368 ARG M N 1
ATOM 5071 C CA . ARG A 1 368 ? 201.370 177.065 179.645 1.00 0.80 368 ARG M CA 1
ATOM 5072 C C . ARG A 1 368 ? 200.170 177.673 178.915 1.00 0.80 368 ARG M C 1
ATOM 5073 O O . ARG A 1 368 ? 199.236 178.203 179.516 1.00 0.80 368 ARG M O 1
ATOM 5094 N N . SER A 1 369 ? 200.207 177.573 177.587 1.00 0.80 369 SER M N 1
ATOM 5095 C CA . SER A 1 369 ? 199.135 178.080 176.732 1.00 0.80 369 SER M CA 1
ATOM 5096 C C . SER A 1 369 ? 198.731 179.490 177.156 1.00 0.80 369 SER M C 1
ATOM 5097 O O . SER A 1 369 ? 197.551 179.806 177.326 1.00 0.80 369 SER M O 1
ATOM 5105 N N . GLY A 1 370 ? 199.735 180.345 177.329 1.00 0.83 370 GLY M N 1
ATOM 5106 C CA . GLY A 1 370 ? 199.510 181.697 177.798 1.00 0.83 370 GLY M CA 1
ATOM 5107 C C . GLY A 1 370 ? 200.738 182.575 177.674 1.00 0.83 370 GLY M C 1
ATOM 5108 O O . GLY A 1 370 ? 201.564 182.376 176.779 1.00 0.83 370 GLY M O 1
ATOM 5112 N N . LYS A 1 371 ? 200.868 183.551 178.570 1.00 0.81 371 LYS M N 1
ATOM 5113 C CA . LYS A 1 371 ? 201.925 184.551 178.493 1.00 0.81 371 LYS M CA 1
ATOM 5114 C C . LYS A 1 371 ? 203.147 184.219 179.344 1.00 0.81 371 LYS M C 1
ATOM 5115 O O . LYS A 1 371 ? 204.075 185.032 179.398 1.00 0.81 371 LYS M O 1
ATOM 5134 N N . ALA A 1 372 ? 203.182 183.061 180.004 1.00 0.85 372 ALA M N 1
ATOM 5135 C CA . ALA A 1 372 ? 204.220 182.767 180.982 1.00 0.85 372 ALA M CA 1
ATOM 5136 C C . ALA A 1 372 ? 204.820 181.388 180.747 1.00 0.85 372 ALA M C 1
ATOM 5137 O O . ALA A 1 372 ? 204.162 180.482 180.228 1.00 0.85 372 ALA M O 1
ATOM 5144 N N . TYR A 1 373 ? 206.084 181.245 181.142 1.00 0.90 373 TYR M N 1
ATOM 5145 C CA . TYR A 1 373 ? 206.817 179.989 181.074 1.00 0.90 373 TYR M CA 1
ATOM 5146 C C . TYR A 1 373 ? 207.012 179.427 182.478 1.00 0.90 373 TYR M C 1
ATOM 5147 O O . TYR A 1 373 ? 207.289 180.173 183.422 1.00 0.90 373 TYR M O 1
ATOM 5165 N N . LEU A 1 374 ? 206.867 178.110 182.606 1.00 0.90 374 LEU M N 1
ATOM 5166 C CA . LEU A 1 374 ? 207.078 177.400 183.860 1.00 0.90 374 LEU M CA 1
ATOM 5167 C C . LEU A 1 374 ? 208.177 176.362 183.684 1.00 0.90 374 LEU M C 1
ATOM 5168 O O . LEU A 1 374 ? 208.247 175.689 182.651 1.00 0.90 374 LEU M O 1
ATOM 5184 N N . ALA A 1 375 ? 209.041 176.246 184.692 1.00 0.93 375 ALA M N 1
ATOM 5185 C CA . ALA A 1 375 ? 210.107 175.244 184.701 1.00 0.93 375 ALA M CA 1
ATOM 5186 C C . ALA A 1 375 ? 209.519 173.911 185.148 1.00 0.93 375 ALA M C 1
ATOM 5187 O O . ALA A 1 375 ? 209.512 173.571 186.332 1.00 0.93 375 ALA M O 1
ATOM 5194 N N . THR A 1 376 ? 209.021 173.146 184.185 1.00 0.92 376 THR M N 1
ATOM 5195 C CA . THR A 1 376 ? 208.392 171.864 184.472 1.00 0.92 376 THR M CA 1
ATOM 5196 C C . THR A 1 376 ? 209.459 170.785 184.637 1.00 0.92 376 THR M C 1
ATOM 5197 O O . THR A 1 376 ? 210.325 170.642 183.764 1.00 0.92 376 THR M O 1
ATOM 5208 N N . PRO A 1 377 ? 209.448 170.033 185.738 1.00 0.94 377 PRO M N 1
ATOM 5209 C CA . PRO A 1 377 ? 210.332 168.868 185.844 1.00 0.94 377 PRO M CA 1
ATOM 5210 C C . PRO A 1 377 ? 209.830 167.713 184.993 1.00 0.94 377 PRO M C 1
ATOM 5211 O O . PRO A 1 377 ? 208.654 167.628 184.633 1.00 0.94 377 PRO M O 1
ATOM 5222 N N . LEU A 1 378 ? 210.751 166.807 184.673 1.00 0.93 378 LEU M N 1
ATOM 5223 C CA . LEU A 1 378 ? 210.455 165.658 183.833 1.00 0.93 378 LEU M CA 1
ATOM 5224 C C . LEU A 1 378 ? 211.067 164.405 184.441 1.00 0.93 378 LEU M C 1
ATOM 5225 O O . LEU A 1 378 ? 212.148 164.449 185.036 1.00 0.93 378 LEU M O 1
ATOM 5241 N N . ASN A 1 379 ? 210.365 163.286 184.286 1.00 0.94 379 ASN M N 1
ATOM 5242 C CA . ASN A 1 379 ? 210.816 161.998 184.789 1.00 0.94 379 ASN M CA 1
ATOM 5243 C C . ASN A 1 379 ? 211.348 161.155 183.636 1.00 0.94 379 ASN M C 1
ATOM 5244 O O . ASN A 1 379 ? 211.093 161.433 182.461 1.00 0.94 379 ASN M O 1
ATOM 5255 N N . ARG A 1 380 ? 212.091 160.111 183.990 1.00 0.96 380 ARG M N 1
ATOM 5256 C CA . ARG A 1 380 ? 213.093 159.527 183.109 1.00 0.96 380 ARG M CA 1
ATOM 5257 C C . ARG A 1 380 ? 212.603 158.227 182.481 1.00 0.96 380 ARG M C 1
ATOM 5258 O O . ARG A 1 380 ? 212.059 157.359 183.172 1.00 0.96 380 ARG M O 1
ATOM 5279 N N . PHE A 1 381 ? 212.801 158.107 181.168 1.00 0.97 381 PHE M N 1
ATOM 5280 C CA . PHE A 1 381 ? 212.485 156.905 180.409 1.00 0.97 381 PHE M CA 1
ATOM 5281 C C . PHE A 1 381 ? 213.654 156.607 179.479 1.00 0.97 381 PHE M C 1
ATOM 5282 O O . PHE A 1 381 ? 214.549 157.436 179.290 1.00 0.97 381 PHE M O 1
ATOM 5299 N N . HIS A 1 382 ? 213.642 155.413 178.889 1.00 0.98 382 HIS M N 1
ATOM 5300 C CA . HIS A 1 382 ? 214.830 154.869 178.246 1.00 0.98 382 HIS M CA 1
ATOM 5301 C C . HIS A 1 382 ? 214.477 154.271 176.890 1.00 0.98 382 HIS M C 1
ATOM 5302 O O 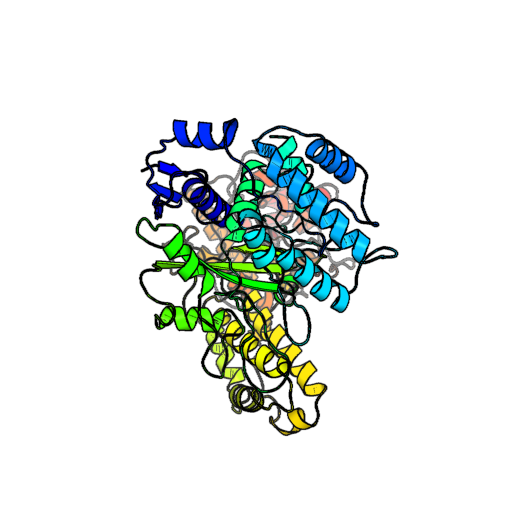. HIS A 1 382 ? 213.330 153.907 176.623 1.00 0.98 382 HIS M O 1
ATOM 5316 N N . VAL A 1 383 ? 215.494 154.179 176.035 1.00 0.98 383 VAL M N 1
ATOM 5317 C CA . VAL A 1 383 ? 215.338 153.640 174.688 1.00 0.98 383 VAL M CA 1
ATOM 5318 C C . VAL A 1 383 ? 215.272 152.121 174.766 1.00 0.98 383 VAL M C 1
ATOM 5319 O O . VAL A 1 383 ? 216.148 151.480 175.359 1.00 0.98 383 VAL M O 1
ATOM 5332 N N . HIS A 1 384 ? 214.239 151.539 174.165 1.00 0.97 384 HIS M N 1
ATOM 5333 C CA . HIS A 1 384 ? 214.051 150.091 174.198 1.00 0.97 384 HIS M CA 1
ATOM 5334 C C . HIS A 1 384 ? 212.955 149.719 173.204 1.00 0.97 384 HIS M C 1
ATOM 5335 O O . HIS A 1 384 ? 212.428 150.569 172.479 1.00 0.97 384 HIS M O 1
ATOM 5349 N N . ARG A 1 385 ? 212.620 148.430 173.181 1.00 0.97 385 ARG M N 1
ATOM 5350 C CA . ARG A 1 385 ? 211.600 147.920 172.275 1.00 0.97 385 ARG M CA 1
ATOM 5351 C C . ARG A 1 385 ? 210.248 148.557 172.581 1.00 0.97 385 ARG M C 1
ATOM 5352 O O . ARG A 1 385 ? 209.917 148.846 173.735 1.00 0.97 385 ARG M O 1
ATOM 5373 N N . ASN A 1 386 ? 209.460 148.773 171.528 1.00 0.98 386 ASN M N 1
ATOM 5374 C CA . ASN A 1 386 ? 208.216 149.526 171.633 1.00 0.98 386 ASN M CA 1
ATOM 5375 C C . ASN A 1 386 ? 207.351 149.251 170.405 1.00 0.98 386 ASN M C 1
ATOM 5376 O O . ASN A 1 386 ? 207.844 149.338 169.273 1.00 0.98 386 ASN M O 1
ATOM 5387 N N . PRO A 1 387 ? 206.065 148.919 170.575 1.00 0.97 387 PRO M N 1
ATOM 5388 C CA . PRO A 1 387 ? 205.247 148.624 169.386 1.00 0.97 387 PRO M CA 1
ATOM 5389 C C . PRO A 1 387 ? 204.941 149.851 168.547 1.00 0.97 387 PRO M C 1
ATOM 5390 O O . PRO A 1 387 ? 204.986 149.773 167.313 1.00 0.97 387 PRO M O 1
ATOM 5401 N N . LYS A 1 388 ? 204.628 150.987 169.176 1.00 0.98 388 LYS M N 1
ATOM 5402 C CA . LYS A 1 388 ? 204.377 152.201 168.409 1.00 0.98 388 LYS M CA 1
ATOM 5403 C C . LYS A 1 388 ? 205.634 152.703 167.713 1.00 0.98 388 LYS M C 1
ATOM 5404 O O . LYS A 1 388 ? 205.530 153.429 166.717 1.00 0.98 388 LYS M O 1
ATOM 5423 N N . ALA A 1 389 ? 206.816 152.315 168.199 1.00 0.97 389 ALA M N 1
ATOM 5424 C CA . ALA A 1 389 ? 208.050 152.655 167.501 1.00 0.97 389 ALA M CA 1
ATOM 5425 C C . ALA A 1 389 ? 208.038 152.135 166.072 1.00 0.97 389 ALA M C 1
ATOM 5426 O O . ALA A 1 389 ? 208.650 152.742 165.185 1.00 0.97 389 ALA M O 1
ATOM 5433 N N . ASP A 1 390 ? 207.355 151.013 165.828 1.00 0.97 390 ASP M N 1
ATOM 5434 C CA . ASP A 1 390 ? 207.284 150.474 164.475 1.00 0.97 390 ASP M CA 1
ATOM 5435 C C . ASP A 1 390 ? 206.702 151.491 163.503 1.00 0.97 390 ASP M C 1
ATOM 5436 O O . ASP A 1 390 ? 207.008 151.451 162.305 1.00 0.97 390 ASP M O 1
ATOM 5445 N N . LEU A 1 391 ? 205.878 152.419 164.000 1.00 0.98 391 LEU M N 1
ATOM 5446 C CA . LEU A 1 391 ? 205.325 153.452 163.132 1.00 0.98 391 LEU M CA 1
ATOM 5447 C C . LEU A 1 391 ? 206.434 154.180 162.383 1.00 0.98 391 LEU M C 1
ATOM 5448 O O . LEU A 1 391 ? 206.279 154.533 161.207 1.00 0.98 391 LEU M O 1
ATOM 5464 N N . ILE A 1 392 ? 207.580 154.373 163.041 1.00 0.98 392 ILE M N 1
ATOM 5465 C CA . ILE A 1 392 ? 208.667 155.142 162.447 1.00 0.98 392 ILE M CA 1
ATOM 5466 C C . ILE A 1 392 ? 209.147 154.483 161.163 1.00 0.98 392 ILE M C 1
ATOM 5467 O O . ILE A 1 392 ? 209.626 155.166 160.249 1.00 0.98 392 ILE M O 1
ATOM 5483 N N . ASP A 1 393 ? 209.030 153.156 161.067 1.00 0.98 393 ASP M N 1
ATOM 5484 C CA . ASP A 1 393 ? 209.463 152.473 159.854 1.00 0.98 393 ASP M CA 1
ATOM 5485 C C . ASP A 1 393 ? 208.787 153.057 158.624 1.00 0.98 393 ASP M C 1
ATOM 5486 O O . ASP A 1 393 ? 209.399 153.128 157.551 1.00 0.98 393 ASP M O 1
ATOM 5495 N N . GLN A 1 394 ? 207.535 153.498 158.761 1.00 0.97 394 GLN M N 1
ATOM 5496 C CA . GLN A 1 394 ? 206.831 154.058 157.614 1.00 0.97 394 GLN M CA 1
ATOM 5497 C C . GLN A 1 394 ? 207.509 155.333 157.129 1.00 0.97 394 GLN M C 1
ATOM 5498 O O . GLN A 1 394 ? 207.627 155.561 155.919 1.00 0.97 394 GLN M O 1
ATOM 5512 N N . LEU A 1 395 ? 207.994 156.160 158.058 1.00 0.98 395 LEU M N 1
ATOM 5513 C CA . LEU A 1 395 ? 208.737 157.352 157.667 1.00 0.98 395 LEU M CA 1
ATOM 5514 C C . LEU A 1 395 ? 210.035 157.000 156.957 1.00 0.98 395 LEU M C 1
ATOM 5515 O O . LEU A 1 395 ? 210.579 157.838 156.230 1.00 0.98 395 LEU M O 1
ATOM 5531 N N . GLU A 1 396 ? 210.540 155.781 157.149 1.00 0.96 396 GLU M N 1
ATOM 5532 C CA . GLU A 1 396 ? 211.726 155.331 156.435 1.00 0.96 396 GLU M CA 1
ATOM 5533 C C . GLU A 1 396 ? 211.404 154.798 155.047 1.00 0.96 396 GLU M C 1
ATOM 5534 O O . GLU A 1 396 ? 212.331 154.540 154.271 1.00 0.96 396 GLU M O 1
ATOM 5546 N N . ARG A 1 397 ? 210.125 154.631 154.715 1.00 0.94 397 ARG M N 1
ATOM 5547 C CA . ARG A 1 397 ? 209.763 154.262 153.355 1.00 0.94 397 ARG M CA 1
ATOM 5548 C C . ARG A 1 397 ? 210.261 155.322 152.379 1.00 0.94 397 ARG M C 1
ATOM 5549 O O . ARG A 1 397 ? 210.331 156.513 152.703 1.00 0.94 397 ARG M O 1
ATOM 5570 N N . GLY A 1 398 ? 210.675 154.869 151.198 1.00 0.94 398 GLY M N 1
ATOM 5571 C CA . GLY A 1 398 ? 211.267 155.752 150.211 1.00 0.94 398 GLY M CA 1
ATOM 5572 C C . GLY A 1 398 ? 212.418 156.563 150.772 1.00 0.94 398 GLY M C 1
ATOM 5573 O O . GLY A 1 398 ? 212.841 157.553 150.167 1.00 0.94 398 GLY M O 1
ATOM 5577 N N . ASP A 1 399 ? 212.932 156.153 151.932 1.00 0.95 399 ASP M N 1
ATOM 5578 C CA . ASP A 1 399 ? 214.017 156.843 152.620 1.00 0.95 399 ASP M CA 1
ATOM 5579 C C . ASP A 1 399 ? 213.669 158.291 152.946 1.00 0.95 399 ASP M C 1
ATOM 5580 O O . ASP A 1 399 ? 214.574 159.100 153.191 1.00 0.95 399 ASP M O 1
ATOM 5589 N N . TRP A 1 400 ? 212.376 158.637 152.997 1.00 0.98 400 TRP M N 1
ATOM 5590 C CA . TRP A 1 400 ? 212.010 160.042 153.160 1.00 0.98 400 TRP M CA 1
ATOM 5591 C C . TRP A 1 400 ? 212.794 160.681 154.297 1.00 0.98 400 TRP M C 1
ATOM 5592 O O . TRP A 1 400 ? 213.497 161.680 154.104 1.00 0.98 400 TRP M O 1
ATOM 5613 N N . LEU A 1 401 ? 212.688 160.103 155.494 1.00 0.97 401 LEU M N 1
ATOM 5614 C CA . LEU A 1 401 ? 213.337 160.695 156.657 1.00 0.97 401 LEU M CA 1
ATOM 5615 C C . LEU A 1 401 ? 214.797 160.989 156.354 1.00 0.97 401 LEU M C 1
ATOM 5616 O O . LEU A 1 401 ? 215.257 162.129 156.498 1.00 0.97 401 LEU M O 1
ATOM 5632 N N . ARG A 1 402 ? 215.519 159.990 155.840 1.00 0.95 402 ARG M N 1
ATOM 5633 C CA . ARG A 1 402 ? 216.929 160.197 155.537 1.00 0.95 402 ARG M CA 1
ATOM 5634 C C . ARG A 1 402 ? 217.093 161.408 154.632 1.00 0.95 402 ARG M C 1
ATOM 5635 O O . ARG A 1 402 ? 217.827 162.350 154.956 1.00 0.95 402 ARG M O 1
ATOM 5656 N N . ARG A 1 403 ? 216.348 161.432 153.525 1.00 0.97 403 ARG M N 1
ATOM 5657 C CA . ARG A 1 403 ? 216.439 162.553 152.600 1.00 0.97 403 ARG M CA 1
ATOM 5658 C C . ARG A 1 403 ? 216.203 163.862 153.336 1.00 0.97 403 ARG M C 1
ATOM 5659 O O . ARG A 1 403 ? 217.002 164.800 153.231 1.00 0.97 403 ARG M O 1
ATOM 5680 N N . PHE A 1 404 ? 215.131 163.927 154.130 1.00 0.98 404 PHE M N 1
ATOM 5681 C CA . PHE A 1 404 ? 214.860 165.152 154.870 1.00 0.98 404 PHE M CA 1
ATOM 5682 C C . PHE A 1 404 ? 216.059 165.518 155.729 1.00 0.98 404 PHE M C 1
ATOM 5683 O O . PHE A 1 404 ? 216.571 166.642 155.660 1.00 0.98 404 PHE M O 1
ATOM 5700 N N . ARG A 1 405 ? 216.570 164.549 156.492 1.00 0.96 405 ARG M N 1
ATOM 5701 C CA . ARG A 1 405 ? 217.749 164.813 157.303 1.00 0.96 405 ARG M CA 1
ATOM 5702 C C . ARG A 1 405 ? 218.907 165.253 156.421 1.00 0.96 405 ARG M C 1
ATOM 5703 O O . ARG A 1 405 ? 219.606 166.224 156.737 1.00 0.96 405 ARG M O 1
ATOM 5724 N N . ARG A 1 406 ? 219.095 164.578 155.284 1.00 0.95 406 ARG M N 1
ATOM 5725 C CA . ARG A 1 406 ? 220.185 164.947 154.392 1.00 0.95 406 ARG M CA 1
ATOM 5726 C C . ARG A 1 406 ? 220.034 166.385 153.922 1.00 0.95 406 ARG M C 1
ATOM 5727 O O . ARG A 1 406 ? 221.034 167.088 153.736 1.00 0.95 406 ARG M O 1
ATOM 5748 N N . ALA A 1 407 ? 218.794 166.841 153.726 1.00 0.97 407 ALA M N 1
ATOM 5749 C CA . ALA A 1 407 ? 218.561 168.211 153.293 1.00 0.97 407 ALA M CA 1
ATOM 5750 C C . ALA A 1 407 ? 218.753 169.217 154.419 1.00 0.97 407 ALA M C 1
ATOM 5751 O O . ALA A 1 407 ? 219.006 170.394 154.141 1.00 0.97 407 ALA M O 1
ATOM 5758 N N . ALA A 1 408 ? 218.639 168.783 155.677 1.00 0.96 408 ALA M N 1
ATOM 5759 C CA . ALA A 1 408 ? 218.490 169.737 156.772 1.00 0.96 408 ALA M CA 1
ATOM 5760 C C . ALA A 1 408 ? 219.730 170.611 156.922 1.00 0.96 408 ALA M C 1
ATOM 5761 O O . ALA A 1 408 ? 219.620 171.815 157.185 1.00 0.96 408 ALA M O 1
ATOM 5768 N N . ARG A 1 409 ? 220.919 170.026 156.757 1.00 0.93 409 ARG M N 1
ATOM 5769 C CA . ARG A 1 409 ? 222.150 170.793 156.925 1.00 0.93 409 ARG M CA 1
ATOM 5770 C C . ARG A 1 409 ? 222.223 171.978 155.972 1.00 0.93 409 ARG M C 1
ATOM 5771 O O . ARG A 1 409 ? 222.896 172.970 156.275 1.00 0.93 409 ARG M O 1
ATOM 5792 N N . SER A 1 410 ? 221.552 171.897 154.823 1.00 0.94 410 SER M N 1
ATOM 5793 C CA . SER A 1 410 ? 221.738 172.882 153.764 1.00 0.94 410 SER M CA 1
ATOM 5794 C C . SER A 1 410 ? 221.574 174.295 154.310 1.00 0.94 410 SER M C 1
ATOM 5795 O O . SER A 1 410 ? 220.481 174.685 154.733 1.00 0.94 410 SER M O 1
ATOM 5803 N N . THR A 1 411 ? 222.664 175.067 154.300 1.00 0.94 411 THR M N 1
ATOM 5804 C CA . THR A 1 411 ? 222.668 176.366 154.961 1.00 0.94 411 THR M CA 1
ATOM 5805 C C . THR A 1 411 ? 221.816 177.394 154.231 1.00 0.94 411 THR M C 1
ATOM 5806 O O . THR A 1 411 ? 221.440 178.405 154.835 1.00 0.94 411 THR M O 1
ATOM 5817 N N . HIS A 1 412 ? 221.501 177.167 152.953 1.00 0.95 412 HIS M N 1
ATOM 5818 C CA . HIS A 1 412 ? 220.522 178.021 152.293 1.00 0.95 412 HIS M CA 1
ATOM 5819 C C . HIS A 1 412 ? 219.201 177.997 153.045 1.00 0.95 412 HIS M C 1
ATOM 5820 O O . HIS A 1 412 ? 218.448 178.977 153.018 1.00 0.95 412 HIS M O 1
ATOM 5834 N N . ALA A 1 413 ? 218.906 176.889 153.715 1.00 0.95 413 ALA M N 1
ATOM 5835 C CA . ALA A 1 413 ? 217.898 176.882 154.762 1.00 0.95 413 ALA M CA 1
ATOM 5836 C C . ALA A 1 413 ? 218.551 177.327 156.065 1.00 0.95 413 ALA M C 1
ATOM 5837 O O . ALA A 1 413 ? 219.504 176.681 156.517 1.00 0.95 413 ALA M O 1
ATOM 5844 N N . PRO A 1 414 ? 218.088 178.409 156.698 1.00 0.96 414 PRO M N 1
ATOM 5845 C CA . PRO A 1 414 ? 218.755 178.878 157.921 1.00 0.96 414 PRO M CA 1
ATOM 5846 C C . PRO A 1 414 ? 218.709 177.864 159.052 1.00 0.96 414 PRO M C 1
ATOM 5847 O O . PRO A 1 414 ? 218.194 176.753 158.889 1.00 0.96 414 PRO M O 1
ATOM 5858 N N . ALA A 1 415 ? 219.261 178.248 160.207 1.00 0.95 415 ALA M N 1
ATOM 5859 C CA . ALA A 1 415 ? 219.271 177.382 161.382 1.00 0.95 415 ALA M CA 1
ATOM 5860 C C . ALA A 1 415 ? 217.911 176.755 161.662 1.00 0.95 415 ALA M C 1
ATOM 5861 O O . ALA A 1 415 ? 217.842 175.739 162.360 1.00 0.95 415 ALA M O 1
ATOM 5868 N N . ARG A 1 416 ? 216.830 177.348 161.153 1.00 0.96 416 ARG M N 1
ATOM 5869 C CA . ARG A 1 416 ? 215.491 176.854 161.455 1.00 0.96 416 ARG M CA 1
ATOM 5870 C C . ARG A 1 416 ? 215.297 175.420 160.972 1.00 0.96 416 ARG M C 1
ATOM 5871 O O . ARG A 1 416 ? 214.730 174.590 161.691 1.00 0.96 416 ARG M O 1
ATOM 5892 N N . LEU A 1 417 ? 215.739 175.111 159.750 1.00 0.97 417 LEU M N 1
ATOM 5893 C CA . LEU A 1 417 ? 215.568 173.754 159.234 1.00 0.97 417 LEU M CA 1
ATOM 5894 C C . LEU A 1 417 ? 216.377 172.744 160.043 1.00 0.97 417 LEU M C 1
ATOM 5895 O O . LEU A 1 417 ? 215.889 171.646 160.343 1.00 0.97 417 LEU M O 1
ATOM 5911 N N . GLN A 1 418 ? 217.612 173.096 160.407 1.00 0.95 418 GLN M N 1
ATOM 5912 C CA . GLN A 1 418 ? 218.417 172.202 161.233 1.00 0.95 418 GLN M CA 1
ATOM 5913 C C . GLN A 1 418 ? 217.764 171.983 162.592 1.00 0.95 418 GLN M C 1
ATOM 5914 O O . GLN A 1 418 ? 217.741 170.858 163.111 1.00 0.95 418 GLN M O 1
ATOM 5928 N N . GLY A 1 419 ? 217.215 173.047 163.179 1.00 0.95 419 GLY M N 1
ATOM 5929 C CA . GLY A 1 419 ? 216.530 172.908 164.451 1.00 0.95 419 GLY M CA 1
ATOM 5930 C C . GLY A 1 419 ? 215.297 172.032 164.349 1.00 0.95 419 GLY M C 1
ATOM 5931 O O . GLY A 1 419 ? 215.014 171.237 165.247 1.00 0.95 419 GLY M O 1
ATOM 5935 N N . LEU A 1 420 ? 214.533 172.181 163.265 1.00 0.97 420 LEU M N 1
ATOM 5936 C CA . LEU A 1 420 ? 213.367 171.327 163.067 1.00 0.97 420 LEU M CA 1
ATOM 5937 C C . LEU A 1 420 ? 213.775 169.868 162.909 1.00 0.97 420 LEU M C 1
ATOM 5938 O O . LEU A 1 420 ? 213.104 168.971 163.429 1.00 0.97 420 LEU M O 1
ATOM 5954 N N . ALA A 1 421 ? 214.862 169.607 162.179 1.00 0.96 421 ALA M N 1
ATOM 5955 C CA . ALA A 1 421 ? 215.350 168.236 162.061 1.00 0.96 421 ALA M CA 1
ATOM 5956 C C . ALA A 1 421 ? 215.741 167.675 163.425 1.00 0.96 421 ALA M C 1
ATOM 5957 O O . ALA A 1 421 ? 215.421 166.523 163.753 1.00 0.96 421 ALA M O 1
ATOM 5964 N N . HIS A 1 422 ? 216.431 168.480 164.235 1.00 0.95 422 HIS M N 1
ATOM 5965 C CA . HIS A 1 422 ? 216.793 168.047 165.581 1.00 0.95 422 HIS M CA 1
ATOM 5966 C C . HIS A 1 422 ? 215.547 167.746 166.407 1.00 0.95 422 HIS M C 1
ATOM 5967 O O . HIS A 1 422 ? 215.480 166.730 167.109 1.00 0.95 422 HIS M O 1
ATOM 5981 N N . ARG A 1 423 ? 214.552 168.632 166.344 1.00 0.96 423 ARG M N 1
ATOM 5982 C CA . ARG A 1 423 ? 213.314 168.417 167.085 1.00 0.96 423 ARG M CA 1
ATOM 5983 C C . ARG A 1 423 ? 212.616 167.142 166.634 1.00 0.96 423 ARG M C 1
ATOM 5984 O O . ARG A 1 423 ? 212.056 166.409 167.456 1.00 0.96 423 ARG M O 1
ATOM 6005 N N . LEU A 1 424 ? 212.610 166.876 165.326 1.00 0.97 424 LEU M N 1
ATOM 6006 C CA . LEU A 1 424 ? 211.986 165.655 164.828 1.00 0.97 424 LEU M CA 1
ATOM 6007 C C . LEU A 1 424 ? 212.708 164.423 165.353 1.00 0.97 424 LEU M C 1
ATOM 6008 O O . LEU A 1 424 ? 212.069 163.440 165.748 1.00 0.97 424 LEU M O 1
ATOM 6024 N N . ASP A 1 425 ? 214.043 164.449 165.350 1.00 0.96 425 ASP M N 1
ATOM 6025 C CA . ASP A 1 425 ? 214.792 163.328 165.911 1.00 0.96 425 ASP M CA 1
ATOM 6026 C C . ASP A 1 425 ? 214.455 163.133 167.385 1.00 0.96 425 ASP M C 1
ATOM 6027 O O . ASP A 1 425 ? 214.263 161.999 167.846 1.00 0.96 425 ASP M O 1
ATOM 6036 N N . ASP A 1 426 ? 214.375 164.233 168.138 1.00 0.96 426 ASP M N 1
ATOM 6037 C CA . ASP A 1 426 ? 214.017 164.140 169.550 1.00 0.96 426 ASP M CA 1
ATOM 6038 C C . ASP A 1 426 ? 212.632 163.536 169.731 1.00 0.96 426 ASP M C 1
ATOM 6039 O O . ASP A 1 426 ? 212.427 162.679 170.597 1.00 0.96 426 ASP M O 1
ATOM 6048 N N . ALA A 1 427 ? 211.664 163.982 168.928 1.00 0.97 427 ALA M N 1
ATOM 6049 C CA . ALA A 1 427 ? 210.304 163.471 169.051 1.00 0.97 427 ALA M CA 1
ATOM 6050 C C . ALA A 1 427 ? 210.241 161.990 168.704 1.00 0.97 427 ALA M C 1
ATOM 6051 O O . ALA A 1 427 ? 209.524 161.223 169.355 1.00 0.97 427 ALA M O 1
ATOM 6058 N N . LEU A 1 428 ? 210.987 161.568 167.682 1.00 0.98 428 LEU M N 1
ATOM 6059 C CA . LEU A 1 428 ? 211.002 160.155 167.318 1.00 0.98 428 LEU M CA 1
ATOM 6060 C C . LEU A 1 428 ? 211.618 159.306 168.424 1.00 0.98 428 LEU M C 1
ATOM 6061 O O . LEU A 1 428 ? 211.100 158.232 168.758 1.00 0.98 428 LEU M O 1
ATOM 6077 N N . PHE A 1 429 ? 212.725 159.769 169.007 1.00 0.97 429 PHE M N 1
ATOM 6078 C CA . PHE A 1 429 ? 213.331 159.026 170.107 1.00 0.97 429 PHE M CA 1
ATOM 6079 C C . PHE A 1 429 ? 212.406 158.975 171.318 1.00 0.97 429 PHE M C 1
ATOM 6080 O O . PHE A 1 429 ? 212.329 157.951 172.006 1.00 0.97 429 PHE M O 1
ATOM 6097 N N . ASP A 1 430 ? 211.697 160.072 171.599 1.00 0.97 430 ASP M N 1
ATOM 6098 C CA . ASP A 1 430 ? 210.711 160.057 172.675 1.00 0.97 430 ASP M CA 1
ATOM 6099 C C . ASP A 1 430 ? 209.592 159.065 172.384 1.00 0.97 430 ASP M C 1
ATOM 6100 O O . ASP A 1 430 ? 209.122 158.362 173.287 1.00 0.97 430 ASP M O 1
ATOM 6109 N N . LEU A 1 431 ? 209.150 158.997 171.127 1.00 0.98 431 LEU M N 1
ATOM 6110 C CA . LEU A 1 431 ? 208.139 158.017 170.747 1.00 0.98 431 LEU M CA 1
ATOM 6111 C C . LEU A 1 431 ? 208.645 156.601 170.982 1.00 0.98 431 LEU M C 1
ATOM 6112 O O . LEU A 1 431 ? 207.890 155.726 171.422 1.00 0.98 431 LEU M O 1
ATOM 6128 N N . VAL A 1 432 ? 209.924 156.359 170.692 1.00 0.98 432 VAL M N 1
ATOM 6129 C CA . VAL A 1 432 ? 210.508 155.048 170.969 1.00 0.98 432 VAL M CA 1
ATOM 6130 C C . VAL A 1 432 ? 210.531 154.781 172.469 1.00 0.98 432 VAL M C 1
ATOM 6131 O O . VAL A 1 432 ? 210.250 153.665 172.922 1.00 0.98 432 VAL M O 1
ATOM 6144 N N . ARG A 1 433 ? 210.867 155.800 173.264 1.00 0.96 433 ARG M N 1
ATOM 6145 C CA . ARG A 1 433 ? 211.013 155.608 174.704 1.00 0.96 433 ARG M CA 1
ATOM 6146 C C . ARG A 1 433 ? 209.667 155.354 175.373 1.00 0.96 433 ARG M C 1
ATOM 6147 O O . ARG A 1 433 ? 209.532 154.430 176.184 1.00 0.96 433 ARG M O 1
ATOM 6168 N N . VAL A 1 434 ? 208.660 156.162 175.048 1.00 0.96 434 VAL M N 1
ATOM 6169 C CA . VAL A 1 434 ? 207.365 156.117 175.719 1.00 0.96 434 VAL M CA 1
ATOM 6170 C C . VAL A 1 434 ? 206.278 156.012 174.660 1.00 0.96 434 VAL M C 1
ATOM 6171 O O . VAL A 1 434 ? 206.178 156.876 173.780 1.00 0.96 434 VAL M O 1
ATOM 6184 N N . ALA A 1 435 ? 205.466 154.960 174.746 1.00 0.92 435 ALA M N 1
ATOM 6185 C CA . ALA A 1 435 ? 204.320 154.783 173.858 1.00 0.92 435 ALA M CA 1
ATOM 6186 C C . ALA A 1 435 ? 203.151 155.567 174.437 1.00 0.92 435 ALA M C 1
ATOM 6187 O O . ALA A 1 435 ? 202.481 155.113 175.367 1.00 0.92 435 ALA M O 1
ATOM 6194 N N . ASP A 1 436 ? 202.902 156.754 173.885 1.00 0.96 436 ASP M N 1
ATOM 6195 C CA . ASP A 1 436 ? 201.884 157.644 174.406 1.00 0.96 436 ASP M CA 1
ATOM 6196 C C . ASP A 1 436 ? 201.281 158.442 173.258 1.00 0.96 436 ASP M C 1
ATOM 6197 O O . ASP A 1 436 ? 202.027 158.904 172.382 1.00 0.96 436 ASP M O 1
ATOM 6206 N N . PRO A 1 437 ? 199.956 158.620 173.226 1.00 0.98 437 PRO M N 1
ATOM 6207 C CA . PRO A 1 437 ? 199.355 159.372 172.112 1.00 0.98 437 PRO M CA 1
ATOM 6208 C C . PRO A 1 437 ? 199.913 160.773 171.952 1.00 0.98 437 PRO M C 1
ATOM 6209 O O . PRO A 1 437 ? 199.994 161.269 170.823 1.00 0.98 437 PRO M O 1
ATOM 6220 N N . ARG A 1 438 ? 200.297 161.432 173.047 1.00 0.98 438 ARG M N 1
ATOM 6221 C CA . ARG A 1 438 ? 200.846 162.778 172.930 1.00 0.98 438 ARG M CA 1
ATOM 6222 C C . ARG A 1 438 ? 202.215 162.776 172.260 1.00 0.98 438 ARG M C 1
ATOM 6223 O O . ARG A 1 438 ? 202.557 163.737 171.568 1.00 0.98 438 ARG M O 1
ATOM 6244 N N . ARG A 1 439 ? 203.005 161.711 172.424 1.00 0.98 439 ARG M N 1
ATOM 6245 C CA . ARG A 1 439 ? 204.270 161.632 171.693 1.00 0.98 439 ARG M CA 1
ATOM 6246 C C . ARG A 1 439 ? 204.033 161.433 170.199 1.00 0.98 439 ARG M C 1
ATOM 6247 O O . ARG A 1 439 ? 204.741 162.014 169.364 1.00 0.98 439 ARG M O 1
ATOM 6268 N N . VAL A 1 440 ? 203.041 160.615 169.840 1.00 0.98 440 VAL M N 1
ATOM 6269 C CA . VAL A 1 440 ? 202.674 160.470 168.435 1.00 0.98 440 VAL M CA 1
ATOM 6270 C C . VAL A 1 440 ? 202.225 161.814 167.879 1.00 0.98 440 VAL M C 1
ATOM 6271 O O . VAL A 1 440 ? 202.591 162.201 166.761 1.00 0.98 440 VAL M O 1
ATOM 6284 N N . GLN A 1 441 ? 201.409 162.537 168.648 1.00 0.98 441 GLN M N 1
ATOM 6285 C CA . GLN A 1 441 ? 200.981 163.869 168.238 1.00 0.98 441 GLN M CA 1
ATOM 6286 C C . GLN A 1 441 ? 202.170 164.808 168.090 1.00 0.98 441 GLN M C 1
ATOM 6287 O O . GLN A 1 441 ? 202.179 165.666 167.208 1.00 0.98 441 GLN M O 1
ATOM 6301 N N . GLU A 1 442 ? 203.173 164.676 168.960 1.00 0.98 442 GLU M N 1
ATOM 6302 C CA . GLU A 1 442 ? 204.371 165.504 168.848 1.00 0.98 442 GLU M CA 1
ATOM 6303 C C . GLU A 1 442 ? 205.102 165.229 167.542 1.00 0.98 442 GLU M C 1
ATOM 6304 O O . GLU A 1 442 ? 205.529 166.158 166.842 1.00 0.98 442 GLU M O 1
ATOM 6316 N N . VAL A 1 443 ? 205.257 163.951 167.199 1.00 0.98 443 VAL M N 1
ATOM 6317 C CA . VAL A 1 443 ? 205.905 163.600 165.938 1.00 0.98 443 VAL M CA 1
ATOM 6318 C C . VAL A 1 443 ? 205.112 164.167 164.766 1.00 0.98 443 VAL M C 1
ATOM 6319 O O . VAL A 1 443 ? 205.678 164.749 163.833 1.00 0.98 443 VAL M O 1
ATOM 6332 N N . LEU A 1 444 ? 203.787 164.010 164.802 1.00 0.99 444 LEU M N 1
ATOM 6333 C CA . LEU A 1 444 ? 202.953 164.518 163.717 1.00 0.99 444 LEU M CA 1
ATOM 6334 C C . LEU A 1 444 ? 203.012 166.040 163.628 1.00 0.99 444 LEU M C 1
ATOM 6335 O O . LEU A 1 444 ? 203.000 166.604 162.530 1.00 0.99 444 LEU M O 1
ATOM 6351 N N . LYS A 1 445 ? 203.074 166.724 164.773 1.00 0.98 445 LYS M N 1
ATOM 6352 C CA . LYS A 1 445 ? 203.151 168.181 164.771 1.00 0.98 445 LYS M CA 1
ATOM 6353 C C . LYS A 1 445 ? 204.475 168.661 164.194 1.00 0.98 445 LYS M C 1
ATOM 6354 O O . LYS A 1 445 ? 204.509 169.628 163.424 1.00 0.98 445 LYS M O 1
ATOM 6373 N N . VAL A 1 446 ? 205.577 168.005 164.560 1.00 0.98 446 VAL M N 1
ATOM 6374 C CA . VAL A 1 446 ? 206.864 168.385 163.989 1.00 0.98 446 VAL M CA 1
ATOM 6375 C C . VAL A 1 446 ? 206.881 168.096 162.494 1.00 0.98 446 VAL M C 1
ATOM 6376 O O . VAL A 1 446 ? 207.445 168.864 161.708 1.00 0.98 446 VAL M O 1
ATOM 6389 N N . LEU A 1 447 ? 206.261 166.990 162.073 1.00 0.98 447 LEU M N 1
ATOM 6390 C CA . LEU A 1 447 ? 206.165 166.700 160.646 1.00 0.98 447 LEU M CA 1
ATOM 6391 C C . LEU A 1 447 ? 205.349 167.761 159.917 1.00 0.98 447 LEU M C 1
ATOM 6392 O O . LEU A 1 447 ? 205.703 168.172 158.808 1.00 0.98 447 LEU M O 1
ATOM 6408 N N . GLY A 1 448 ? 204.252 168.216 160.524 1.00 0.98 448 GLY M N 1
ATOM 6409 C CA . GLY A 1 448 ? 203.468 169.282 159.917 1.00 0.98 448 GLY M CA 1
ATOM 6410 C C . GLY A 1 448 ? 204.233 170.587 159.815 1.00 0.98 448 GLY M C 1
ATOM 6411 O O . GLY A 1 448 ? 204.160 171.285 158.799 1.00 0.98 448 GLY M O 1
ATOM 6415 N N . GLU A 1 449 ? 204.968 170.942 160.870 1.00 0.98 449 GLU M N 1
ATOM 6416 C CA . GLU A 1 449 ? 205.783 172.151 160.828 1.00 0.98 449 GLU M CA 1
ATOM 6417 C C . GLU A 1 449 ? 206.857 172.041 159.753 1.00 0.98 449 GLU M C 1
ATOM 6418 O O . GLU A 1 449 ? 207.110 172.999 159.011 1.00 0.98 449 GLU M O 1
ATOM 6430 N N . VAL A 1 450 ? 207.496 170.873 159.654 1.00 0.98 450 VAL M N 1
ATOM 6431 C CA . VAL A 1 450 ? 208.472 170.631 158.597 1.00 0.98 450 VAL M CA 1
ATOM 6432 C C . VAL A 1 450 ? 207.824 170.790 157.230 1.00 0.98 450 VAL M C 1
ATOM 6433 O O . VAL A 1 450 ? 208.404 171.390 156.320 1.00 0.98 450 VAL M O 1
ATOM 6446 N N . GLN A 1 451 ? 206.627 170.228 157.053 1.00 0.98 451 GLN M N 1
ATOM 6447 C CA . GLN A 1 451 ? 205.959 170.303 155.759 1.00 0.98 451 GLN M CA 1
ATOM 6448 C C . GLN A 1 451 ? 205.637 171.744 155.393 1.00 0.98 451 GLN M C 1
ATOM 6449 O O . GLN A 1 451 ? 205.817 172.154 154.245 1.00 0.98 451 GLN M O 1
ATOM 6463 N N . PHE A 1 452 ? 205.150 172.525 156.357 1.00 0.96 452 PHE M N 1
ATOM 6464 C CA . PHE A 1 452 ? 204.868 173.938 156.115 1.00 0.96 452 PHE M CA 1
ATOM 6465 C C . PHE A 1 452 ? 206.140 174.690 155.722 1.00 0.96 452 PHE M C 1
ATOM 6466 O O . PHE A 1 452 ? 206.179 175.401 154.703 1.00 0.96 452 PHE M O 1
ATOM 6483 N N . TYR A 1 453 ? 207.208 174.499 156.499 1.00 0.97 453 TYR M N 1
ATOM 6484 C CA . TYR A 1 453 ? 208.475 175.166 156.216 1.00 0.97 453 TYR M CA 1
ATOM 6485 C C . TYR A 1 453 ? 208.989 174.800 154.827 1.00 0.97 453 TYR M C 1
ATOM 6486 O O . TYR A 1 453 ? 209.425 175.669 154.064 1.00 0.97 453 TYR M O 1
ATOM 6504 N N . LEU A 1 454 ? 208.945 173.511 154.481 1.00 0.98 454 LEU M N 1
ATOM 6505 C CA . LEU A 1 454 ? 209.382 173.079 153.157 1.00 0.98 454 LEU M CA 1
ATOM 6506 C C . LEU A 1 454 ? 208.491 173.657 152.066 1.00 0.98 454 LEU M C 1
ATOM 6507 O O . LEU A 1 454 ? 208.978 174.061 151.003 1.00 0.98 454 LEU M O 1
ATOM 6523 N N . ALA A 1 455 ? 207.178 173.702 152.309 1.00 0.96 455 ALA M N 1
ATOM 6524 C CA . ALA A 1 455 ? 206.260 174.280 151.338 1.00 0.96 455 ALA M CA 1
ATOM 6525 C C . ALA A 1 455 ? 206.616 175.725 151.044 1.00 0.96 455 ALA M C 1
ATOM 6526 O O . ALA A 1 455 ? 206.381 176.209 149.931 1.00 0.96 455 ALA M O 1
ATOM 6533 N N . LEU A 1 456 ? 207.180 176.429 152.023 1.00 0.96 456 LEU M N 1
ATOM 6534 C CA . LEU A 1 456 ? 207.588 177.809 151.791 1.00 0.96 456 LEU M CA 1
ATOM 6535 C C . LEU A 1 456 ? 208.900 177.937 151.018 1.00 0.96 456 LEU M C 1
ATOM 6536 O O . LEU A 1 456 ? 209.290 179.064 150.692 1.00 0.96 456 LEU M O 1
ATOM 6552 N N . SER A 1 457 ? 209.587 176.837 150.713 1.00 0.96 457 SER M N 1
ATOM 6553 C CA . SER A 1 457 ? 210.900 176.881 150.065 1.00 0.96 457 SER M CA 1
ATOM 6554 C C . SER A 1 457 ? 210.934 175.983 148.831 1.00 0.96 457 SER M C 1
ATOM 6555 O O . SER A 1 457 ? 211.069 174.754 148.963 1.00 0.96 457 SER M O 1
ATOM 6563 N N . PRO A 1 458 ? 210.837 176.549 147.620 1.00 0.95 458 PRO M N 1
ATOM 6564 C CA . PRO A 1 458 ? 210.904 175.699 146.413 1.00 0.95 458 PRO M CA 1
ATOM 6565 C C . PRO A 1 458 ? 212.176 174.870 146.313 1.00 0.95 458 PRO M C 1
ATOM 6566 O O . PRO A 1 458 ? 212.122 173.690 145.927 1.00 0.95 458 PRO M O 1
ATOM 6577 N N . SER A 1 459 ? 213.328 175.457 146.649 1.00 0.96 459 SER M N 1
ATOM 6578 C CA . SER A 1 459 ? 214.587 174.733 146.515 1.00 0.96 459 SER M CA 1
ATOM 6579 C C . SER A 1 459 ? 214.587 173.486 147.387 1.00 0.96 459 SER M C 1
ATOM 6580 O O . SER A 1 459 ? 215.056 172.422 146.965 1.00 0.96 459 SER M O 1
ATOM 6588 N N . LEU A 1 460 ? 214.065 173.598 148.609 1.00 0.97 460 LEU M N 1
ATOM 6589 C CA . LEU A 1 460 ? 213.934 172.421 149.459 1.00 0.97 460 LEU M CA 1
ATOM 6590 C C . LEU A 1 460 ? 212.875 171.468 148.923 1.00 0.97 460 LEU M C 1
ATOM 6591 O O . LEU A 1 460 ? 213.011 170.248 149.071 1.00 0.97 460 LEU M O 1
ATOM 6607 N N . ARG A 1 461 ? 211.818 171.998 148.299 1.00 0.97 461 ARG M N 1
ATOM 6608 C CA . ARG A 1 461 ? 210.807 171.127 147.710 1.00 0.97 461 ARG M CA 1
ATOM 6609 C C . ARG A 1 461 ? 211.408 170.241 146.630 1.00 0.97 461 ARG M C 1
ATOM 6610 O O . ARG A 1 461 ? 210.954 169.108 146.431 1.00 0.97 461 ARG M O 1
ATOM 6631 N N . GLU A 1 462 ? 212.427 170.735 145.922 1.00 0.96 462 GLU M N 1
ATOM 6632 C CA . GLU A 1 462 ? 213.055 169.923 144.883 1.00 0.96 462 GLU M CA 1
ATOM 6633 C C . GLU A 1 462 ? 213.875 168.774 145.463 1.00 0.96 462 GLU M C 1
ATOM 6634 O O . GLU A 1 462 ? 214.041 167.743 144.802 1.00 0.96 462 GLU M O 1
ATOM 6646 N N . GLN A 1 463 ? 214.390 168.925 146.684 1.00 0.97 463 GLN M N 1
ATOM 6647 C CA . GLN A 1 463 ? 215.435 168.037 147.184 1.00 0.97 463 GLN M CA 1
ATOM 6648 C C . GLN A 1 463 ? 214.914 166.744 147.803 1.00 0.97 463 GLN M C 1
ATOM 6649 O O . GLN A 1 463 ? 215.713 165.826 148.019 1.00 0.97 463 GLN M O 1
ATOM 6663 N N . VAL A 1 464 ? 213.620 166.637 148.094 1.00 0.98 464 VAL M N 1
ATOM 6664 C CA . VAL A 1 464 ? 213.053 165.439 148.706 1.00 0.98 464 VAL M CA 1
ATOM 6665 C C . VAL A 1 464 ? 211.906 164.945 147.835 1.00 0.98 464 VAL M C 1
ATOM 6666 O O . VAL A 1 464 ? 211.037 165.730 147.440 1.00 0.98 464 VAL M O 1
ATOM 6679 N N . ARG A 1 465 ? 211.907 163.645 147.541 1.00 0.98 465 ARG M N 1
ATOM 6680 C CA . ARG A 1 465 ? 210.901 163.046 146.683 1.00 0.98 465 ARG M CA 1
ATOM 6681 C C . ARG A 1 465 ? 209.563 162.959 147.413 1.00 0.98 465 ARG M C 1
ATOM 6682 O O . ARG A 1 465 ? 209.493 163.129 148.632 1.00 0.98 465 ARG M O 1
ATOM 6703 N N . PRO A 1 466 ? 208.476 162.700 146.684 1.00 0.98 466 PRO M N 1
ATOM 6704 C CA . PRO A 1 466 ? 207.156 162.647 147.324 1.00 0.98 466 PRO M CA 1
ATOM 6705 C C . PRO A 1 466 ? 207.107 161.635 148.459 1.00 0.98 466 PRO M C 1
ATOM 6706 O O . PRO A 1 466 ? 207.759 160.588 148.426 1.00 0.98 466 PRO M O 1
ATOM 6717 N N . VAL A 1 467 ? 206.313 161.968 149.472 1.00 0.98 467 VAL M N 1
ATOM 6718 C CA . VAL A 1 467 ? 206.263 161.235 150.736 1.00 0.98 467 VAL M CA 1
ATOM 6719 C C . VAL A 1 467 ? 205.699 159.837 150.504 1.00 0.98 467 VAL M C 1
ATOM 6720 O O . VAL A 1 467 ? 204.812 159.663 149.656 1.00 0.98 467 VAL M O 1
ATOM 6733 N N . PRO A 1 468 ? 206.173 158.818 151.221 1.00 0.97 468 PRO M N 1
ATOM 6734 C CA . PRO A 1 468 ? 205.553 157.492 151.121 1.00 0.97 468 PRO M CA 1
ATOM 6735 C C . PRO A 1 468 ? 204.188 157.466 151.793 1.00 0.97 468 PRO M C 1
ATOM 6736 O O . PRO A 1 468 ? 203.793 158.384 152.513 1.00 0.97 468 PRO M O 1
ATOM 6747 N N . ARG A 1 469 ? 203.459 156.381 151.541 1.00 0.96 469 ARG M N 1
ATOM 6748 C CA . ARG A 1 469 ? 202.199 156.148 152.231 1.00 0.96 469 ARG M CA 1
ATOM 6749 C C . ARG A 1 469 ? 202.467 155.646 153.643 1.00 0.96 469 ARG M C 1
ATOM 6750 O O . ARG A 1 469 ? 203.222 154.688 153.839 1.00 0.96 469 ARG M O 1
ATOM 6771 N N . LEU A 1 470 ? 201.849 156.293 154.623 1.00 0.97 470 LEU M N 1
ATOM 6772 C CA . LEU A 1 470 ? 201.837 155.814 155.994 1.00 0.97 470 LEU M CA 1
ATOM 6773 C C . LEU A 1 470 ? 200.528 155.078 156.257 1.00 0.97 470 LEU M C 1
ATOM 6774 O O . LEU A 1 470 ? 199.546 155.231 155.527 1.00 0.97 470 LEU M O 1
ATOM 6790 N N . ASP A 1 471 ? 200.524 154.273 157.313 1.00 0.97 471 ASP M N 1
ATOM 6791 C CA . ASP A 1 471 ? 199.384 153.429 157.633 1.00 0.97 471 ASP M CA 1
ATOM 6792 C C . ASP A 1 471 ? 198.511 154.093 158.691 1.00 0.97 471 ASP M C 1
ATOM 6793 O O . ASP A 1 471 ? 198.981 154.897 159.500 1.00 0.97 471 ASP M O 1
ATOM 6802 N N . ALA A 1 472 ? 197.223 153.740 158.674 1.00 0.96 472 ALA M N 1
ATOM 6803 C CA . ALA A 1 472 ? 196.237 154.380 159.539 1.00 0.96 472 ALA M CA 1
ATOM 6804 C C . ALA A 1 472 ? 196.579 154.276 161.019 1.00 0.96 472 ALA M C 1
ATOM 6805 O O . ALA A 1 472 ? 195.955 154.972 161.828 1.00 0.96 472 ALA M O 1
ATOM 6812 N N . HIS A 1 473 ? 197.541 153.432 161.398 1.00 0.97 473 HIS M N 1
ATOM 6813 C CA . HIS A 1 473 ? 197.835 153.239 162.813 1.00 0.97 473 HIS M CA 1
ATOM 6814 C C . HIS A 1 473 ? 198.409 154.498 163.456 1.00 0.97 473 HIS M C 1
ATOM 6815 O O . HIS A 1 473 ? 198.253 154.693 164.667 1.00 0.97 473 HIS M O 1
ATOM 6829 N N . TRP A 1 474 ? 199.055 155.371 162.676 1.00 0.98 474 TRP M N 1
ATOM 6830 C CA . TRP A 1 474 ? 199.480 156.659 163.219 1.00 0.98 474 TRP M CA 1
ATOM 6831 C C . TRP A 1 474 ? 198.287 157.424 163.778 1.00 0.98 474 TRP M C 1
ATOM 6832 O O . TRP A 1 474 ? 198.292 157.862 164.937 1.00 0.98 474 TRP M O 1
ATOM 6853 N N . VAL A 1 475 ? 197.247 157.586 162.959 1.00 0.97 475 VAL M N 1
ATOM 6854 C CA . VAL A 1 475 ? 196.068 158.335 163.380 1.00 0.97 475 VAL M CA 1
ATOM 6855 C C . VAL A 1 475 ? 195.441 157.684 164.606 1.00 0.97 475 VAL M C 1
ATOM 6856 O O . VAL A 1 475 ? 195.173 158.346 165.615 1.00 0.97 475 VAL M O 1
ATOM 6869 N N . GLU A 1 476 ? 195.217 156.369 164.542 1.00 0.96 476 GLU M N 1
ATOM 6870 C CA . GLU A 1 476 ? 194.608 155.671 165.668 1.00 0.96 476 GLU M CA 1
ATOM 6871 C C . GLU A 1 476 ? 195.435 155.827 166.935 1.00 0.96 476 GLU M C 1
ATOM 6872 O O . GLU A 1 476 ? 194.882 155.816 168.041 1.00 0.96 476 GLU M O 1
ATOM 6884 N N . ALA A 1 477 ? 196.750 155.954 166.810 1.00 0.97 477 ALA M N 1
ATOM 6885 C CA . ALA A 1 477 ? 197.575 156.208 167.982 1.00 0.97 477 ALA M CA 1
ATOM 6886 C C . ALA A 1 477 ? 197.626 157.724 168.174 1.00 0.97 477 ALA M C 1
ATOM 6887 O O . ALA A 1 477 ? 197.916 158.197 169.271 1.00 0.97 477 ALA M O 1
ATOM 6894 N N . ALA A 1 478 ? 197.396 158.496 167.124 1.00 0.98 478 ALA M N 1
ATOM 6895 C CA . ALA A 1 478 ? 197.417 159.944 167.229 1.00 0.98 478 ALA M CA 1
ATOM 6896 C C . ALA A 1 478 ? 196.173 160.433 167.940 1.00 0.98 478 ALA M C 1
ATOM 6897 O O . ALA A 1 478 ? 195.393 159.634 168.458 1.00 0.98 478 ALA M O 1
ATOM 6904 N N . ARG A 1 479 ? 195.969 161.741 167.959 1.00 0.96 479 ARG M N 1
ATOM 6905 C CA . ARG A 1 479 ? 194.845 162.295 168.696 1.00 0.96 479 ARG M CA 1
ATOM 6906 C C . ARG A 1 479 ? 193.472 161.893 168.185 1.00 0.96 479 ARG M C 1
ATOM 6907 O O . ARG A 1 479 ? 193.253 161.858 166.976 1.00 0.96 479 ARG M O 1
ATOM 6928 N N . ASP A 1 480 ? 192.550 161.566 169.089 1.00 30.00 480 ASP M N 1
ATOM 6929 C CA . ASP A 1 480 ? 191.159 161.311 168.703 1.00 30.00 480 ASP M CA 1
ATOM 6930 C C . ASP A 1 480 ? 190.364 162.014 169.781 1.00 30.00 480 ASP M C 1
ATOM 6931 O O . ASP A 1 480 ? 190.829 162.130 170.915 1.00 30.00 480 ASP M O 1
ATOM 6940 N N . ASP A 1 481 ? 189.183 162.519 169.461 1.00 0.92 481 ASP M N 1
ATOM 6941 C CA . ASP A 1 481 ? 188.342 163.110 170.503 1.00 0.92 481 ASP M CA 1
ATOM 6942 C C . ASP A 1 481 ? 186.900 163.161 170.051 1.00 0.92 481 ASP M C 1
ATOM 6943 O O . ASP A 1 481 ? 186.139 164.044 170.456 1.00 0.92 481 ASP M O 1
ATOM 6952 N N . SER A 1 482 ? 186.513 162.191 169.234 1.00 0.96 482 SER M N 1
ATOM 6953 C CA . SER A 1 482 ? 185.158 162.149 168.736 1.00 0.96 482 SER M CA 1
ATOM 6954 C C . SER A 1 482 ? 184.262 161.390 169.715 1.00 0.96 482 SER M C 1
ATOM 6955 O O . SER A 1 482 ? 184.693 161.077 170.818 1.00 0.96 482 SER M O 1
ATOM 6963 N N . HIS A 1 483 ? 183.017 161.104 169.335 1.00 0.96 483 HIS M N 1
ATOM 6964 C CA . HIS A 1 483 ? 182.134 160.316 170.190 1.00 0.96 483 HIS M CA 1
ATOM 6965 C C . HIS A 1 483 ? 182.782 158.983 170.520 1.00 0.96 483 HIS M C 1
ATOM 6966 O O . HIS A 1 483 ? 182.765 158.530 171.673 1.00 0.96 483 HIS M O 1
ATOM 6980 N N . GLU A 1 484 ? 183.373 158.348 169.507 1.00 0.98 484 GLU M N 1
ATOM 6981 C CA . GLU A 1 484 ? 184.133 157.126 169.721 1.00 0.98 484 GLU M CA 1
ATOM 6982 C C . GLU A 1 484 ? 185.195 157.330 170.791 1.00 0.98 484 GLU M C 1
ATOM 6983 O O . GLU A 1 484 ? 185.334 156.515 171.710 1.00 0.98 484 GLU M O 1
ATOM 6995 N N . PHE A 1 485 ? 185.944 158.431 170.698 1.00 0.98 485 PHE M N 1
ATOM 6996 C CA . PHE A 1 485 ? 187.024 158.662 171.650 1.00 0.98 485 PHE M CA 1
ATOM 6997 C C . PHE A 1 485 ? 186.489 158.896 173.054 1.00 0.98 485 PHE M C 1
ATOM 6998 O O . PHE A 1 485 ? 187.083 158.429 174.027 1.00 0.98 485 PHE M O 1
ATOM 7015 N N . ARG A 1 486 ? 185.402 159.655 173.191 1.00 0.96 486 ARG M N 1
ATOM 7016 C CA . ARG A 1 486 ? 184.894 159.933 174.530 1.00 0.96 486 ARG M CA 1
ATOM 7017 C C . ARG A 1 486 ? 184.344 158.669 175.179 1.00 0.96 486 ARG M C 1
ATOM 7018 O O . ARG A 1 486 ? 184.586 158.422 176.367 1.00 0.96 486 ARG M O 1
ATOM 7039 N N . VAL A 1 487 ? 183.634 157.837 174.413 1.00 0.97 487 VAL M N 1
ATOM 7040 C CA . VAL A 1 487 ? 183.190 156.551 174.948 1.00 0.97 487 VAL M CA 1
ATOM 7041 C C . VAL A 1 487 ? 184.391 155.691 175.333 1.00 0.97 487 VAL M C 1
ATOM 7042 O O . VAL A 1 487 ? 184.410 155.059 176.400 1.00 0.97 487 VAL M O 1
ATOM 7055 N N . ALA A 1 488 ? 185.413 155.655 174.472 1.00 0.98 488 ALA M N 1
ATOM 7056 C CA . ALA A 1 488 ? 186.588 154.835 174.744 1.00 0.98 488 ALA M CA 1
ATOM 7057 C C . ALA A 1 488 ? 187.319 155.308 175.993 1.00 0.98 488 ALA M C 1
ATOM 7058 O O . ALA A 1 488 ? 187.773 154.491 176.799 1.00 0.98 488 ALA M O 1
ATOM 7065 N N . ALA A 1 489 ? 187.461 156.623 176.159 1.00 0.97 489 ALA M N 1
ATOM 7066 C CA . ALA A 1 489 ? 188.143 157.160 177.331 1.00 0.97 489 ALA M CA 1
ATOM 7067 C C . ALA A 1 489 ? 187.327 156.928 178.594 1.00 0.97 489 ALA M C 1
ATOM 7068 O O . ALA A 1 489 ? 187.889 156.656 179.661 1.00 0.97 489 ALA M O 1
ATOM 7075 N N . ALA A 1 490 ? 186.000 157.035 178.497 1.00 0.96 490 ALA M N 1
ATOM 7076 C CA . ALA A 1 490 ? 185.151 156.706 179.635 1.00 0.96 490 ALA M CA 1
ATOM 7077 C C . ALA A 1 490 ? 185.370 155.263 180.068 1.00 0.96 490 ALA M C 1
ATOM 7078 O O . ALA A 1 490 ? 185.570 154.980 181.254 1.00 0.96 490 ALA M O 1
ATOM 7085 N N . LEU A 1 491 ? 185.347 154.335 179.110 1.00 0.97 491 LEU M N 1
ATOM 7086 C CA . LEU A 1 491 ? 185.535 152.929 179.452 1.00 0.97 491 LEU M CA 1
ATOM 7087 C C . LEU A 1 491 ? 186.947 152.664 179.965 1.00 0.97 491 LEU M C 1
ATOM 7088 O O . LEU A 1 491 ? 187.143 151.833 180.859 1.00 0.97 491 LEU M O 1
ATOM 7104 N N . ALA A 1 492 ? 187.942 153.358 179.411 1.00 0.96 492 ALA M N 1
ATOM 7105 C CA . ALA A 1 492 ? 189.332 153.140 179.797 1.00 0.96 492 ALA M CA 1
ATOM 7106 C C . ALA A 1 492 ? 189.686 153.810 181.118 1.00 0.96 492 ALA M C 1
ATOM 7107 O O . ALA A 1 492 ? 190.503 153.276 181.876 1.00 0.96 492 ALA M O 1
ATOM 7114 N N . GLY A 1 493 ? 189.094 154.965 181.410 1.00 0.92 493 GLY M N 1
ATOM 7115 C CA . GLY A 1 493 ? 189.515 155.761 182.546 1.00 0.92 493 GLY M CA 1
ATOM 7116 C C . GLY A 1 493 ? 188.862 155.379 183.858 1.00 0.92 493 GLY M C 1
ATOM 7117 O O . GLY A 1 493 ? 188.401 156.250 184.602 1.00 0.92 493 GLY M O 1
ATOM 7121 N N . LEU A 1 494 ? 188.820 154.085 184.159 1.00 0.86 494 LEU M N 1
ATOM 7122 C CA . LEU A 1 494 ? 188.285 153.635 185.436 1.00 0.86 494 LEU M CA 1
ATOM 7123 C C . LEU A 1 494 ? 189.283 153.925 186.550 1.00 0.86 494 LEU M C 1
ATOM 7124 O O . LEU A 1 494 ? 190.498 153.834 186.354 1.00 0.86 494 LEU M O 1
ATOM 7140 N N . ASP A 1 495 ? 188.762 154.278 187.732 1.00 0.80 495 ASP M N 1
ATOM 7141 C CA . ASP A 1 495 ? 189.629 154.705 188.824 1.00 0.80 495 ASP M CA 1
ATOM 7142 C C . ASP A 1 495 ? 189.245 154.081 190.164 1.00 0.80 495 ASP M C 1
ATOM 7143 O O . ASP A 1 495 ? 189.601 154.630 191.214 1.00 0.80 495 ASP M O 1
ATOM 7152 N N . ASP A 1 496 ? 188.531 152.956 190.163 1.00 0.73 496 ASP M N 1
ATOM 7153 C CA . ASP A 1 496 ? 188.328 152.200 191.393 1.00 0.73 496 ASP M CA 1
ATOM 7154 C C . ASP A 1 496 ? 189.539 151.311 191.642 1.00 0.73 496 ASP M C 1
ATOM 7155 O O . ASP A 1 496 ? 189.406 150.093 191.801 1.00 0.73 496 ASP M O 1
ATOM 7164 N N . GLY A 1 497 ? 190.724 151.915 191.674 1.00 0.80 497 GLY M N 1
ATOM 7165 C CA . GLY A 1 497 ? 191.955 151.168 191.820 1.00 0.80 497 GLY M CA 1
ATOM 7166 C C . GLY A 1 497 ? 192.366 150.476 190.537 1.00 0.80 497 GLY M C 1
ATOM 7167 O O . GLY A 1 497 ? 193.379 150.831 189.927 1.00 0.80 497 GLY M O 1
ATOM 7171 N N . LEU A 1 498 ? 191.583 149.494 190.116 1.00 0.87 498 LEU M N 1
ATOM 7172 C CA . LEU A 1 498 ? 191.922 148.705 188.938 1.00 0.87 498 LEU M CA 1
ATOM 7173 C C . LEU A 1 498 ? 191.738 149.527 187.668 1.00 0.87 498 LEU M C 1
ATOM 7174 O O . LEU A 1 498 ? 190.623 149.996 187.405 1.00 0.87 498 LEU M O 1
ATOM 7190 N N . PRO A 1 499 ? 192.777 149.730 186.860 1.00 0.91 499 PRO M N 1
ATOM 7191 C CA . PRO A 1 499 ? 192.560 150.282 185.520 1.00 0.91 499 PRO M CA 1
ATOM 7192 C C . PRO A 1 499 ? 191.941 149.244 184.598 1.00 0.91 499 PRO M C 1
ATOM 7193 O O . PRO A 1 499 ? 192.015 148.036 184.832 1.00 0.91 499 PRO M O 1
ATOM 7204 N N . MET A 1 500 ? 191.317 149.738 183.528 1.00 0.95 500 MET M N 1
ATOM 7205 C CA . MET A 1 500 ? 190.719 148.844 182.544 1.00 0.95 500 MET M CA 1
ATOM 7206 C C . MET A 1 500 ? 191.748 147.902 181.933 1.00 0.95 500 MET M C 1
ATOM 7207 O O . MET A 1 500 ? 191.379 146.828 181.443 1.00 0.95 500 MET M O 1
ATOM 7221 N N . GLY A 1 501 ? 193.028 148.275 181.969 1.00 0.94 501 GLY M N 1
ATOM 7222 C CA . GLY A 1 501 ? 194.059 147.428 181.391 1.00 0.94 501 GLY M CA 1
ATOM 7223 C C . GLY A 1 501 ? 194.016 146.002 181.900 1.00 0.94 501 GLY M C 1
ATOM 7224 O O . GLY A 1 501 ? 194.221 145.054 181.137 1.00 0.94 501 GLY M O 1
ATOM 7228 N N . VAL A 1 502 ? 193.735 145.824 183.195 1.00 0.96 502 VAL M N 1
ATOM 7229 C CA . VAL A 1 502 ? 193.757 144.489 183.784 1.00 0.96 502 VAL M CA 1
ATOM 7230 C C . VAL A 1 502 ? 192.824 143.541 183.048 1.00 0.96 502 VAL M C 1
ATOM 7231 O O . VAL A 1 502 ? 192.947 142.319 183.188 1.00 0.96 502 VAL M O 1
ATOM 7244 N N . HIS A 1 503 ? 191.888 144.071 182.262 1.00 0.97 503 HIS M N 1
ATOM 7245 C CA . HIS A 1 503 ? 191.015 143.255 181.430 1.00 0.97 503 HIS M CA 1
ATOM 7246 C C . HIS A 1 503 ? 191.514 143.143 179.998 1.00 0.97 503 HIS M C 1
ATOM 7247 O O . HIS A 1 503 ? 191.449 142.062 179.405 1.00 0.97 503 HIS M O 1
ATOM 7261 N N . LEU A 1 504 ? 192.005 144.242 179.428 1.00 0.96 504 LEU M N 1
ATOM 7262 C CA . LEU A 1 504 ? 192.418 144.261 178.032 1.00 0.96 504 LEU M CA 1
ATOM 7263 C C . LEU A 1 504 ? 193.834 143.741 177.822 1.00 0.96 504 LEU M C 1
ATOM 7264 O O . LEU A 1 504 ? 194.208 143.462 176.678 1.00 0.96 504 LEU M O 1
ATOM 7280 N N . ALA A 1 505 ? 194.623 143.601 178.882 1.00 0.97 505 ALA M N 1
ATOM 7281 C CA . ALA A 1 505 ? 196.043 143.310 178.747 1.00 0.97 505 ALA M CA 1
ATOM 7282 C C . ALA A 1 505 ? 196.545 142.752 180.071 1.00 0.97 505 ALA M C 1
ATOM 7283 O O . ALA A 1 505 ? 195.856 142.847 181.097 1.00 0.97 505 ALA M O 1
ATOM 7290 N N . PRO A 1 506 ? 197.748 142.159 180.085 1.00 0.97 506 PRO M N 1
ATOM 7291 C CA . PRO A 1 506 ? 198.322 141.679 181.352 1.00 0.97 506 PRO M CA 1
ATOM 7292 C C . PRO A 1 506 ? 198.828 142.820 182.221 1.00 0.97 506 PRO M C 1
ATOM 7293 O O . PRO A 1 506 ? 200.012 143.167 182.175 1.00 0.97 506 PRO M O 1
ATOM 7304 N N . ILE A 1 507 ? 197.934 143.413 183.015 1.00 0.97 507 ILE M N 1
ATOM 7305 C CA . ILE A 1 507 ? 198.212 144.655 183.721 1.00 0.97 507 ILE M CA 1
ATOM 7306 C C . ILE A 1 507 ? 197.782 144.528 185.178 1.00 0.97 507 ILE M C 1
ATOM 7307 O O . ILE A 1 507 ? 196.940 143.702 185.536 1.00 0.97 507 ILE M O 1
ATOM 7323 N N . ASP A 1 508 ? 198.397 145.354 186.019 1.00 0.96 508 ASP M N 1
ATOM 7324 C CA . ASP A 1 508 ? 198.055 145.519 187.424 1.00 0.96 508 ASP M CA 1
ATOM 7325 C C . ASP A 1 508 ? 198.146 147.002 187.754 1.00 0.96 508 ASP M C 1
ATOM 7326 O O . ASP A 1 508 ? 198.985 147.711 187.185 1.00 0.96 508 ASP M O 1
ATOM 7335 N N . PRO A 1 509 ? 197.302 147.502 188.661 1.00 0.92 509 PRO M N 1
ATOM 7336 C CA . PRO A 1 509 ? 197.298 148.952 188.928 1.00 0.92 509 PRO M CA 1
ATOM 7337 C C . PRO A 1 509 ? 198.630 149.505 189.408 1.00 0.92 509 PRO M C 1
ATOM 7338 O O . PRO A 1 509 ? 198.877 150.706 189.238 1.00 0.92 509 PRO M O 1
ATOM 7349 N N . VAL A 1 510 ? 199.496 148.680 189.999 1.00 0.92 510 VAL M N 1
ATOM 7350 C CA . VAL A 1 510 ? 200.696 149.207 190.642 1.00 0.92 510 VAL M CA 1
ATOM 7351 C C . VAL A 1 510 ? 201.667 149.773 189.610 1.00 0.92 510 VAL M C 1
ATOM 7352 O O . VAL A 1 510 ? 202.307 150.805 189.845 1.00 0.92 510 VAL M O 1
ATOM 7365 N N . LYS A 1 511 ? 201.797 149.115 188.457 1.00 0.94 511 LYS M N 1
ATOM 7366 C CA . LYS A 1 511 ? 202.743 149.513 187.411 1.00 0.94 511 LYS M CA 1
ATOM 7367 C C . LYS A 1 511 ? 201.952 149.677 186.115 1.00 0.94 511 LYS M C 1
ATOM 7368 O O . LYS A 1 511 ? 201.755 148.716 185.368 1.00 0.94 511 LYS M O 1
ATOM 7387 N N . ARG A 1 512 ? 201.504 150.903 185.848 1.00 0.92 512 ARG M N 1
ATOM 7388 C CA . ARG A 1 512 ? 200.532 151.145 184.790 1.00 0.92 512 ARG M CA 1
ATOM 7389 C C . ARG A 1 512 ? 201.154 151.310 183.407 1.00 0.92 512 ARG M C 1
ATOM 7390 O O . ARG A 1 512 ? 200.409 151.394 182.425 1.00 0.92 512 ARG M O 1
ATOM 7411 N N . ASN A 1 513 ? 202.482 151.361 183.295 1.00 0.95 513 ASN M N 1
ATOM 7412 C CA . ASN A 1 513 ? 203.148 151.411 181.994 1.00 0.95 513 ASN M CA 1
ATOM 7413 C C . ASN A 1 513 ? 204.380 150.516 181.988 1.00 0.95 513 ASN M C 1
ATOM 7414 O O . ASN A 1 513 ? 205.446 150.898 181.495 1.00 0.95 513 ASN M O 1
ATOM 7425 N N . VAL A 1 514 ? 204.250 149.307 182.538 1.00 0.97 514 VAL M N 1
ATOM 7426 C CA . VAL A 1 514 ? 205.358 148.368 182.676 1.00 0.97 514 VAL M CA 1
ATOM 7427 C C . VAL A 1 514 ? 204.813 146.958 182.481 1.00 0.97 514 VAL M C 1
ATOM 7428 O O . VAL A 1 514 ? 203.603 146.741 182.396 1.00 0.97 514 VAL M O 1
ATOM 7441 N N . TRP A 1 515 ? 205.727 145.988 182.409 1.00 0.98 515 TRP M N 1
ATOM 7442 C CA . TRP A 1 515 ? 205.359 144.577 182.519 1.00 0.98 515 TRP M CA 1
ATOM 7443 C C . TRP A 1 515 ? 204.985 144.349 183.981 1.00 0.98 515 TRP M C 1
ATOM 7444 O O . TRP A 1 515 ? 205.777 143.890 184.807 1.00 0.98 515 TRP M O 1
ATOM 7465 N N . ALA A 1 516 ? 203.740 144.685 184.293 1.00 0.96 516 ALA M N 1
ATOM 7466 C CA . ALA A 1 516 ? 203.292 144.891 185.660 1.00 0.96 516 ALA M CA 1
ATOM 7467 C C . ALA A 1 516 ? 203.119 143.571 186.396 1.00 0.96 516 ALA M C 1
ATOM 7468 O O . ALA A 1 516 ? 203.178 142.492 185.803 1.00 0.96 516 ALA M O 1
ATOM 7475 N N . PRO A 1 517 ? 202.902 143.628 187.716 1.00 0.91 517 PRO M N 1
ATOM 7476 C CA . PRO A 1 517 ? 202.461 142.430 188.441 1.00 0.91 517 PRO M CA 1
ATOM 7477 C C . PRO A 1 517 ? 201.097 141.965 187.957 1.00 0.91 517 PRO M C 1
ATOM 7478 O O . PRO A 1 517 ? 200.525 142.564 187.041 1.00 0.91 517 PRO M O 1
ATOM 7489 N N . GLU A 1 518 ? 200.571 140.897 188.548 1.00 0.87 518 GLU M N 1
ATOM 7490 C CA . GLU A 1 518 ? 199.382 140.235 188.025 1.00 0.87 518 GLU M CA 1
ATOM 7491 C C . GLU A 1 518 ? 198.122 140.763 188.702 1.00 0.87 518 GLU M C 1
ATOM 7492 O O . GLU A 1 518 ? 197.967 140.644 189.923 1.00 0.87 518 GLU M O 1
ATOM 7504 N N . SER A 1 519 ? 197.229 141.345 187.904 1.00 0.90 519 SER M N 1
ATOM 7505 C CA . SER A 1 519 ? 195.828 141.540 188.263 1.00 0.90 519 SER M CA 1
ATOM 7506 C C . SER A 1 519 ? 195.022 140.753 187.239 1.00 0.90 519 SER M C 1
ATOM 7507 O O . SER A 1 519 ? 194.914 141.163 186.078 1.00 0.90 519 SER M O 1
ATOM 7515 N N . ARG A 1 520 ? 194.461 139.626 187.668 1.00 0.94 520 ARG M N 1
ATOM 7516 C CA . ARG A 1 520 ? 194.057 138.561 186.751 1.00 0.94 520 ARG M CA 1
ATOM 7517 C C . ARG A 1 520 ? 192.572 138.687 186.406 1.00 0.94 520 ARG M C 1
ATOM 7518 O O . ARG A 1 520 ? 191.715 137.944 186.886 1.00 0.94 520 ARG M O 1
ATOM 7539 N N . LEU A 1 521 ? 192.284 139.667 185.541 1.00 0.95 521 LEU M N 1
ATOM 7540 C CA . LEU A 1 521 ? 190.936 139.895 185.028 1.00 0.95 521 LEU M CA 1
ATOM 7541 C C . LEU A 1 521 ? 190.918 139.994 183.504 1.00 0.95 521 LEU M C 1
ATOM 7542 O O . LEU A 1 521 ? 189.997 140.595 182.941 1.00 0.95 521 LEU M O 1
ATOM 7558 N N . ALA A 1 522 ? 191.902 139.401 182.824 1.00 0.96 522 ALA M N 1
ATOM 7559 C CA . ALA A 1 522 ? 192.144 139.654 181.401 1.00 0.96 522 ALA M CA 1
ATOM 7560 C C . ALA A 1 522 ? 191.258 138.746 180.549 1.00 0.96 522 ALA M C 1
ATOM 7561 O O . ALA A 1 522 ? 191.683 137.709 180.035 1.00 0.96 522 ALA M O 1
ATOM 7568 N N . VAL A 1 523 ? 189.998 139.159 180.388 1.00 0.96 523 VAL M N 1
ATOM 7569 C CA . VAL A 1 523 ? 189.013 138.359 179.663 1.00 0.96 523 VAL M CA 1
ATOM 7570 C C . VAL A 1 523 ? 188.455 139.110 178.456 1.00 0.96 523 VAL M C 1
ATOM 7571 O O . VAL A 1 523 ? 187.299 138.901 178.071 1.00 0.96 523 VAL M O 1
ATOM 7584 N N . TRP A 1 524 ? 189.259 139.979 177.844 1.00 0.96 524 TRP M N 1
ATOM 7585 C CA . TRP A 1 524 ? 188.785 140.754 176.705 1.00 0.96 524 TRP M CA 1
ATOM 7586 C C . TRP A 1 524 ? 188.808 139.909 175.428 1.00 0.96 524 TRP M C 1
ATOM 7587 O O . TRP A 1 5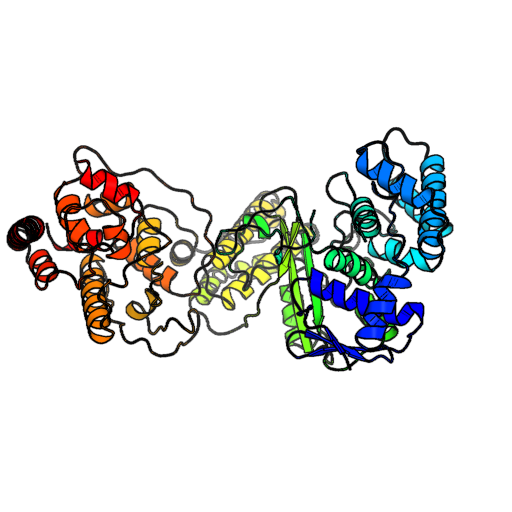24 ? 189.378 138.815 175.382 1.00 0.96 524 TRP M O 1
ATOM 7608 N N . GLY A 1 525 ? 188.173 140.433 174.375 1.00 0.93 525 GLY M N 1
ATOM 7609 C CA . GLY A 1 525 ? 188.060 139.725 173.112 1.00 0.93 525 GLY M CA 1
ATOM 7610 C C . GLY A 1 525 ? 188.202 140.608 171.885 1.00 0.93 525 GLY M C 1
ATOM 7611 O O . GLY A 1 525 ? 188.890 141.632 171.927 1.00 0.93 525 GLY M O 1
ATOM 7615 N N . GLN A 1 526 ? 187.551 140.223 170.787 1.00 0.91 526 GLN M N 1
ATOM 7616 C CA . GLN A 1 526 ? 187.767 140.819 169.474 1.00 0.91 526 GLN M CA 1
ATOM 7617 C C . GLN A 1 526 ? 186.511 141.511 168.957 1.00 0.91 526 GLN M C 1
ATOM 7618 O O . GLN A 1 526 ? 185.425 141.413 169.534 1.00 0.91 526 GLN M O 1
ATOM 7632 N N . GLY A 1 527 ? 186.694 142.221 167.845 1.00 0.92 527 GLY M N 1
ATOM 7633 C CA . GLY A 1 527 ? 185.585 142.597 166.982 1.00 0.92 527 GLY M CA 1
ATOM 7634 C C . GLY A 1 527 ? 184.574 143.499 167.656 1.00 0.92 527 GLY M C 1
ATOM 7635 O O . GLY A 1 527 ? 184.917 144.407 168.422 1.00 0.92 527 GLY M O 1
ATOM 7639 N N . ASN A 1 528 ? 183.301 143.250 167.354 1.00 0.95 528 ASN M N 1
ATOM 7640 C CA . ASN A 1 528 ? 182.229 144.089 167.867 1.00 0.95 528 ASN M CA 1
ATOM 7641 C C . ASN A 1 528 ? 182.277 144.138 169.389 1.00 0.95 528 ASN M C 1
ATOM 7642 O O . ASN A 1 528 ? 182.534 143.133 170.058 1.00 0.95 528 ASN M O 1
ATOM 7653 N N . LEU A 1 529 ? 182.022 145.329 169.928 1.00 0.97 529 LEU M N 1
ATOM 7654 C CA . LEU A 1 529 ? 182.469 145.698 171.264 1.00 0.97 529 LEU M CA 1
ATOM 7655 C C . LEU A 1 529 ? 181.556 145.206 172.383 1.00 0.97 529 LEU M C 1
ATOM 7656 O O . LEU A 1 529 ? 182.025 145.053 173.516 1.00 0.97 529 LEU M O 1
ATOM 7672 N N . SER A 1 530 ? 180.276 144.954 172.103 1.00 0.96 530 SER M N 1
ATOM 7673 C CA . SER A 1 530 ? 179.318 144.735 173.185 1.00 0.96 530 SER M CA 1
ATOM 7674 C C . SER A 1 530 ? 179.641 143.481 173.993 1.00 0.96 530 SER M C 1
ATOM 7675 O O . SER A 1 530 ? 179.595 143.503 175.229 1.00 0.96 530 SER M O 1
ATOM 7683 N N . ASP A 1 531 ? 179.962 142.375 173.317 1.00 0.95 531 ASP M N 1
ATOM 7684 C CA . ASP A 1 531 ? 180.197 141.120 174.028 1.00 0.95 531 ASP M CA 1
ATOM 7685 C C . ASP A 1 531 ? 181.394 141.227 174.967 1.00 0.95 531 ASP M C 1
ATOM 7686 O O . ASP A 1 531 ? 181.359 140.718 176.095 1.00 0.95 531 ASP M O 1
ATOM 7695 N N . ASN A 1 532 ? 182.463 141.884 174.518 1.00 0.97 532 ASN M N 1
ATOM 7696 C CA . ASN A 1 532 ? 183.650 142.010 175.356 1.00 0.97 532 ASN M CA 1
ATOM 7697 C C . ASN A 1 532 ? 183.364 142.874 176.577 1.00 0.97 532 ASN M C 1
ATOM 7698 O O . ASN A 1 532 ? 183.842 142.583 177.680 1.00 0.97 532 ASN M O 1
ATOM 7709 N N . LEU A 1 533 ? 182.583 143.941 176.400 1.00 0.97 533 LEU M N 1
ATOM 7710 C CA . LEU A 1 533 ? 182.176 144.748 177.544 1.00 0.97 533 LEU M CA 1
ATOM 7711 C C . LEU A 1 533 ? 181.323 143.938 178.514 1.00 0.97 533 LEU M C 1
ATOM 7712 O O . LEU A 1 533 ? 181.473 144.065 179.733 1.00 0.97 533 LEU M O 1
ATOM 7728 N N . ALA A 1 534 ? 180.417 143.107 177.996 1.00 0.94 534 ALA M N 1
ATOM 7729 C CA . ALA A 1 534 ? 179.632 142.244 178.875 1.00 0.94 534 ALA M CA 1
ATOM 7730 C C . ALA A 1 534 ? 180.535 141.314 179.678 1.00 0.94 534 ALA M C 1
ATOM 7731 O O . ALA A 1 534 ? 180.323 141.107 180.881 1.00 0.94 534 ALA M O 1
ATOM 7738 N N . GLN A 1 535 ? 181.548 140.743 179.024 1.00 0.96 535 GLN M N 1
ATOM 7739 C CA . GLN A 1 535 ? 182.490 139.881 179.732 1.00 0.96 535 GLN M CA 1
ATOM 7740 C C . GLN A 1 535 ? 183.244 140.657 180.805 1.00 0.96 535 GLN M C 1
ATOM 7741 O O . GLN A 1 535 ? 183.471 140.147 181.909 1.00 0.96 535 GLN M O 1
ATOM 7755 N N . VAL A 1 536 ? 183.643 141.892 180.496 1.00 0.96 536 VAL M N 1
ATOM 7756 C CA . VAL A 1 536 ? 184.336 142.715 181.484 1.00 0.96 536 VAL M CA 1
ATOM 7757 C C . VAL A 1 536 ? 183.426 143.003 182.669 1.00 0.96 536 VAL M C 1
ATOM 7758 O O . VAL A 1 536 ? 183.867 142.997 183.821 1.00 0.96 536 VAL M O 1
ATOM 7771 N N . LEU A 1 537 ? 182.150 143.287 182.405 1.00 0.95 537 LEU M N 1
ATOM 7772 C CA . LEU A 1 537 ? 181.204 143.527 183.492 1.00 0.95 537 LEU M CA 1
ATOM 7773 C C . LEU A 1 537 ? 181.068 142.295 184.376 1.00 0.95 537 LEU M C 1
ATOM 7774 O O . LEU A 1 537 ? 181.065 142.397 185.608 1.00 0.95 537 LEU M O 1
ATOM 7790 N N . GLN A 1 538 ? 180.937 141.118 183.761 1.00 0.94 538 GLN M N 1
ATOM 7791 C CA . GLN A 1 538 ? 180.827 139.893 184.548 1.00 0.94 538 GLN M CA 1
ATOM 7792 C C . GLN A 1 538 ? 182.077 139.663 185.388 1.00 0.94 538 GLN M C 1
ATOM 7793 O O . GLN A 1 538 ? 181.985 139.302 186.569 1.00 0.94 538 GLN M O 1
ATOM 7807 N N . ARG A 1 539 ? 183.258 139.876 184.803 1.00 0.95 539 ARG M N 1
ATOM 7808 C CA . ARG A 1 539 ? 184.493 139.657 185.548 1.00 0.95 539 ARG M CA 1
ATOM 7809 C C . ARG A 1 539 ? 184.660 140.688 186.657 1.00 0.95 539 ARG M C 1
ATOM 7810 O O . ARG A 1 539 ? 185.173 140.367 187.732 1.00 0.95 539 ARG M O 1
ATOM 7831 N N . ARG A 1 540 ? 184.225 141.928 186.424 1.00 0.94 540 ARG M N 1
ATOM 7832 C CA . ARG A 1 540 ? 184.291 142.941 187.472 1.00 0.94 540 ARG M CA 1
ATOM 7833 C C . ARG A 1 540 ? 183.330 142.622 188.607 1.00 0.94 540 ARG M C 1
ATOM 7834 O O . ARG A 1 540 ? 183.663 142.822 189.778 1.00 0.94 540 ARG M O 1
ATOM 7855 N N . LEU A 1 541 ? 182.136 142.120 188.287 1.00 0.92 541 LEU M N 1
ATOM 7856 C CA . LEU A 1 541 ? 181.215 141.699 189.338 1.00 0.92 541 LEU M CA 1
ATOM 7857 C C . LEU A 1 541 ? 181.792 140.537 190.138 1.00 0.92 541 LEU M C 1
ATOM 7858 O O . LEU A 1 541 ? 181.704 140.516 191.372 1.00 0.92 541 LEU M O 1
ATOM 7874 N N . LEU A 1 542 ? 182.392 139.562 189.452 1.00 0.92 542 LEU M N 1
ATOM 7875 C CA . LEU A 1 542 ? 183.005 138.435 190.151 1.00 0.92 542 LEU M CA 1
ATOM 7876 C C . LEU A 1 542 ? 184.159 138.895 191.036 1.00 0.92 542 LEU M C 1
ATOM 7877 O O . LEU A 1 542 ? 184.297 138.439 192.179 1.00 0.92 542 LEU M O 1
ATOM 7893 N N . THR A 1 543 ? 184.999 139.797 190.525 1.00 0.92 543 THR M N 1
ATOM 7894 C CA . THR A 1 543 ? 186.105 140.321 191.319 1.00 0.92 543 THR M CA 1
ATOM 7895 C C . THR A 1 543 ? 185.596 141.118 192.511 1.00 0.92 543 THR M C 1
ATOM 7896 O O . THR A 1 543 ? 186.180 141.063 193.596 1.00 0.92 543 THR M O 1
ATOM 7907 N N . ALA A 1 544 ? 184.528 141.893 192.320 1.00 0.90 544 ALA M N 1
ATOM 7908 C CA . ALA A 1 544 ? 183.939 142.629 193.431 1.00 0.90 544 ALA M CA 1
ATOM 7909 C C . ALA A 1 544 ? 183.410 141.679 194.496 1.00 0.90 544 ALA M C 1
ATOM 7910 O O . ALA A 1 544 ? 183.568 141.929 195.696 1.00 0.90 544 ALA M O 1
ATOM 7917 N N . SER A 1 545 ? 182.777 140.582 194.075 1.00 0.90 545 SER M N 1
ATOM 7918 C CA . SER A 1 545 ? 182.273 139.606 195.035 1.00 0.90 545 SER M CA 1
ATOM 7919 C C . SER A 1 545 ? 183.411 138.920 195.781 1.00 0.90 545 SER M C 1
ATOM 7920 O O . SER A 1 545 ? 183.309 138.676 196.989 1.00 0.90 545 SER M O 1
ATOM 7928 N N . ARG A 1 546 ? 184.504 138.601 195.084 1.00 0.91 546 ARG M N 1
ATOM 7929 C CA . ARG A 1 546 ? 185.603 137.889 195.729 1.00 0.91 546 ARG M CA 1
ATOM 7930 C C . ARG A 1 546 ? 186.408 138.809 196.643 1.00 0.91 546 ARG M C 1
ATOM 7931 O O . ARG A 1 546 ? 186.764 138.418 197.761 1.00 0.91 546 ARG M O 1
ATOM 7952 N N . THR A 1 547 ? 186.705 140.028 196.189 1.00 0.88 547 THR M N 1
ATOM 7953 C CA . THR A 1 547 ? 187.129 141.084 197.100 1.00 0.88 547 THR M CA 1
ATOM 7954 C C . THR A 1 547 ? 186.009 141.472 198.053 1.00 0.88 547 THR M C 1
ATOM 7955 O O . THR A 1 547 ? 186.270 142.099 199.086 1.00 0.88 547 THR M O 1
ATOM 7966 N N . ASP A 1 548 ? 184.771 141.107 197.722 1.00 0.85 548 ASP M N 1
ATOM 7967 C CA . ASP A 1 548 ? 183.585 141.495 198.479 1.00 0.85 548 ASP M CA 1
ATOM 7968 C C . ASP A 1 548 ? 183.367 143.004 198.438 1.00 0.85 548 ASP M C 1
ATOM 7969 O O . ASP A 1 548 ? 182.849 143.596 199.388 1.00 0.85 548 ASP M O 1
ATOM 7978 N N . LEU A 1 549 ? 183.768 143.635 197.335 1.00 0.82 549 LEU M N 1
ATOM 7979 C CA . LEU A 1 549 ? 183.372 145.010 197.053 1.00 0.82 549 LEU M CA 1
ATOM 7980 C C . LEU A 1 549 ? 181.884 145.032 196.732 1.00 0.82 549 LEU M C 1
ATOM 7981 O O . LEU A 1 549 ? 181.471 144.605 195.649 1.00 0.82 549 LEU M O 1
ATOM 7997 N N . ASN A 1 550 ? 181.067 145.517 197.666 1.00 0.76 550 ASN M N 1
ATOM 7998 C CA . ASN A 1 550 ? 179.641 145.634 197.382 1.00 0.76 550 ASN M CA 1
ATOM 7999 C C . ASN A 1 550 ? 179.391 146.672 196.296 1.00 0.76 550 ASN M C 1
ATOM 8000 O O . ASN A 1 550 ? 178.630 146.428 195.352 1.00 0.76 550 ASN M O 1
ATOM 8011 N N . ASP A 1 551 ? 180.026 147.837 196.409 1.00 0.83 551 ASP M N 1
ATOM 8012 C CA . ASP A 1 551 ? 179.928 148.860 195.376 1.00 0.83 551 ASP M CA 1
ATOM 8013 C C . ASP A 1 551 ? 180.809 148.457 194.201 1.00 0.83 551 ASP M C 1
ATOM 8014 O O . ASP A 1 551 ? 182.032 148.351 194.341 1.00 0.83 551 ASP M O 1
ATOM 8023 N N . LYS A 1 552 ? 180.189 148.233 193.050 1.00 0.86 552 LYS M N 1
ATOM 8024 C CA . LYS A 1 552 ? 180.913 147.711 191.902 1.00 0.86 552 LYS M CA 1
ATOM 8025 C C . LYS A 1 552 ? 182.042 148.663 191.519 1.00 0.86 552 LYS M C 1
ATOM 8026 O O . LYS A 1 552 ? 181.824 149.881 191.458 1.00 0.86 552 LYS M O 1
ATOM 8045 N N . PRO A 1 553 ? 183.255 148.160 191.255 1.00 0.87 553 PRO M N 1
ATOM 8046 C CA . PRO A 1 553 ? 184.331 149.053 190.807 1.00 0.87 553 PRO M CA 1
ATOM 8047 C C . PRO A 1 553 ? 184.127 149.494 189.367 1.00 0.87 553 PRO M C 1
ATOM 8048 O O . PRO A 1 553 ? 184.757 148.956 188.450 1.00 0.87 553 PRO M O 1
ATOM 8059 N N . LEU A 1 554 ? 183.243 150.474 189.156 1.00 0.90 554 LEU M N 1
ATOM 8060 C CA . LEU A 1 554 ? 182.833 150.869 187.812 1.00 0.90 554 LEU M CA 1
ATOM 8061 C C . LEU A 1 554 ? 182.853 152.381 187.616 1.00 0.90 554 LEU M C 1
ATOM 8062 O O . LEU A 1 554 ? 182.269 152.879 186.647 1.00 0.90 554 LEU M O 1
ATOM 8078 N N . SER A 1 555 ? 183.505 153.126 188.505 1.00 0.88 555 SER M N 1
ATOM 8079 C CA . SER A 1 555 ? 183.583 154.571 188.355 1.00 0.88 555 SER M CA 1
ATOM 8080 C C . SER A 1 555 ? 184.708 154.944 187.398 1.00 0.88 555 SER M C 1
ATOM 8081 O O . SER A 1 555 ? 185.799 154.367 187.441 1.00 0.88 555 SER M O 1
ATOM 8089 N N . GLY A 1 556 ? 184.434 155.914 186.535 1.00 0.89 556 GLY M N 1
ATOM 8090 C CA . GLY A 1 556 ? 185.418 156.388 185.583 1.00 0.89 556 GLY M CA 1
ATOM 8091 C C . GLY A 1 556 ? 185.470 157.901 185.584 1.00 0.89 556 GLY M C 1
ATOM 8092 O O . GLY A 1 556 ? 184.479 158.577 185.859 1.00 0.89 556 GLY M O 1
ATOM 8096 N N . ARG A 1 557 ? 186.655 158.430 185.265 1.00 0.89 557 ARG M N 1
ATOM 8097 C CA . ARG A 1 557 ? 186.923 159.854 185.435 1.00 0.89 557 ARG M CA 1
ATOM 8098 C C . ARG A 1 557 ? 187.485 160.496 184.170 1.00 0.89 557 ARG M C 1
ATOM 8099 O O . ARG A 1 557 ? 188.103 161.563 184.244 1.00 0.89 557 ARG M O 1
ATOM 8120 N N . CYS A 1 558 ? 187.282 159.868 183.014 1.00 0.92 558 CYS M N 1
ATOM 8121 C CA . CYS A 1 558 ? 187.415 160.512 181.708 1.00 0.92 558 CYS M CA 1
ATOM 8122 C C . CYS A 1 558 ? 186.141 160.190 180.937 1.00 0.92 558 CYS M C 1
ATOM 8123 O O . CYS A 1 558 ? 186.167 159.482 179.923 1.00 0.92 558 CYS M O 1
ATOM 8131 N N . PRO A 1 559 ? 185.007 160.711 181.390 1.00 0.93 559 PRO M N 1
ATOM 8132 C CA . PRO A 1 559 ? 183.712 160.131 181.024 1.00 0.93 559 PRO M CA 1
ATOM 8133 C C . PRO A 1 559 ? 183.269 160.495 179.613 1.00 0.93 559 PRO M C 1
ATOM 8134 O O . PRO A 1 559 ? 183.836 161.356 178.939 1.00 0.93 559 PRO M O 1
ATOM 8145 N N . ALA A 1 560 ? 182.222 159.798 179.180 1.00 0.93 560 ALA M N 1
ATOM 8146 C CA . ALA A 1 560 ? 181.508 160.106 177.953 1.00 0.93 560 ALA M CA 1
ATOM 8147 C C . ALA A 1 560 ? 180.427 161.139 178.265 1.00 0.93 560 ALA M C 1
ATOM 8148 O O . ALA A 1 560 ? 180.423 161.765 179.328 1.00 0.93 560 ALA M O 1
ATOM 8155 N N . ASP A 1 561 ? 179.497 161.332 177.334 1.00 0.91 561 ASP M N 1
ATOM 8156 C CA . ASP A 1 561 ? 178.388 162.252 177.530 1.00 0.91 561 ASP M CA 1
ATOM 8157 C C . ASP A 1 561 ? 177.116 161.611 176.997 1.00 0.91 561 ASP M C 1
ATOM 8158 O O . ASP A 1 561 ? 177.159 160.636 176.241 1.00 0.91 561 ASP M O 1
ATOM 8167 N N . GLU A 1 562 ? 175.975 162.168 177.408 1.00 0.92 562 GLU M N 1
ATOM 8168 C CA . GLU A 1 562 ? 174.693 161.636 176.957 1.00 0.92 562 GLU M CA 1
ATOM 8169 C C . GLU A 1 562 ? 174.642 161.558 175.438 1.00 0.92 562 GLU M C 1
ATOM 8170 O O . GLU A 1 562 ? 174.067 160.620 174.875 1.00 0.92 562 GLU M O 1
ATOM 8182 N N . GLY A 1 563 ? 175.242 162.535 174.757 1.00 0.92 563 GLY M N 1
ATOM 8183 C CA . GLY A 1 563 ? 175.285 162.486 173.305 1.00 0.92 563 GLY M CA 1
ATOM 8184 C C . GLY A 1 563 ? 176.102 161.320 172.783 1.00 0.92 563 GLY M C 1
ATOM 8185 O O . GLY A 1 563 ? 175.695 160.643 171.836 1.00 0.92 563 GLY M O 1
ATOM 8189 N N . ALA A 1 564 ? 177.267 161.072 173.386 1.00 0.94 564 ALA M N 1
ATOM 8190 C CA . ALA A 1 564 ? 178.090 159.946 172.959 1.00 0.94 564 ALA M CA 1
ATOM 8191 C C . ALA A 1 564 ? 177.385 158.620 173.221 1.00 0.94 564 ALA M C 1
ATOM 8192 O O . ALA A 1 564 ? 177.400 157.717 172.374 1.00 0.94 564 ALA M O 1
ATOM 8199 N N . VAL A 1 565 ? 176.756 158.488 174.391 1.00 0.95 565 VAL M N 1
ATOM 8200 C CA . VAL A 1 565 ? 176.013 157.271 174.703 1.00 0.95 565 VAL M CA 1
ATOM 8201 C C . VAL A 1 565 ? 174.872 157.076 173.714 1.00 0.95 565 VAL M C 1
ATOM 8202 O O . VAL A 1 565 ? 174.614 155.957 173.257 1.00 0.95 565 VAL M O 1
ATOM 8215 N N . ALA A 1 566 ? 174.155 158.154 173.384 1.00 0.94 566 ALA M N 1
ATOM 8216 C CA . ALA A 1 566 ? 173.066 158.048 172.419 1.00 0.94 566 ALA M CA 1
ATOM 8217 C C . ALA A 1 566 ? 173.586 157.643 171.045 1.00 0.94 566 ALA M C 1
ATOM 8218 O O . ALA A 1 566 ? 172.980 156.807 170.365 1.00 0.94 566 ALA M O 1
ATOM 8225 N N . ALA A 1 567 ? 174.707 158.229 170.618 1.00 0.95 567 ALA M N 1
ATOM 8226 C CA . ALA A 1 567 ? 175.293 157.860 169.334 1.00 0.95 567 ALA M CA 1
ATOM 8227 C C . ALA A 1 567 ? 175.668 156.385 169.314 1.00 0.95 567 ALA M C 1
ATOM 8228 O O . ALA A 1 567 ? 175.486 155.702 168.300 1.00 0.95 567 ALA M O 1
ATOM 8235 N N . PHE A 1 568 ? 176.196 155.878 170.429 1.00 0.97 568 PHE M N 1
ATOM 8236 C CA . PHE A 1 568 ? 176.472 154.449 170.533 1.00 0.97 568 PHE M CA 1
ATOM 8237 C C . PHE A 1 568 ? 175.186 153.635 170.426 1.00 0.97 568 PHE M C 1
ATOM 8238 O O . PHE A 1 568 ? 175.104 152.679 169.646 1.00 0.97 568 PHE M O 1
ATOM 8255 N N . LEU A 1 569 ? 174.168 154.007 171.205 1.00 0.96 569 LEU M N 1
ATOM 8256 C CA . LEU A 1 569 ? 172.928 153.237 171.246 1.00 0.96 569 LEU M CA 1
ATOM 8257 C C . LEU A 1 569 ? 172.139 153.354 169.948 1.00 0.96 569 LEU M C 1
ATOM 8258 O O . LEU A 1 569 ? 171.483 152.390 169.537 1.00 0.96 569 LEU M O 1
ATOM 8274 N N . ALA A 1 570 ? 172.186 154.515 169.293 1.00 0.94 570 ALA M N 1
ATOM 8275 C CA . ALA A 1 570 ? 171.344 154.747 168.126 1.00 0.94 570 ALA M CA 1
ATOM 8276 C C . ALA A 1 570 ? 171.688 153.834 166.958 1.00 0.94 570 ALA M C 1
ATOM 8277 O O . ALA A 1 570 ? 170.897 153.746 166.012 1.00 0.94 570 ALA M O 1
ATOM 8284 N N . GLY A 1 571 ? 172.833 153.157 166.995 1.00 0.95 571 GLY M N 1
ATOM 8285 C CA . GLY A 1 571 ? 173.217 152.273 165.916 1.00 0.95 571 GLY M CA 1
ATOM 8286 C C . GLY A 1 571 ? 174.050 152.923 164.838 1.00 0.95 571 GLY M C 1
ATOM 8287 O O . GLY A 1 571 ? 174.006 152.480 163.685 1.00 0.95 571 GLY M O 1
ATOM 8291 N N . ASP A 1 572 ? 174.813 153.964 165.175 1.00 0.96 572 ASP M N 1
ATOM 8292 C CA . ASP A 1 572 ? 175.480 154.775 164.164 1.00 0.96 572 ASP M CA 1
ATOM 8293 C C . ASP A 1 572 ? 176.960 154.974 164.469 1.00 0.96 572 ASP M C 1
ATOM 8294 O O . ASP A 1 572 ? 177.759 155.195 163.552 1.00 0.96 572 ASP M O 1
ATOM 8303 N N . ALA A 1 573 ? 177.341 154.901 165.741 1.00 0.96 573 ALA M N 1
ATOM 8304 C CA . ALA A 1 573 ? 178.737 155.090 166.105 1.00 0.96 573 ALA M CA 1
ATOM 8305 C C . ALA A 1 573 ? 179.564 153.864 165.719 1.00 0.96 573 ALA M C 1
ATOM 8306 O O . ALA A 1 573 ? 179.052 152.748 165.588 1.00 0.96 573 ALA M O 1
ATOM 8313 N N . ASP A 1 574 ? 180.864 154.088 165.538 1.00 0.97 574 ASP M N 1
ATOM 8314 C CA . ASP A 1 574 ? 181.786 153.046 165.096 1.00 0.97 574 ASP M CA 1
ATOM 8315 C C . ASP A 1 574 ? 182.269 152.263 166.313 1.00 0.97 574 ASP M C 1
ATOM 8316 O O . ASP A 1 574 ? 183.066 152.768 167.110 1.00 0.97 574 ASP M O 1
ATOM 8325 N N . GLU A 1 575 ? 181.786 151.026 166.453 1.00 0.97 575 GLU M N 1
ATOM 8326 C CA . GLU A 1 575 ? 182.166 150.205 167.599 1.00 0.97 575 GLU M CA 1
ATOM 8327 C C . GLU A 1 575 ? 183.639 149.816 167.551 1.00 0.97 575 GLU M C 1
ATOM 8328 O O . GLU A 1 575 ? 184.335 149.876 168.573 1.00 0.97 575 GLU M O 1
ATOM 8340 N N . ARG A 1 576 ? 184.129 149.390 166.384 1.00 0.97 576 ARG M N 1
ATOM 8341 C CA . ARG A 1 576 ? 185.479 148.840 166.315 1.00 0.97 576 ARG M CA 1
ATOM 8342 C C . ARG A 1 576 ? 186.521 149.891 166.679 1.00 0.97 576 ARG M C 1
ATOM 8343 O O . ARG A 1 576 ? 187.494 149.596 167.387 1.00 0.97 576 ARG M O 1
ATOM 8364 N N . ARG A 1 577 ? 186.344 151.121 166.193 1.00 0.98 577 ARG M N 1
ATOM 8365 C CA . ARG A 1 577 ? 187.273 152.185 166.553 1.00 0.98 577 ARG M CA 1
ATOM 8366 C C . ARG A 1 577 ? 187.210 152.472 168.046 1.00 0.98 577 ARG M C 1
ATOM 8367 O O . ARG A 1 577 ? 188.235 152.760 168.671 1.00 0.98 577 ARG M O 1
ATOM 8388 N N . ILE A 1 578 ? 186.016 152.391 168.638 1.00 0.98 578 ILE M N 1
ATOM 8389 C CA . ILE A 1 578 ? 185.895 152.548 170.086 1.00 0.98 578 ILE M CA 1
ATOM 8390 C C . ILE A 1 578 ? 186.723 151.489 170.800 1.00 0.98 578 ILE M C 1
ATOM 8391 O O . ILE A 1 578 ? 187.459 151.784 171.747 1.00 0.98 578 ILE M O 1
ATOM 8407 N N . ALA A 1 579 ? 186.599 150.233 170.367 1.00 0.98 579 ALA M N 1
ATOM 8408 C CA . ALA A 1 579 ? 187.334 149.152 171.015 1.00 0.98 579 ALA M CA 1
ATOM 8409 C C . ALA A 1 579 ? 188.837 149.375 170.908 1.00 0.98 579 ALA M C 1
ATOM 8410 O O . ALA A 1 579 ? 189.571 149.259 171.899 1.00 0.98 579 ALA M O 1
ATOM 8417 N N . GLU A 1 580 ? 189.314 149.699 169.703 1.00 0.98 580 GLU M N 1
ATOM 8418 C CA . GLU A 1 580 ? 190.746 149.909 169.510 1.00 0.98 580 GLU M CA 1
ATOM 8419 C C . GLU A 1 580 ? 191.247 151.091 170.334 1.00 0.98 580 GLU M C 1
ATOM 8420 O O . GLU A 1 580 ? 192.315 151.016 170.956 1.00 0.98 580 GLU M O 1
ATOM 8432 N N . LEU A 1 581 ? 190.492 152.192 170.350 1.00 0.98 581 LEU M N 1
ATOM 8433 C CA . LEU A 1 581 ? 190.903 153.363 171.114 1.00 0.98 581 LEU M CA 1
ATOM 8434 C C . LEU A 1 581 ? 190.930 153.067 172.607 1.00 0.98 581 LEU M C 1
ATOM 8435 O O . LEU A 1 581 ? 191.827 153.527 173.318 1.00 0.98 581 LEU M O 1
ATOM 8451 N N . MET A 1 582 ? 189.939 152.327 173.108 1.00 0.98 582 MET M N 1
ATOM 8452 C CA . MET A 1 582 ? 189.938 151.962 174.520 1.00 0.98 582 MET M CA 1
ATOM 8453 C C . MET A 1 582 ? 191.143 151.095 174.856 1.00 0.98 582 MET M C 1
ATOM 8454 O O . MET A 1 582 ? 191.808 151.305 175.880 1.00 0.98 582 MET M O 1
ATOM 8468 N N . ALA A 1 583 ? 191.448 150.120 173.995 1.00 0.97 583 ALA M N 1
ATOM 8469 C CA . ALA A 1 583 ? 192.614 149.276 174.227 1.00 0.97 583 ALA M CA 1
ATOM 8470 C C . ALA A 1 583 ? 193.890 150.105 174.256 1.00 0.97 583 ALA M C 1
ATOM 8471 O O . ALA A 1 583 ? 194.757 149.892 175.111 1.00 0.97 583 ALA M O 1
ATOM 8478 N N . GLY A 1 584 ? 194.019 151.061 173.335 1.00 0.98 584 GLY M N 1
ATOM 8479 C CA . GLY A 1 584 ? 195.197 151.914 173.333 1.00 0.98 584 GLY M CA 1
ATOM 8480 C C . GLY A 1 584 ? 195.282 152.803 174.561 1.00 0.98 584 GLY M C 1
ATOM 8481 O O . GLY A 1 584 ? 196.350 152.945 175.164 1.00 0.98 584 GLY M O 1
ATOM 8485 N N . LEU A 1 585 ? 194.160 153.415 174.946 1.00 0.98 585 LEU M N 1
ATOM 8486 C CA . LEU A 1 585 ? 194.147 154.314 176.095 1.00 0.98 585 LEU M CA 1
ATOM 8487 C C . LEU A 1 585 ? 194.451 153.579 177.392 1.00 0.98 585 LEU M C 1
ATOM 8488 O O . LEU A 1 585 ? 195.027 154.164 178.316 1.00 0.98 585 LEU M O 1
ATOM 8504 N N . ALA A 1 586 ? 194.074 152.303 177.485 1.00 0.97 586 ALA M N 1
ATOM 8505 C CA . ALA A 1 586 ? 194.352 151.522 178.687 1.00 0.97 586 ALA M CA 1
ATOM 8506 C C . ALA A 1 586 ? 195.828 151.169 178.855 1.00 0.97 586 ALA M C 1
ATOM 8507 O O . ALA A 1 586 ? 196.167 150.484 179.826 1.00 0.97 586 ALA M O 1
ATOM 8514 N N . CYS A 1 587 ? 196.710 151.609 177.954 1.00 0.97 587 CYS M N 1
ATOM 8515 C CA . CYS A 1 587 ? 198.069 151.074 177.918 1.00 0.97 587 CYS M CA 1
ATOM 8516 C C . CYS A 1 587 ? 198.961 151.632 179.024 1.00 0.97 587 CYS M C 1
ATOM 8517 O O . CYS A 1 587 ? 199.788 150.897 179.575 1.00 0.97 587 CYS M O 1
ATOM 8525 N N . ALA A 1 588 ? 198.821 152.911 179.366 1.00 0.97 588 ALA M N 1
ATOM 8526 C CA . ALA A 1 588 ? 199.853 153.616 180.116 1.00 0.97 588 ALA M CA 1
ATOM 8527 C C . ALA A 1 588 ? 199.258 154.377 181.293 1.00 0.97 588 ALA M C 1
ATOM 8528 O O . ALA A 1 588 ? 198.040 154.442 181.479 1.00 0.97 588 ALA M O 1
ATOM 8535 N N . ARG A 1 589 ? 200.155 154.951 182.095 1.00 0.95 589 ARG M N 1
ATOM 8536 C CA . ARG A 1 589 ? 199.758 155.883 183.142 1.00 0.95 589 ARG M CA 1
ATOM 8537 C C . ARG A 1 589 ? 198.970 157.029 182.524 1.00 0.95 589 ARG M C 1
ATOM 8538 O O . ARG A 1 589 ? 199.477 157.747 181.656 1.00 0.95 589 ARG M O 1
ATOM 8559 N N . LEU A 1 590 ? 197.736 157.200 182.970 1.00 0.94 590 LEU M N 1
ATOM 8560 C CA . LEU A 1 590 ? 196.828 158.123 182.302 1.00 0.94 590 LEU M CA 1
ATOM 8561 C C . LEU A 1 590 ? 197.282 159.563 182.522 1.00 0.94 590 LEU M C 1
ATOM 8562 O O . LEU A 1 590 ? 197.579 159.946 183.660 1.00 0.94 590 LEU M O 1
ATOM 8578 N N . PRO A 1 591 ? 197.348 160.386 181.477 1.00 0.91 591 PRO M N 1
ATOM 8579 C CA . PRO A 1 591 ? 197.788 161.774 181.653 1.00 0.91 591 PRO M CA 1
ATOM 8580 C C . PRO A 1 591 ? 196.712 162.615 182.324 1.00 0.91 591 PRO M C 1
ATOM 8581 O O . PRO A 1 591 ? 195.568 162.193 182.507 1.00 0.91 591 PRO M O 1
ATOM 8592 N N . ALA A 1 592 ? 197.105 163.834 182.704 1.00 0.86 592 ALA M N 1
ATOM 8593 C CA . ALA A 1 592 ? 196.172 164.752 183.349 1.00 0.86 592 ALA M CA 1
ATOM 8594 C C . ALA A 1 592 ? 194.889 164.873 182.536 1.00 0.86 592 ALA M C 1
ATOM 8595 O O . ALA A 1 592 ? 193.802 164.521 183.005 1.00 0.86 592 ALA M O 1
ATOM 8602 N N . ARG A 1 593 ? 195.004 165.376 181.308 1.00 0.84 593 ARG M N 1
ATOM 8603 C CA . ARG A 1 593 ? 193.926 165.294 180.330 1.00 0.84 593 ARG M CA 1
ATOM 8604 C C . ARG A 1 593 ? 194.398 165.840 178.989 1.00 0.84 593 ARG M C 1
ATOM 8605 O O . ARG A 1 593 ? 195.230 166.752 178.937 1.00 0.84 593 ARG M O 1
ATOM 8626 N N . LEU A 1 594 ? 193.873 165.285 177.906 1.00 0.84 594 LEU M N 1
ATOM 8627 C CA . LEU A 1 594 ? 194.214 165.724 176.566 1.00 0.84 594 LEU M CA 1
ATOM 8628 C C . LEU A 1 594 ? 193.383 166.947 176.193 1.00 0.84 594 LEU M C 1
ATOM 8629 O O . LEU A 1 594 ? 192.383 167.250 176.848 1.00 0.84 594 LEU M O 1
ATOM 8645 N N . PRO A 1 595 ? 193.772 167.676 175.140 1.00 0.78 595 PRO M N 1
ATOM 8646 C CA . PRO A 1 595 ? 192.956 168.825 174.730 1.00 0.78 595 PRO M CA 1
ATOM 8647 C C . PRO A 1 595 ? 191.625 168.370 174.157 1.00 0.78 595 PRO M C 1
ATOM 8648 O O . PRO A 1 595 ? 191.559 167.874 173.028 1.00 0.78 595 PRO M O 1
ATOM 8659 N N . LEU A 1 596 ? 190.558 168.538 174.933 1.00 0.72 596 LEU M N 1
ATOM 8660 C CA . LEU A 1 596 ? 189.254 168.015 174.554 1.00 0.72 596 LEU M CA 1
ATOM 8661 C C . LEU A 1 596 ? 188.564 168.968 173.589 1.00 0.72 596 LEU M C 1
ATOM 8662 O O . LEU A 1 596 ? 188.516 170.180 173.820 1.00 0.72 596 LEU M O 1
ATOM 8678 N N . ARG A 1 597 ? 188.031 168.409 172.502 1.00 0.76 597 ARG M N 1
ATOM 8679 C CA . ARG A 1 597 ? 187.397 169.188 171.437 1.00 0.76 597 ARG M CA 1
ATOM 8680 C C . ARG A 1 597 ? 186.229 168.339 170.926 1.00 0.76 597 ARG M C 1
ATOM 8681 O O . ARG A 1 597 ? 186.402 167.473 170.066 1.00 0.76 597 ARG M O 1
ATOM 8702 N N . GLN A 1 598 ? 185.043 168.605 171.471 1.00 0.64 598 GLN M N 1
ATOM 8703 C CA . GLN A 1 598 ? 183.926 167.674 171.426 1.00 0.64 598 GLN M CA 1
ATOM 8704 C C . GLN A 1 598 ? 183.067 167.879 170.178 1.00 0.64 598 GLN M C 1
ATOM 8705 O O . GLN A 1 598 ? 183.347 168.720 169.320 1.00 0.64 598 GLN M O 1
ATOM 8719 N N . ARG A 1 599 ? 181.997 167.087 170.082 1.00 0.69 599 ARG M N 1
ATOM 8720 C CA . ARG A 1 599 ? 181.125 167.071 168.916 1.00 0.69 599 ARG M CA 1
ATOM 8721 C C . ARG A 1 599 ? 179.699 166.791 169.381 1.00 0.69 599 ARG M C 1
ATOM 8722 O O . ARG A 1 599 ? 179.466 166.374 170.519 1.00 0.69 599 ARG M O 1
ATOM 8743 N N . GLY A 1 600 ? 178.738 167.022 168.478 1.00 0.69 600 GLY M N 1
ATOM 8744 C CA . GLY A 1 600 ? 177.345 167.084 168.872 1.00 0.69 600 GLY M CA 1
ATOM 8745 C C . GLY A 1 600 ? 176.696 165.725 169.077 1.00 0.69 600 GLY M C 1
ATOM 8746 O O . GLY A 1 600 ? 177.119 164.704 168.538 1.00 0.69 600 GLY M O 1
ATOM 8750 N N . ALA A 1 601 ? 175.619 165.741 169.861 1.00 0.60 601 ALA M N 1
ATOM 8751 C CA . ALA A 1 601 ? 174.919 164.537 170.284 1.00 0.60 601 ALA M CA 1
ATOM 8752 C C . ALA A 1 601 ? 174.057 163.965 169.161 1.00 0.60 601 ALA M C 1
ATOM 8753 O O . ALA A 1 601 ? 173.718 164.643 168.187 1.00 0.60 601 ALA M O 1
ATOM 8760 N N . SER A 1 602 ? 173.702 162.688 169.315 1.00 0.51 602 SER M N 1
ATOM 8761 C CA . SER A 1 602 ? 172.767 162.004 168.426 1.00 0.51 602 SER M CA 1
ATOM 8762 C C . SER A 1 602 ? 171.393 161.983 169.088 1.00 0.51 602 SER M C 1
ATOM 8763 O O . SER A 1 602 ? 171.208 161.333 170.122 1.00 0.51 602 SER M O 1
ATOM 8771 N N . GLU A 1 603 ? 170.433 162.692 168.497 1.00 0.61 603 GLU M N 1
ATOM 8772 C CA . GLU A 1 603 ? 169.058 162.646 168.991 1.00 0.61 603 GLU M CA 1
ATOM 8773 C C . GLU A 1 603 ? 168.121 163.182 167.923 1.00 0.61 603 GLU M C 1
ATOM 8774 O O . GLU A 1 603 ? 168.194 164.365 167.573 1.00 0.61 603 GLU M O 1
ATOM 8786 N N . ALA A 1 604 ? 167.246 162.318 167.405 1.00 0.61 604 ALA M N 1
ATOM 8787 C CA . ALA A 1 604 ? 166.098 162.758 166.609 1.00 0.61 604 ALA M CA 1
ATOM 8788 C C . ALA A 1 604 ? 164.988 161.730 166.838 1.00 0.61 604 ALA M C 1
ATOM 8789 O O . ALA A 1 604 ? 164.878 160.745 166.105 1.00 0.61 604 ALA M O 1
ATOM 8796 N N . SER A 1 605 ? 164.162 161.987 167.853 1.00 0.64 605 SER M N 1
ATOM 8797 C CA . SER A 1 605 ? 163.106 161.062 168.253 1.00 0.64 605 SER M CA 1
ATOM 8798 C C . SER A 1 605 ? 163.621 159.626 168.284 1.00 0.64 605 SER M C 1
ATOM 8799 O O . SER A 1 605 ? 162.874 158.688 167.987 1.00 0.64 605 SER M O 1
ATOM 8807 N N . SER A 1 606 ? 164.892 159.446 168.638 1.00 0.81 606 SER M N 1
ATOM 8808 C CA . SER A 1 606 ? 165.559 158.149 168.545 1.00 0.81 606 SER M CA 1
ATOM 8809 C C . SER A 1 606 ? 166.439 157.908 169.771 1.00 0.81 606 SER M C 1
ATOM 8810 O O . SER A 1 606 ? 167.599 157.508 169.664 1.00 0.81 606 SER M O 1
ATOM 8818 N N . LEU A 1 607 ? 165.890 158.159 170.962 1.00 0.91 607 LEU M N 1
ATOM 8819 C CA . LEU A 1 607 ? 166.623 157.931 172.204 1.00 0.91 607 LEU M CA 1
ATOM 8820 C C . LEU A 1 607 ? 165.687 157.304 173.237 1.00 0.91 607 LEU M C 1
ATOM 8821 O O . LEU A 1 607 ? 164.788 157.987 173.744 1.00 0.91 607 LEU M O 1
ATOM 8837 N N . PRO A 1 608 ? 165.853 156.025 173.578 1.00 0.91 608 PRO M N 1
ATOM 8838 C CA . PRO A 1 608 ? 164.829 155.325 174.365 1.00 0.91 608 PRO M CA 1
ATOM 8839 C C . PRO A 1 608 ? 164.866 155.660 175.853 1.00 0.91 608 PRO M C 1
ATOM 8840 O O . PRO A 1 608 ? 165.788 156.294 176.368 1.00 0.91 608 PRO M O 1
ATOM 8851 N N . MET A 1 609 ? 163.814 155.200 176.539 1.00 0.91 609 MET M N 1
ATOM 8852 C CA . MET A 1 609 ? 163.662 155.318 177.985 1.00 0.91 609 MET M CA 1
ATOM 8853 C C . MET A 1 609 ? 164.161 154.089 178.737 1.00 0.91 609 MET M C 1
ATOM 8854 O O . MET A 1 609 ? 164.470 154.190 179.931 1.00 0.91 609 MET M O 1
ATOM 8868 N N . ILE A 1 610 ? 164.240 152.937 178.067 1.00 0.94 610 ILE M N 1
ATOM 8869 C CA . ILE A 1 610 ? 164.632 151.699 178.736 1.00 0.94 610 ILE M CA 1
ATOM 8870 C C . ILE A 1 610 ? 166.024 151.836 179.339 1.00 0.94 610 ILE M C 1
ATOM 8871 O O . ILE A 1 610 ? 166.310 151.303 180.422 1.00 0.94 610 ILE M O 1
ATOM 8887 N N . TYR A 1 611 ? 166.917 152.542 178.642 1.00 0.95 611 TYR M N 1
ATOM 8888 C CA . TYR A 1 611 ? 168.241 152.800 179.194 1.00 0.95 611 TYR M CA 1
ATOM 8889 C C . TYR A 1 611 ? 168.141 153.537 180.521 1.00 0.95 611 TYR M C 1
ATOM 8890 O O . TYR A 1 611 ? 168.852 153.208 181.475 1.00 0.95 611 TYR M O 1
ATOM 8908 N N . ALA A 1 612 ? 167.279 154.553 180.595 1.00 0.92 612 ALA M N 1
ATOM 8909 C CA . ALA A 1 612 ? 167.110 155.285 181.845 1.00 0.92 612 ALA M CA 1
ATOM 8910 C C . ALA A 1 612 ? 166.504 154.398 182.924 1.00 0.92 612 ALA M C 1
ATOM 8911 O O . ALA A 1 612 ? 166.845 154.525 184.106 1.00 0.92 612 ALA M O 1
ATOM 8918 N N . LEU A 1 613 ? 165.599 153.495 182.539 1.00 0.92 613 LEU M N 1
ATOM 8919 C CA . LEU A 1 613 ? 165.000 152.593 183.518 1.00 0.92 613 LEU M CA 1
ATOM 8920 C C . LEU A 1 613 ? 166.040 151.655 184.119 1.00 0.92 613 LEU M C 1
ATOM 8921 O O . LEU A 1 613 ? 166.008 151.371 185.322 1.00 0.92 613 LEU M O 1
ATOM 8937 N N . LEU A 1 614 ? 166.970 151.164 183.300 1.00 0.95 614 LEU M N 1
ATOM 8938 C CA . LEU A 1 614 ? 167.923 150.161 183.769 1.00 0.95 614 LEU M CA 1
ATOM 8939 C C . LEU A 1 614 ? 169.195 150.753 184.370 1.00 0.95 614 LEU M C 1
ATOM 8940 O O . LEU A 1 614 ? 169.800 150.124 185.247 1.00 0.95 614 LEU M O 1
ATOM 8956 N N . LYS A 1 615 ? 169.618 151.936 183.926 1.00 0.95 615 LYS M N 1
ATOM 8957 C CA . LYS A 1 615 ? 170.906 152.477 184.354 1.00 0.95 615 LYS M CA 1
ATOM 8958 C C . LYS A 1 615 ? 171.060 152.577 185.866 1.00 0.95 615 LYS M C 1
ATOM 8959 O O . LYS A 1 615 ? 172.148 152.244 186.368 1.00 0.95 615 LYS M O 1
ATOM 8978 N N . PRO A 1 616 ? 170.061 153.013 186.639 1.00 0.94 616 PRO M N 1
ATOM 8979 C CA . PRO A 1 616 ? 170.272 153.138 188.090 1.00 0.94 616 PRO M CA 1
ATOM 8980 C C . PRO A 1 616 ? 170.634 151.834 188.778 1.00 0.94 616 PRO M C 1
ATOM 8981 O O . PRO A 1 616 ? 171.155 151.869 189.899 1.00 0.94 616 PRO M O 1
ATOM 8992 N N . LEU A 1 617 ? 170.372 150.686 188.155 1.00 0.94 617 LEU M N 1
ATOM 8993 C CA . LEU A 1 617 ? 170.771 149.413 188.741 1.00 0.94 617 LEU M CA 1
ATOM 8994 C C . LEU A 1 617 ? 172.267 149.151 188.613 1.00 0.94 617 LEU M C 1
ATOM 8995 O O . LEU A 1 617 ? 172.811 148.360 189.390 1.00 0.94 617 LEU M O 1
ATOM 9011 N N . PHE A 1 618 ? 172.943 149.804 187.667 1.00 0.94 618 PHE M N 1
ATOM 9012 C CA . PHE A 1 618 ? 174.347 149.543 187.364 1.00 0.94 618 PHE M CA 1
ATOM 9013 C C . PHE A 1 618 ? 175.303 150.537 188.008 1.00 0.94 618 PHE M C 1
ATOM 9014 O O . PHE A 1 618 ? 176.333 150.130 188.553 1.00 0.94 618 PHE M O 1
ATOM 9031 N N . VAL A 1 619 ? 174.984 151.826 187.944 1.00 0.93 619 VAL M N 1
ATOM 9032 C CA . VAL A 1 619 ? 175.882 152.908 188.347 1.00 0.93 619 VAL M CA 1
ATOM 9033 C C . VAL A 1 619 ? 176.545 152.568 189.678 1.00 0.93 619 VAL M C 1
ATOM 9034 O O . VAL A 1 619 ? 175.915 151.924 190.530 1.00 0.93 619 VAL M O 1
ATOM 9047 N N . PRO A 1 620 ? 177.800 152.958 189.900 1.00 0.93 620 PRO M N 1
ATOM 9048 C CA . PRO A 1 620 ? 178.410 152.740 191.216 1.00 0.93 620 PRO M CA 1
ATOM 9049 C C . PRO A 1 620 ? 177.522 153.272 192.328 1.00 0.93 620 PRO M C 1
ATOM 9050 O O . PRO A 1 620 ? 177.028 154.401 192.272 1.00 0.93 620 PRO M O 1
ATOM 9061 N N . ASP A 1 621 ? 177.319 152.437 193.346 1.00 0.94 621 ASP M N 1
ATOM 9062 C CA . ASP A 1 621 ? 176.381 152.769 194.410 1.00 0.94 621 ASP M CA 1
ATOM 9063 C C . ASP A 1 621 ? 176.680 154.136 195.008 1.00 0.94 621 ASP M C 1
ATOM 9064 O O . ASP A 1 621 ? 175.765 154.922 195.245 1.00 0.94 621 ASP M O 1
ATOM 9073 N N . ALA A 1 622 ? 177.939 154.411 195.349 1.00 0.93 622 ALA M N 1
ATOM 9074 C CA . ALA A 1 622 ? 178.287 155.756 195.804 1.00 0.93 622 ALA M CA 1
ATOM 9075 C C . ALA A 1 622 ? 177.592 156.812 194.943 1.00 0.93 622 ALA M C 1
ATOM 9076 O O . ALA A 1 622 ? 176.849 157.673 195.440 1.00 0.93 622 ALA M O 1
ATOM 9083 N N . GLN A 1 623 ? 177.782 156.703 193.625 1.00 0.92 623 GLN M N 1
ATOM 9084 C CA . GLN A 1 623 ? 177.196 157.662 192.694 1.00 0.92 623 GLN M CA 1
ATOM 9085 C C . GLN A 1 623 ? 175.672 157.613 192.736 1.00 0.92 623 GLN M C 1
ATOM 9086 O O . GLN A 1 623 ? 175.010 158.658 192.744 1.00 0.92 623 GLN M O 1
ATOM 9100 N N . LEU A 1 624 ? 175.122 156.400 192.711 1.00 0.94 624 LEU M N 1
ATOM 9101 C CA . LEU A 1 624 ? 173.678 156.228 192.744 1.00 0.94 624 LEU M CA 1
ATOM 9102 C C . LEU A 1 624 ? 173.090 156.846 193.961 1.00 0.94 624 LEU M C 1
ATOM 9103 O O . LEU A 1 624 ? 172.071 157.526 193.894 1.00 0.94 624 LEU M O 1
ATOM 9119 N N . ARG A 1 625 ? 173.734 156.606 195.088 1.00 0.94 625 ARG M N 1
ATOM 9120 C CA . ARG A 1 625 ? 173.234 157.121 196.334 1.00 0.94 625 ARG M CA 1
ATOM 9121 C C . ARG A 1 625 ? 173.270 158.612 196.185 1.00 0.94 625 ARG M C 1
ATOM 9122 O O . ARG A 1 625 ? 172.347 159.310 196.599 1.00 0.94 625 ARG M O 1
ATOM 9143 N N . GLU A 1 626 ? 174.318 159.145 195.580 1.00 0.92 626 GLU M N 1
ATOM 9144 C CA . GLU A 1 626 ? 174.327 160.572 195.327 1.00 0.92 626 GLU M CA 1
ATOM 9145 C C . GLU A 1 626 ? 173.148 160.874 194.419 1.00 0.92 626 GLU M C 1
ATOM 9146 O O . GLU A 1 626 ? 172.485 161.897 194.580 1.00 0.92 626 GLU M O 1
ATOM 9158 N N . ALA A 1 627 ? 172.882 159.991 193.466 1.00 0.91 627 ALA M N 1
ATOM 9159 C CA . ALA A 1 627 ? 171.748 160.144 192.547 1.00 0.91 627 ALA M CA 1
ATOM 9160 C C . ALA A 1 627 ? 170.386 159.976 193.222 1.00 0.91 627 ALA M C 1
ATOM 9161 O O . ALA A 1 627 ? 170.259 159.275 194.223 1.00 0.91 627 ALA M O 1
ATOM 9168 N N . ALA A 1 628 ? 169.369 160.648 192.700 1.00 30.00 628 ALA M N 1
ATOM 9169 C CA . ALA A 1 628 ? 168.032 160.594 193.300 1.00 30.00 628 ALA M CA 1
ATOM 9170 C C . ALA A 1 628 ? 167.383 159.212 193.309 1.00 30.00 628 ALA M C 1
ATOM 9171 O O . ALA A 1 628 ? 166.720 158.864 194.281 1.00 30.00 628 ALA M O 1
ATOM 9178 N N . VAL A 1 629 ? 167.533 158.447 192.235 1.00 30.00 629 VAL M N 1
ATOM 9179 C CA . VAL A 1 629 ? 166.880 157.120 192.101 1.00 30.00 629 VAL M CA 1
ATOM 9180 C C . VAL A 1 629 ? 166.307 156.419 193.351 1.00 30.00 629 VAL M C 1
ATOM 9181 O O . VAL A 1 629 ? 166.999 156.269 194.358 1.00 30.00 629 VAL M O 1
ATOM 9194 N N . LEU A 1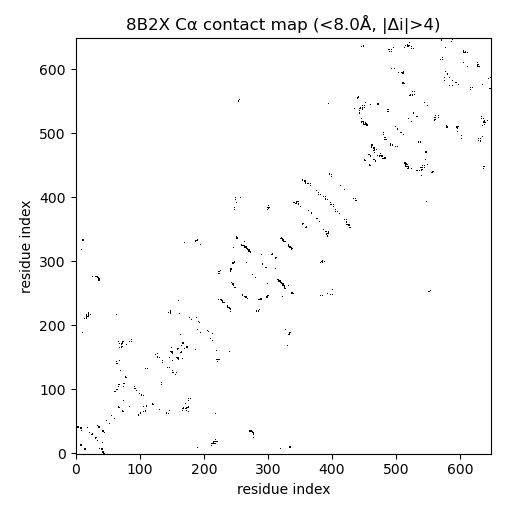 630 ? 165.070 155.930 193.256 1.00 0.93 630 LEU M N 1
ATOM 9195 C CA . LEU A 1 630 ? 164.374 155.292 194.368 1.00 0.93 630 LEU M CA 1
ATOM 9196 C C . LEU A 1 630 ? 165.113 154.061 194.875 1.00 0.93 630 LEU M C 1
ATOM 9197 O O . LEU A 1 630 ? 164.915 153.664 196.028 1.00 0.93 630 LEU M O 1
ATOM 9213 N N . THR A 1 631 ? 165.962 153.454 194.045 1.00 0.93 631 THR M N 1
ATOM 9214 C CA . THR A 1 631 ? 166.643 152.211 194.389 1.00 0.93 631 THR M CA 1
ATOM 9215 C C . THR A 1 631 ? 167.482 152.360 195.654 1.00 0.93 631 THR M C 1
ATOM 9216 O O . THR A 1 631 ? 167.921 153.468 195.987 1.00 0.93 631 THR M O 1
ATOM 9227 N N . PRO A 1 632 ? 167.717 151.262 196.386 1.00 0.94 632 PRO M N 1
ATOM 9228 C CA . PRO A 1 632 ? 168.461 151.344 197.653 1.00 0.94 632 PRO M CA 1
ATOM 9229 C C . PRO A 1 632 ? 169.803 152.050 197.543 1.00 0.94 632 PRO M C 1
ATOM 9230 O O . PRO A 1 632 ? 170.359 152.180 196.448 1.00 0.94 632 PRO M O 1
ATOM 9241 N N . ASP A 1 633 ? 170.335 152.503 198.681 1.00 0.93 633 ASP M N 1
ATOM 9242 C CA . ASP A 1 633 ? 171.643 153.152 198.717 1.00 0.93 633 ASP M CA 1
ATOM 9243 C C . ASP A 1 633 ? 172.746 152.145 199.048 1.00 0.93 633 ASP M C 1
ATOM 9244 O O . ASP A 1 633 ? 173.757 152.077 198.342 1.00 0.93 633 ASP M O 1
ATOM 9253 N N . GLY A 1 634 ? 172.577 151.377 200.129 1.00 0.93 634 GLY M N 1
ATOM 9254 C CA . GLY A 1 634 ? 173.501 150.308 200.462 1.00 0.93 634 GLY M CA 1
ATOM 9255 C C . GLY A 1 634 ? 173.953 149.546 199.236 1.00 0.93 634 GLY M C 1
ATOM 9256 O O . GLY A 1 634 ? 173.129 149.122 198.419 1.00 0.93 634 GLY M O 1
ATOM 9260 N N . CYS A 1 635 ? 175.262 149.358 199.102 1.00 0.94 635 CYS M N 1
ATOM 9261 C CA . CYS A 1 635 ? 175.825 148.939 197.831 1.00 0.94 635 CYS M CA 1
ATOM 9262 C C . CYS A 1 635 ? 175.376 147.521 197.471 1.00 0.94 635 CYS M C 1
ATOM 9263 O O . CYS A 1 635 ? 174.860 146.766 198.300 1.00 0.94 635 CYS M O 1
ATOM 9271 N N . LEU A 1 636 ? 175.584 147.163 196.198 1.00 0.94 636 LEU M N 1
ATOM 9272 C CA . LEU A 1 636 ? 175.012 145.950 195.626 1.00 0.94 636 LEU M CA 1
ATOM 9273 C C . LEU A 1 636 ? 175.841 145.389 194.477 1.00 0.94 636 LEU M C 1
ATOM 9274 O O . LEU A 1 636 ? 176.170 146.143 193.547 1.00 0.94 636 LEU M O 1
ATOM 9290 N N . PRO A 1 637 ? 176.189 144.100 194.497 1.00 0.91 637 PRO M N 1
ATOM 9291 C CA . PRO A 1 637 ? 176.540 143.423 193.239 1.00 0.91 637 PRO M CA 1
ATOM 9292 C C . PRO A 1 637 ? 175.292 143.280 192.382 1.00 0.91 637 PRO M C 1
ATOM 9293 O O . PRO A 1 637 ? 174.279 142.740 192.832 1.00 0.91 637 PRO M O 1
ATOM 9304 N N . LEU A 1 638 ? 175.371 143.772 191.143 1.00 0.92 638 LEU M N 1
ATOM 9305 C CA . LEU A 1 638 ? 174.222 143.951 190.259 1.00 0.92 638 LEU M CA 1
ATOM 9306 C C . LEU A 1 638 ? 173.232 142.801 190.410 1.00 0.92 638 LEU M C 1
ATOM 9307 O O . LEU A 1 638 ? 173.655 141.643 190.520 1.00 0.92 638 LEU M O 1
ATOM 9323 N N . PRO A 1 639 ? 171.925 143.072 190.444 1.00 0.92 639 PRO M N 1
ATOM 9324 C CA . PRO A 1 639 ? 170.946 142.006 190.705 1.00 0.92 639 PRO M CA 1
ATOM 9325 C C . PRO A 1 639 ? 171.285 140.748 189.927 1.00 0.92 639 PRO M C 1
ATOM 9326 O O . PRO A 1 639 ? 171.594 140.814 188.728 1.00 0.92 639 PRO M O 1
ATOM 9337 N N . PRO A 1 640 ? 171.231 139.577 190.579 1.00 0.90 640 PRO M N 1
ATOM 9338 C CA . PRO A 1 640 ? 171.939 138.393 190.066 1.00 0.90 640 PRO M CA 1
ATOM 9339 C C . PRO A 1 640 ? 171.841 138.146 188.565 1.00 0.90 640 PRO M C 1
ATOM 9340 O O . PRO A 1 640 ? 172.871 138.034 187.893 1.00 0.90 640 PRO M O 1
ATOM 9351 N N . ALA A 1 641 ? 170.629 138.058 188.025 1.00 0.94 641 ALA M N 1
ATOM 9352 C CA . ALA A 1 641 ? 170.421 137.518 186.686 1.00 0.94 641 ALA M CA 1
ATOM 9353 C C . ALA A 1 641 ? 170.358 138.575 185.587 1.00 0.94 641 ALA M C 1
ATOM 9354 O O . ALA A 1 641 ? 170.176 138.213 184.420 1.00 0.94 641 ALA M O 1
ATOM 9361 N N . LEU A 1 642 ? 170.506 139.858 185.913 1.00 0.95 642 LEU M N 1
ATOM 9362 C CA . LEU A 1 642 ? 170.170 140.900 184.943 1.00 0.95 642 LEU M CA 1
ATOM 9363 C C . LEU A 1 642 ? 171.036 140.861 183.687 1.00 0.95 642 LEU M C 1
ATOM 9364 O O . LEU A 1 642 ? 170.473 140.897 182.577 1.00 0.95 642 LEU M O 1
ATOM 9380 N N . PRO A 1 643 ? 172.372 140.811 183.766 1.00 0.94 643 PRO M N 1
ATOM 9381 C CA . PRO A 1 643 ? 173.163 140.812 182.520 1.00 0.94 643 PRO M CA 1
ATOM 9382 C C . PRO A 1 643 ? 172.837 139.656 181.590 1.00 0.94 643 PRO M C 1
ATOM 9383 O O . PRO A 1 643 ? 172.765 139.844 180.368 1.00 0.94 643 PRO M O 1
ATOM 9394 N N . ARG A 1 644 ? 172.631 138.458 182.139 1.00 0.95 644 ARG M N 1
ATOM 9395 C CA . ARG A 1 644 ? 172.303 137.308 181.304 1.00 0.95 644 ARG M CA 1
ATOM 9396 C C . ARG A 1 644 ? 170.963 137.508 180.606 1.00 0.95 644 ARG M C 1
ATOM 9397 O O . ARG A 1 644 ? 170.822 137.219 179.408 1.00 0.95 644 ARG M O 1
ATOM 9418 N N . LEU A 1 645 ? 169.972 138.032 181.331 1.00 0.97 645 LEU M N 1
ATOM 9419 C CA . LEU A 1 645 ? 168.678 138.300 180.715 1.00 0.97 645 LEU M CA 1
ATOM 9420 C C . LEU A 1 645 ? 168.817 139.317 179.593 1.00 0.97 645 LEU M C 1
ATOM 9421 O O . LEU A 1 645 ? 168.244 139.140 178.511 1.00 0.97 645 LEU M O 1
ATOM 9437 N N . LEU A 1 646 ? 169.574 140.391 179.827 1.00 0.96 646 LEU M N 1
ATOM 9438 C CA . LEU A 1 646 ? 169.783 141.369 178.766 1.00 0.96 646 LEU M CA 1
ATOM 9439 C C . LEU A 1 646 ? 170.433 140.718 177.553 1.00 0.96 646 LEU M C 1
ATOM 9440 O O . LEU A 1 646 ? 170.034 140.972 176.412 1.00 0.96 646 LEU M O 1
ATOM 9456 N N . ARG A 1 647 ? 171.420 139.851 177.782 1.00 0.95 647 ARG M N 1
ATOM 9457 C CA . ARG A 1 647 ? 172.082 139.155 176.686 1.00 0.95 647 ARG M CA 1
ATOM 9458 C C . ARG A 1 647 ? 171.196 138.102 176.032 1.00 0.95 647 ARG M C 1
ATOM 9459 O O . ARG A 1 647 ? 171.577 137.567 174.985 1.00 0.95 647 ARG M O 1
ATOM 9480 N N . ALA A 1 648 ? 170.038 137.791 176.611 1.00 0.95 648 ALA M N 1
ATOM 9481 C CA . ALA A 1 648 ? 169.147 136.774 176.063 1.00 0.95 648 ALA M CA 1
ATOM 9482 C C . ALA A 1 648 ? 168.188 137.303 174.994 1.00 0.95 648 ALA M C 1
ATOM 9483 O O . ALA A 1 648 ? 167.301 136.559 174.563 1.00 0.95 648 ALA M O 1
ATOM 9490 N N . GLY A 1 649 ? 168.336 138.553 174.557 1.00 0.92 649 GLY M N 1
ATOM 9491 C CA . GLY A 1 649 ? 167.582 139.054 173.428 1.00 0.92 649 GLY M CA 1
ATOM 9492 C C . GLY A 1 649 ? 166.320 139.808 173.807 1.00 0.92 649 GLY M C 1
ATOM 9493 O O . GLY A 1 649 ? 166.063 140.085 174.983 1.00 0.92 649 GLY M O 1
ATOM 9497 N N . PRO A 1 650 ? 165.504 140.157 172.803 1.00 0.92 650 PRO M N 1
ATOM 9498 C CA . PRO A 1 650 ? 164.325 140.999 173.082 1.00 0.92 650 PRO M CA 1
ATOM 9499 C C . PRO A 1 650 ? 163.406 140.428 174.147 1.00 0.92 650 PRO M C 1
ATOM 9500 O O . PRO A 1 650 ? 162.936 141.174 175.015 1.00 0.92 650 PRO M O 1
ATOM 9511 N N . ALA A 1 651 ? 163.127 139.123 174.107 1.00 0.93 651 ALA M N 1
ATOM 9512 C CA . ALA A 1 651 ? 162.378 138.508 175.197 1.00 0.93 651 ALA M CA 1
ATOM 9513 C C . ALA A 1 651 ? 163.152 138.629 176.502 1.00 0.93 651 ALA M C 1
ATOM 9514 O O . ALA A 1 651 ? 162.575 138.911 177.561 1.00 0.93 651 ALA M O 1
ATOM 9521 N N . GLY A 1 652 ? 164.466 138.412 176.439 1.00 0.96 652 GLY M N 1
ATOM 9522 C CA . GLY A 1 652 ? 165.296 138.620 177.610 1.00 0.96 652 GLY M CA 1
ATOM 9523 C C . GLY A 1 652 ? 165.259 140.056 178.093 1.00 0.96 652 GLY M C 1
ATOM 9524 O O . GLY A 1 652 ? 165.289 140.315 179.295 1.00 0.96 652 GLY M O 1
ATOM 9528 N N . VAL A 1 653 ? 165.199 141.012 177.162 1.00 0.96 653 VAL M N 1
ATOM 9529 C CA . VAL A 1 653 ? 165.101 142.415 177.553 1.00 0.96 653 VAL M CA 1
ATOM 9530 C C . VAL A 1 653 ? 163.773 142.689 178.248 1.00 0.96 653 VAL M C 1
ATOM 9531 O O . VAL A 1 653 ? 163.715 143.439 179.228 1.00 0.96 653 VAL M O 1
ATOM 9544 N N . GLY A 1 654 ? 162.682 142.110 177.743 1.00 0.95 654 GLY M N 1
ATOM 9545 C CA . GLY A 1 654 ? 161.404 142.254 178.424 1.00 0.95 654 GLY M CA 1
ATOM 9546 C C . GLY A 1 654 ? 161.430 141.676 179.826 1.00 0.95 654 GLY M C 1
ATOM 9547 O O . GLY A 1 654 ? 160.923 142.286 180.775 1.00 0.95 654 GLY M O 1
ATOM 9551 N N . ARG A 1 655 ? 162.029 140.493 179.978 1.00 0.96 655 ARG M N 1
ATOM 9552 C CA . ARG A 1 655 ? 162.172 139.907 181.307 1.00 0.96 655 ARG M CA 1
ATOM 9553 C C . ARG A 1 655 ? 163.027 140.790 182.207 1.00 0.96 655 ARG M C 1
ATOM 9554 O O . ARG A 1 655 ? 162.727 140.956 183.395 1.00 0.96 655 ARG M O 1
ATOM 9575 N N . ALA A 1 656 ? 164.111 141.347 181.664 1.00 0.96 656 ALA M N 1
ATOM 9576 C CA . ALA A 1 656 ? 164.974 142.224 182.448 1.00 0.96 656 ALA M CA 1
ATOM 9577 C C . ALA A 1 656 ? 164.226 143.472 182.892 1.00 0.96 656 ALA M C 1
ATOM 9578 O O . ALA A 1 656 ? 164.414 143.950 184.015 1.00 0.96 656 ALA M O 1
ATOM 9585 N N . VAL A 1 657 ? 163.377 144.018 182.021 1.00 0.95 657 VAL M N 1
ATOM 9586 C CA . VAL A 1 657 ? 162.590 145.191 182.389 1.00 0.95 657 VAL M CA 1
ATOM 9587 C C . VAL A 1 657 ? 161.590 144.838 183.481 1.00 0.95 657 VAL M C 1
ATOM 9588 O O . VAL A 1 657 ? 161.392 145.607 184.429 1.00 0.95 657 VAL M O 1
ATOM 9601 N N . ASP A 1 658 ? 160.936 143.680 183.368 1.00 0.95 658 ASP M N 1
ATOM 9602 C CA . ASP A 1 658 ? 160.025 143.251 184.426 1.00 0.95 658 ASP M CA 1
ATOM 9603 C C . ASP A 1 658 ? 160.763 143.082 185.751 1.00 0.95 658 ASP M C 1
ATOM 9604 O O . ASP A 1 658 ? 160.268 143.496 186.808 1.00 0.95 658 ASP M O 1
ATOM 9613 N N . LEU A 1 659 ? 161.952 142.479 185.711 1.00 0.95 659 LEU M N 1
ATOM 9614 C CA . LEU A 1 659 ? 162.741 142.295 186.925 1.00 0.95 659 LEU M CA 1
ATOM 9615 C C . LEU A 1 659 ? 163.155 143.634 187.522 1.00 0.95 659 LEU M C 1
ATOM 9616 O O . LEU A 1 659 ? 163.104 143.821 188.744 1.00 0.95 659 LEU M O 1
ATOM 9632 N N . ALA A 1 660 ? 163.591 144.570 186.677 1.00 0.94 660 ALA M N 1
ATOM 9633 C CA . ALA A 1 660 ? 163.971 145.890 187.163 1.00 0.94 660 ALA M CA 1
ATOM 9634 C C . ALA A 1 660 ? 162.780 146.609 187.780 1.00 0.94 660 ALA M C 1
ATOM 9635 O O . ALA A 1 660 ? 162.914 147.271 188.814 1.00 0.94 660 ALA M O 1
ATOM 9642 N N . ARG A 1 661 ? 161.603 146.484 187.164 1.00 0.93 661 ARG M N 1
ATOM 9643 C CA . ARG A 1 661 ? 160.398 147.070 187.742 1.00 0.93 661 ARG M CA 1
ATOM 9644 C C . ARG A 1 661 ? 160.108 146.473 189.111 1.00 0.93 661 ARG M C 1
ATOM 9645 O O . ARG A 1 661 ? 159.802 147.194 190.066 1.00 0.93 661 ARG M O 1
ATOM 9666 N N . ARG A 1 662 ? 160.183 145.146 189.219 1.00 0.94 662 ARG M N 1
ATOM 9667 C CA . ARG A 1 662 ? 159.897 144.494 190.493 1.00 0.94 662 ARG M CA 1
ATOM 9668 C C . ARG A 1 662 ? 160.887 144.923 191.569 1.00 0.94 662 ARG M C 1
ATOM 9669 O O . ARG A 1 662 ? 160.499 145.172 192.717 1.00 0.94 662 ARG M O 1
ATOM 9690 N N . ARG A 1 663 ? 162.172 145.015 191.220 1.00 0.93 663 ARG M N 1
ATOM 9691 C CA . ARG A 1 663 ? 163.170 145.447 192.195 1.00 0.93 663 ARG M CA 1
ATOM 9692 C C . ARG A 1 663 ? 162.970 146.905 192.598 1.00 0.93 663 ARG M C 1
ATOM 9693 O O . ARG A 1 663 ? 163.081 147.245 193.781 1.00 0.93 663 ARG M O 1
ATOM 9714 N N . ARG A 1 664 ? 162.677 147.781 191.634 1.00 0.92 664 ARG M N 1
ATOM 9715 C CA . ARG A 1 664 ? 162.508 149.195 191.952 1.00 0.92 664 ARG M CA 1
ATOM 9716 C C . ARG A 1 664 ? 161.223 149.447 192.732 1.00 0.92 664 ARG M C 1
ATOM 9717 O O . ARG A 1 664 ? 161.154 150.405 193.511 1.00 0.92 664 ARG M O 1
ATOM 9738 N N . ARG A 1 665 ? 160.199 148.611 192.541 1.00 0.92 665 ARG M N 1
ATOM 9739 C CA . ARG A 1 665 ? 159.063 148.626 193.456 1.00 0.92 665 ARG M CA 1
ATOM 9740 C C . ARG A 1 665 ? 159.519 148.329 194.878 1.00 0.92 665 ARG M C 1
ATOM 9741 O O . ARG A 1 665 ? 159.121 149.011 195.829 1.00 0.92 665 ARG M O 1
ATOM 9762 N N . ALA A 1 666 ? 160.361 147.313 195.038 1.00 0.92 666 ALA M N 1
ATOM 9763 C CA . ALA A 1 666 ? 160.912 146.963 196.339 1.00 0.92 666 ALA M CA 1
ATOM 9764 C C . ALA A 1 666 ? 161.901 148.028 196.802 1.00 0.92 666 ALA M C 1
ATOM 9765 O O . ALA A 1 666 ? 162.223 148.117 197.987 1.00 0.92 666 ALA M O 1
ATOM 9772 N N . ASP A 1 682 ? 166.888 146.589 172.587 1.00 0.94 682 ASP M N 1
ATOM 9773 C CA . ASP A 1 682 ? 167.369 145.212 172.569 1.00 0.94 682 ASP M CA 1
ATOM 9774 C C . ASP A 1 682 ? 168.640 145.098 173.417 1.00 0.94 682 ASP M C 1
ATOM 9775 O O . ASP A 1 682 ? 169.224 146.106 173.810 1.00 0.94 682 ASP M O 1
ATOM 9784 N N . GLY A 1 683 ? 169.062 143.865 173.689 1.00 0.96 683 GLY M N 1
ATOM 9785 C CA . GLY A 1 683 ? 169.944 143.581 174.806 1.00 0.96 683 GLY M CA 1
ATOM 9786 C C . GLY A 1 683 ? 171.399 144.014 174.749 1.00 0.96 683 GLY M C 1
ATOM 9787 O O . GLY A 1 683 ? 171.800 144.919 175.485 1.00 0.96 683 GLY M O 1
ATOM 9791 N N . GLY A 1 684 ? 172.204 143.377 173.896 1.00 0.96 684 GLY M N 1
ATOM 9792 C CA . GLY A 1 684 ? 173.648 143.423 174.092 1.00 0.96 684 GLY M CA 1
ATOM 9793 C C . GLY A 1 684 ? 174.209 144.833 174.050 1.00 0.96 684 GLY M C 1
ATOM 9794 O O . GLY A 1 684 ? 174.962 145.248 174.941 1.00 0.96 684 GLY M O 1
ATOM 9798 N N . ARG A 1 685 ? 173.843 145.594 173.017 1.00 0.96 685 ARG M N 1
ATOM 9799 C CA . ARG A 1 685 ? 174.289 146.979 172.944 1.00 0.96 685 ARG M CA 1
ATOM 9800 C C . ARG A 1 685 ? 173.778 147.776 174.133 1.00 0.96 685 ARG M C 1
ATOM 9801 O O . ARG A 1 685 ? 174.467 148.678 174.620 1.00 0.96 685 ARG M O 1
ATOM 9822 N N . LEU A 1 686 ? 172.579 147.449 174.620 1.00 0.97 686 LEU M N 1
ATOM 9823 C CA . LEU A 1 686 ? 172.042 148.135 175.789 1.00 0.97 686 LEU M CA 1
ATOM 9824 C C . LEU A 1 686 ? 172.901 147.877 177.021 1.00 0.97 686 LEU M C 1
ATOM 9825 O O . LEU A 1 686 ? 173.174 148.797 177.798 1.00 0.97 686 LEU M O 1
ATOM 9841 N N . LEU A 1 687 ? 173.344 146.633 177.215 1.00 0.97 687 LEU M N 1
ATOM 9842 C CA . LEU A 1 687 ? 174.241 146.322 178.326 1.00 0.97 687 LEU M CA 1
ATOM 9843 C C . LEU A 1 687 ? 175.555 147.087 178.198 1.00 0.97 687 LEU M C 1
ATOM 9844 O O . LEU A 1 687 ? 176.006 147.755 179.145 1.00 0.97 687 LEU M O 1
ATOM 9860 N N . ALA A 1 688 ? 176.178 147.013 177.019 1.00 0.96 688 ALA M N 1
ATOM 9861 C CA . ALA A 1 688 ? 177.426 147.738 176.807 1.00 0.96 688 ALA M CA 1
ATOM 9862 C C . ALA A 1 688 ? 177.257 149.222 177.111 1.00 0.96 688 ALA M C 1
ATOM 9863 O O . ALA A 1 688 ? 178.121 149.835 177.750 1.00 0.96 688 ALA M O 1
ATOM 9870 N N . ALA A 1 689 ? 176.149 149.818 176.664 1.00 0.97 689 ALA M N 1
ATOM 9871 C CA . ALA A 1 689 ? 175.897 151.225 176.955 1.00 0.97 689 ALA M CA 1
ATOM 9872 C C . ALA A 1 689 ? 175.695 151.450 178.448 1.00 0.97 689 ALA M C 1
ATOM 9873 O O . ALA A 1 689 ? 176.123 152.475 178.991 1.00 0.97 689 ALA M O 1
ATOM 9880 N N . LEU A 1 690 ? 175.046 150.502 179.127 1.00 0.97 690 LEU M N 1
ATOM 9881 C CA . LEU A 1 690 ? 174.841 150.622 180.563 1.00 0.97 690 LEU M CA 1
ATOM 9882 C C . LEU A 1 690 ? 176.159 150.631 181.318 1.00 0.97 690 LEU M C 1
ATOM 9883 O O . LEU A 1 690 ? 176.222 151.169 182.429 1.00 0.97 690 LEU M O 1
ATOM 9899 N N . MET A 1 691 ? 177.212 150.047 180.743 1.00 0.96 691 MET M N 1
ATOM 9900 C CA . MET A 1 691 ? 178.513 150.092 181.407 1.00 0.96 691 MET M CA 1
ATOM 9901 C C . MET A 1 691 ? 179.177 151.466 181.342 1.00 0.96 691 MET M C 1
ATOM 9902 O O . MET A 1 691 ? 180.057 151.747 182.163 1.00 0.96 691 MET M O 1
ATOM 9916 N N . ILE A 1 692 ? 178.786 152.321 180.401 1.00 0.96 692 ILE M N 1
ATOM 9917 C CA . ILE A 1 692 ? 179.582 153.526 180.120 1.00 0.96 692 ILE M CA 1
ATOM 9918 C C . ILE A 1 692 ? 179.580 154.444 181.340 1.00 0.96 692 ILE M C 1
ATOM 9919 O O . ILE A 1 692 ? 178.501 154.734 181.895 1.00 0.96 692 ILE M O 1
ATOM 9935 N N . PRO A 1 693 ? 180.736 154.928 181.802 1.00 0.95 693 PRO M N 1
ATOM 9936 C CA . PRO A 1 693 ? 180.738 155.929 182.879 1.00 0.95 693 PRO M CA 1
ATOM 9937 C C . PRO A 1 693 ? 180.281 157.295 182.384 1.00 0.95 693 PRO M C 1
ATOM 9938 O O . PRO A 1 693 ? 180.708 157.766 181.328 1.00 0.95 693 PRO M O 1
ATOM 9949 N N . VAL A 1 694 ? 179.412 157.932 183.169 1.00 0.94 694 VAL M N 1
ATOM 9950 C CA . VAL A 1 694 ? 178.993 159.314 182.960 1.00 0.94 694 VAL M CA 1
ATOM 9951 C C . VAL A 1 694 ? 178.619 159.893 184.320 1.00 0.94 694 VAL M C 1
ATOM 9952 O O . VAL A 1 694 ? 178.438 159.166 185.299 1.00 0.94 694 VAL M O 1
ATOM 9965 N N . GLU A 1 695 ? 178.501 161.215 184.382 1.00 0.90 695 GLU M N 1
ATOM 9966 C CA . GLU A 1 695 ? 178.382 161.902 185.658 1.00 0.90 695 GLU M CA 1
ATOM 9967 C C . GLU A 1 695 ? 176.923 162.008 186.104 1.00 0.90 695 GLU M C 1
ATOM 9968 O O . GLU A 1 695 ? 175.985 161.673 185.377 1.00 0.90 695 GLU M O 1
ATOM 9980 N N . ILE A 1 696 ? 176.752 162.495 187.335 1.00 0.88 696 ILE M N 1
ATOM 9981 C CA . ILE A 1 696 ? 175.494 162.353 188.062 1.00 0.88 696 ILE M CA 1
ATOM 9982 C C . ILE A 1 696 ? 174.370 163.171 187.436 1.00 0.88 696 ILE M C 1
ATOM 9983 O O . ILE A 1 696 ? 173.195 162.792 187.529 1.00 0.88 696 ILE M O 1
ATOM 9999 N N . ARG A 1 697 ? 174.695 164.306 186.814 1.00 0.89 697 ARG M N 1
ATOM 10000 C CA . ARG A 1 697 ? 173.654 165.157 186.245 1.00 0.89 697 ARG M CA 1
ATOM 10001 C C . ARG A 1 697 ? 172.831 164.415 185.199 1.00 0.89 697 ARG M C 1
ATOM 10002 O O . ARG A 1 697 ? 171.621 164.643 185.083 1.00 0.89 697 ARG M O 1
ATOM 10023 N N . VAL A 1 698 ? 173.461 163.522 184.434 1.00 0.89 698 VAL M N 1
ATOM 10024 C CA . VAL A 1 698 ? 172.718 162.728 183.460 1.00 0.89 698 VAL M CA 1
ATOM 10025 C C . VAL A 1 698 ? 171.719 161.821 184.169 1.00 0.89 698 VAL M C 1
ATOM 10026 O O . VAL A 1 698 ? 170.583 161.642 183.713 1.00 0.89 698 VAL M O 1
ATOM 10039 N N . ILE A 1 699 ? 172.134 161.214 185.283 1.00 0.87 699 ILE M N 1
ATOM 10040 C CA . ILE A 1 699 ? 171.227 160.364 186.050 1.00 0.87 699 ILE M CA 1
ATOM 10041 C C . ILE A 1 699 ? 170.063 161.184 186.593 1.00 0.87 699 ILE M C 1
ATOM 10042 O O . ILE A 1 699 ? 168.915 160.721 186.618 1.00 0.87 699 ILE M O 1
ATOM 10058 N N . LYS A 1 700 ? 170.341 162.404 187.061 1.00 0.89 700 LYS M N 1
ATOM 10059 C CA . LYS A 1 700 ? 169.261 163.280 187.507 1.00 0.89 700 LYS M CA 1
ATOM 10060 C C . LYS A 1 700 ? 168.295 163.579 186.368 1.00 0.89 700 LYS M C 1
ATOM 10061 O O . LYS A 1 700 ? 167.072 163.568 186.559 1.00 0.89 700 LYS M O 1
ATOM 10080 N N . GLY A 1 701 ? 168.827 163.859 185.178 1.00 0.88 701 GLY M N 1
ATOM 10081 C CA . GLY A 1 701 ? 167.965 164.062 184.025 1.00 0.88 701 GLY M CA 1
ATOM 10082 C C . GLY A 1 701 ? 167.091 162.855 183.745 1.00 0.88 701 GLY M C 1
ATOM 10083 O O . GLY A 1 701 ? 165.895 162.990 183.477 1.00 0.88 701 GLY M O 1
ATOM 10087 N N . PHE A 1 702 ? 167.680 161.659 183.798 1.00 0.85 702 PHE M N 1
ATOM 10088 C CA . PHE A 1 702 ? 166.895 160.437 183.644 1.00 0.85 702 PHE M CA 1
ATOM 10089 C C . PHE A 1 702 ? 165.761 160.393 184.661 1.00 0.85 702 PHE M C 1
ATOM 10090 O O . PHE A 1 702 ? 164.595 160.184 184.306 1.00 0.85 702 PHE M O 1
ATOM 10107 N N . ILE A 1 7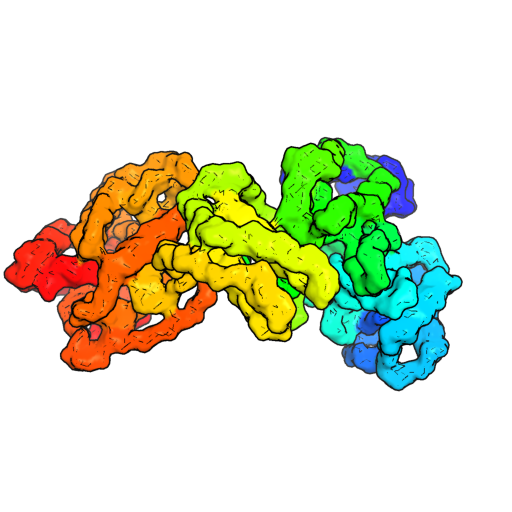03 ? 166.094 160.586 185.938 1.00 0.83 703 ILE M N 1
ATOM 10108 C CA . ILE A 1 703 ? 165.098 160.467 187.001 1.00 0.83 703 ILE M CA 1
ATOM 10109 C C . ILE A 1 703 ? 163.970 161.469 186.791 1.00 0.83 703 ILE M C 1
ATOM 10110 O O . ILE A 1 703 ? 162.795 161.162 187.024 1.00 0.83 703 ILE M O 1
ATOM 10126 N N . LYS A 1 704 ? 164.306 162.684 186.349 1.00 0.87 704 LYS M N 1
ATOM 10127 C CA . LYS A 1 704 ? 163.273 163.679 186.081 1.00 0.87 704 LYS M CA 1
ATOM 10128 C C . LYS A 1 704 ? 162.311 163.196 185.004 1.00 0.87 704 LYS M C 1
ATOM 10129 O O . LYS A 1 704 ? 161.093 163.373 185.124 1.00 0.87 704 LYS M O 1
ATOM 10148 N N . ARG A 1 705 ? 162.834 162.585 183.946 1.00 0.82 705 ARG M N 1
ATOM 10149 C CA . ARG A 1 705 ? 161.992 162.046 182.884 1.00 0.82 705 ARG M CA 1
ATOM 10150 C C . ARG A 1 705 ? 161.179 160.859 183.388 1.00 0.82 705 ARG M C 1
ATOM 10151 O O . ARG A 1 705 ? 159.957 160.825 183.243 1.00 0.82 705 ARG M O 1
#

Foldseek 3Di:
DDWPAVAFCDDLLSVLLQLLLQVQCLPPPFVFKFWADDPRTIDTGTPQDPVSSVCCVLPPGQFALLADLLAQGLLDFQDDDDLLVVLLVVLLPDPDPSSVLNNVSSVQLNVLVVVLVDDTHDDFVVSLVSLVVSVVPHDDSHVLSSLLQFARDDPTTAGEPVCPRRQAADRGHCNSVLSVLVVVSFARACVQVNDQFDDDDDDDPPDDDSSSRRSSSSSSSLQGNLQQADPADDDDDDTYTAQKAAEACQQVQQDAVLFNVVWPIKHWAFHADDIHGSVVSSVCRHCNPQADDRLGRRYCVSVVVCVVVCVVPPRRPGIWMWIQTDNNDRGTYGRTGDDWDADADDQLVLVVLQCVVDQLVLLCVCQSPPVPPVVSSVLNSNLVSLSRSCRGAQAQRSLQSNVVSVVVNVVVCVVPVVSVVRGDDGGDGDCVSVLSHDDAELLLLQLQQQQQFDLLAGPCLQCHQDHSVAQADNHDGDNNNPADDDAHLVRLLSSLVSQLVVCVVVVVLFGSQAGDSAHDPQSLLCLVLPHDDRRSSVSSNSSCSNGDHGSDYPHDYDDGDDDVRGDLLLLLCLLLRHGLVQSVVAPQLADNRGHSRDPCQLVLLVVAPNSSVVNSVVSVVRSVCVGRSSNSSSSGHDHRVVNNVSVVD

Radius of gyration: 30.05 Å; Cα contacts (8 Å, |Δi|>4): 1094; chains: 1; bounding box: 76×73×70 Å

Nearest PDB structures (foldseek):
  8b2x-assembly1_M  TM=1.002E+00  e=0.000E+00  Thioalkalivibrio sulfidiphilus HL-EbGr7
  7tra-assembly1_B  TM=3.186E-01  e=4.385E-03  Pyrococcus furiosus DSM 3638
  7xux-assembly1_B  TM=1.613E-01  e=2.842E+00  Yersinia pseudotuberculosis IP 32953

Solvent-accessible surface area: 32319 Å² total; per-residue (Å²): 121,13,52,30,142,73,5,40,27,53,36,8,12,7,0,8,26,1,0,0,9,0,6,5,0,2,83,71,114,31,63,104,8,73,0,9,23,78,73,137,9,0,11,0,110,28,234,21,64,63,94,37,16,128,105,13,17,115,109,87,3,69,4,8,0,0,1,0,0,5,16,16,2,0,31,70,46,158,56,49,117,142,86,32,127,48,8,1,73,116,1,51,97,20,145,52,101,65,34,109,5,0,30,72,0,0,99,44,1,17,85,7,12,113,108,35,140,63,134,80,58,26,61,78,134,64,14,133,49,0,4,37,129,0,97,78,48,21,87,117,79,14,43,23,2,4,25,0,0,8,24,75,40,146,93,115,36,62,75,5,11,7,2,3,48,0,0,9,46,61,163,95,8,5,1,19,62,0,3,38,62,12,57,122,79,62,18,32,14,24,69,66,71,35,13,134,55,93,93,135,72,172,143,66,69,96,129,54,90,53,77,37,10,0,15,10,6,0,0,1,7,3,0,31,51,81,6,92,69,26,153,69,92,88,103,71,36,54,36,19,3,5,6,6,4,121,20,12,5,1,8,14,32,30,7,28,10,40,7,18,98,40,1,49,10,0,0,19,0,0,19,20,84,181,36,20,24,14,82,113,4,104,88,54,1,7,83,10,158,26,37,98,116,37,129,21,11,74,6,3,8,35,0,25,100,22,47,86,162,95,52,10,113,183,58,26,186,21,23,10,19,0,2,4,6,47,50,88,42,210,35,54,17,4,11,46,11,74,124,56,126,98,105,214,7,100,75,17,75,10,25,95,15,3,86,99,57,48,18,4,136,66,0,86,142,7,6,158,33,114,172,5,69,76,171,0,29,18,15,10,8,52,0,30,1,0,5,54,0,0,29,30,22,36,20,44,10,2,1,16,10,0,58,60,2,25,39,48,1,103,128,37,16,43,122,26,81,62,6,132,156,92,22,180,129,93,27,196,50,49,60,114,5,83,57,14,8,133,26,23,32,24,32,12,10,2,0,13,0,4,3,4,17,62,58,43,30,15,2,0,0,1,31,34,95,17,18,31,116,97,92,66,90,224,18,55,120,16,171,10,63,44,55,32,164,23,104,0,2,91,6,1,7,74,1,1,51,68,1,26,64,21,0,58,176,84,105,82,70,41,3,2,16,12,15,143,38,34,11,44,70,6,0,7,3,5,10,37,41,64,114,23,69,32,127,81,0,8,73,13,0,38,33,31,10,68,28,174,65,43,47,126,32,54,83,137,120,161,61,71,33,136,82,130,58,57,72,115,44,9,9,43,0,9,3,10,4,4,13,8,64,47,7,164,120,6,69,10,156,22,95,84,48,59,71,54,8,7,111,45,0,3,146,28,0,128,56,18,100,79,0,12,34,129,0,16,52,42,0,133,147,127,48,198,105,117,1,24,105,7,0,0,0,1,19,1,11,14,83,37,164,23,0,108,26,16,74,185,144

Sequence (649 aa):
EIVLRGCAPTPLAAYLKALGVLRLVCEQVDATAKGWWQDECFMLRTRLDDNDLRRFFIEDYRPTPMLSPWNGGSGFYRKGNETAWSTLEKIITTQAERWRPFRDTAEVMADALEHLKLTEKPAELDKRALLARLRATLDDEFLPWLDAAVLLTDDKPDYPPLLGTGGNDGRLDFTSNYMQRLLEMGQFSPGAAGGPNSSTGFDSGAQVNIWDYVLMLEGALLFAATATRRLESADPSALSYPFTVRPSGGGSGAVALGDERPARAEIWMPLWERPASLPELRVLLGEGRVTLNGRLPRDGLDFARAVAKLGTDRGVRAFQRYAFMMRSGKAYLATPLNRFHVHRNPKADLIDQLERGDWLRRFRRAARSTHAPARLQGLAHRLDDALFDLVRVADPRRVQEVLKVLGEVQFYLALSPSLREQVRPVPRLDAHWVEAARDDSHEFRVAAALAGLDDGLPMGVHLAPIDPVKRNVWAPESRLAVWGQGNLSDNLAQVLQRRLLTASRTDLNDKPLSGRCPADEGAVAAFLAGDADERRIAELMAGLACARLPARLPLRQRGASEASSLPMIYALLKPLFVPDAQLREAAVLTPDGCLPLPPALPRLLRAGPAGVGRAVDLARRRRRADGGRLLAALMIPVEIRVIKGFIKR

Secondary structure (DSSP, 8-state):
-EEETT--S-SHHHHHHHHHHHHHHHHHT-TT-EEEEETTEEEEESS--HHHHHHIIIII-PPP----TTTTTSS--SS--HHHHHHHHHHHT---TTTHHHHHHHHHHHHHHHHH--SS---HHHHHHHHHHHHHHS-TTTHHHHHHH----SS-----GGGBTTTEETTEEHHHHHHHHHHH---S-HHHH-SS-S------SS---HHHHHHHHHHHTTS-TT--B---SSSS--B--TTEEB---TT--S--HHHHTT---EEEEEEESS--BHHHHHHHHHH-----SSS---BHHHHHHHHHTT-S-TTEEEEEEEEEEE-SSS-EEEEE---------TGGGHHHHHTGGGHHHHHHHHHT-TTS-HHHHHHHHHHHHHHHHHHH---HHHHHHHHHHHHHHHHHHHT-HHHHHHSPPPPPPPTHHHHHS---SHHHHHHHHHH-B-SSS-THHHHSS-BTTBTTSS-----------SSHHHHHHHHHHHHHHHHHHHT-SS-S--BSS---HHHHHHHHTT-S-HHHHHHHHHHHTTSPPPS-----------SS---SHHHHHGGGTS-HHHHHHS--SS-SS--S--TTHHHHHHTHHHHHHHHHHHHHHHHH--HHHHHHHHH----HHHHHHHHH-

B-factor: mean 1.07, std 2.29, range [0.35, 50.0]